Protein AF-0000000071093487 (afdb_homodimer)

Secondary structure (DSSP, 8-state):
------------------------TTSEEEPPTT-PPPPEEE-TT-EEEEEEEE--TTEEEEEEEEEEESEEEEEEE-TT--S--TTSSBEEE--SSSEEEEE-TTSTT--SEEEEEEEEEE--TTSTTTTPPEEEEEEEEEEE---SSEEPPTT-EEEEEE-TT-EEEEEEEE-SS-EEEEEEEEE---TTTSTTT----EEEEESS-SS--TTSSBEE--SSS--EEEE-TT-TT--SEEEEEEEE---B-GGG-S-TTTS-BHHHHTTEEEEEEEEEEE-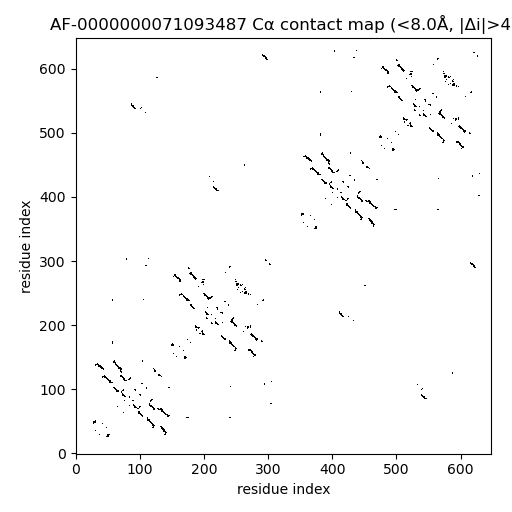-SS-PPPPPPEEE-TTS------------------------/------------------------TT-EEEPPTT-PPPPEEE-TT-EEEEEEEE--TTEEEEEEEEEEESEEEEEEE-TT--S--TTSSBEEE--SSSEEEEE-TTSTT--SEEEEEEEEEE--TTSTTTTPPEEEEEEEEEEE---SSEEPPTT-EEEEEE-TT-EEEEEEEE-SS-EEEEEEEE----TTTSTTT----EEEEESS-SS--TTSSBEE--SSS--EEEE-TT-TT--SEEEEEEEE---B-GGG-S-TTTS-BGGG-TTEEEEEEEEEEE--SS-PPPPPPEEE-TTS------------------------

Structure (mmCIF, N/CA/C/O backbone):
data_AF-0000000071093487-model_v1
#
loop_
_entity.id
_entity.type
_entity.pdbx_description
1 polymer 'Uncharacterized protein'
#
loop_
_atom_site.group_PDB
_atom_site.id
_atom_site.type_symbol
_atom_site.label_atom_id
_atom_site.label_alt_id
_atom_site.label_comp_id
_atom_site.label_asym_id
_atom_site.label_entity_id
_atom_site.label_seq_id
_atom_site.pdbx_PDB_ins_code
_atom_site.Cartn_x
_atom_site.Cartn_y
_atom_site.Cartn_z
_atom_site.occupancy
_atom_site.B_iso_or_equiv
_atom_site.auth_seq_id
_atom_site.auth_comp_id
_atom_site.auth_asym_id
_atom_site.auth_atom_id
_atom_site.pdbx_PDB_model_num
ATOM 1 N N . MET A 1 1 ? -5.754 13.055 -83.438 1 25.11 1 MET A N 1
ATOM 2 C CA . MET A 1 1 ? -6.684 12.758 -82.375 1 25.11 1 MET A CA 1
ATOM 3 C C . MET A 1 1 ? -6.176 11.602 -81.5 1 25.11 1 MET A C 1
ATOM 5 O O . MET A 1 1 ? -6.379 10.43 -81.875 1 25.11 1 MET A O 1
ATOM 9 N N . ALA A 1 2 ? -4.895 11.672 -81.062 1 29.78 2 ALA A N 1
ATOM 10 C CA . ALA A 1 2 ? -4.133 10.594 -80.438 1 29.78 2 ALA A CA 1
ATOM 11 C C . ALA A 1 2 ? -4.73 10.203 -79.062 1 29.78 2 ALA A C 1
ATOM 13 O O . ALA A 1 2 ? -4.836 11.031 -78.188 1 29.78 2 ALA A O 1
ATOM 14 N N . VAL A 1 3 ? -5.723 9.297 -79.062 1 27.92 3 VAL A N 1
ATOM 15 C CA . VAL A 1 3 ? -6.512 8.812 -77.938 1 27.92 3 VAL A CA 1
ATOM 16 C C . VAL A 1 3 ? -5.598 8.125 -76.875 1 27.92 3 VAL A C 1
ATOM 18 O O . VAL A 1 3 ? -4.93 7.145 -77.25 1 27.92 3 VAL A O 1
ATOM 21 N N . VAL A 1 4 ? -4.82 8.875 -76.125 1 30.94 4 VAL A N 1
ATOM 22 C CA . VAL A 1 4 ? -3.957 8.281 -75.062 1 30.94 4 VAL A CA 1
ATOM 23 C C . VAL A 1 4 ? -4.789 7.418 -74.125 1 30.94 4 VAL A C 1
ATOM 25 O O . VAL A 1 4 ? -5.809 7.867 -73.625 1 30.94 4 VAL A O 1
ATOM 28 N N . SER A 1 5 ? -4.793 6.074 -74.312 1 27.28 5 SER A N 1
ATOM 29 C CA . SER A 1 5 ? -5.445 5.023 -73.562 1 27.28 5 SER A CA 1
ATOM 30 C C . SER A 1 5 ? -4.957 5.016 -72.125 1 27.28 5 SER A C 1
ATOM 32 O O . SER A 1 5 ? -3.75 4.953 -71.875 1 27.28 5 SER A O 1
ATOM 34 N N . LEU A 1 6 ? -5.543 5.816 -71.25 1 30.97 6 LEU A N 1
ATOM 35 C CA . LEU A 1 6 ? -5.328 5.879 -69.812 1 30.97 6 LEU A CA 1
ATOM 36 C C . LEU A 1 6 ? -5.48 4.5 -69.188 1 30.97 6 LEU A C 1
ATOM 38 O O . LEU A 1 6 ? -6.566 3.914 -69.188 1 30.97 6 LEU A O 1
ATOM 42 N N . SER A 1 7 ? -4.453 3.648 -69.312 1 28.25 7 SER A N 1
ATOM 43 C CA . SER A 1 7 ? -4.387 2.312 -68.75 1 28.25 7 SER A CA 1
ATOM 44 C C . SER A 1 7 ? -4.723 2.34 -67.25 1 28.25 7 SER A C 1
ATOM 46 O O . SER A 1 7 ? -4.445 3.328 -66.562 1 28.25 7 SER A O 1
ATOM 48 N N . GLY A 1 8 ? -5.754 1.588 -66.875 1 29.33 8 GLY A N 1
ATOM 49 C CA . GLY A 1 8 ? -6.527 1.309 -65.688 1 29.33 8 GLY A CA 1
ATOM 50 C C . GLY A 1 8 ? -5.668 0.93 -64.5 1 29.33 8 GLY A C 1
ATOM 51 O O . GLY A 1 8 ? -5.055 -0.14 -64.438 1 29.33 8 GLY A O 1
ATOM 52 N N . MET A 1 9 ? -4.738 1.86 -63.969 1 28.36 9 MET A N 1
ATOM 53 C CA . MET A 1 9 ? -3.955 1.512 -62.781 1 28.36 9 MET A CA 1
ATOM 54 C C . MET A 1 9 ? -4.855 0.987 -61.656 1 28.36 9 MET A C 1
ATOM 56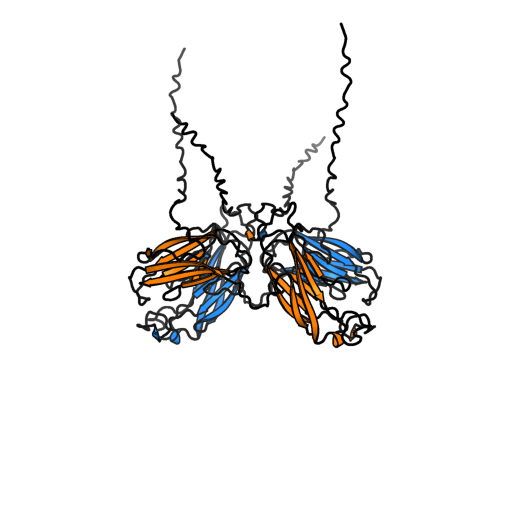 O O . MET A 1 9 ? -5.793 1.665 -61.25 1 28.36 9 MET A O 1
ATOM 60 N N . THR A 1 10 ? -5.078 -0.33 -61.625 1 30.92 10 THR A N 1
ATOM 61 C CA . THR A 1 10 ? -5.793 -1.037 -60.594 1 30.92 10 THR A CA 1
ATOM 62 C C . THR A 1 10 ? -5.176 -0.737 -59.219 1 30.92 10 THR A C 1
ATOM 64 O O . THR A 1 10 ? -3.984 -0.973 -59 1 30.92 10 THR A O 1
ATOM 67 N N . LEU A 1 11 ? -5.578 0.333 -58.594 1 29.78 11 LEU A N 1
ATOM 68 C CA . LEU A 1 11 ? -5.23 0.617 -57.219 1 29.78 11 LEU A CA 1
ATOM 69 C C . LEU A 1 11 ? -5.547 -0.578 -56.312 1 29.78 11 LEU A C 1
ATOM 71 O O . LEU A 1 11 ? -6.711 -0.96 -56.156 1 29.78 11 LEU A O 1
ATOM 75 N N . HIS A 1 12 ? -4.684 -1.584 -56.281 1 30.17 12 HIS A N 1
ATOM 76 C CA . HIS A 1 12 ? -4.852 -2.645 -55.312 1 30.17 12 HIS A CA 1
ATOM 77 C C . HIS A 1 12 ? -4.754 -2.098 -53.875 1 30.17 12 HIS A C 1
ATOM 79 O O . HIS A 1 12 ? -3.703 -1.601 -53.469 1 30.17 12 HIS A O 1
ATOM 85 N N . VAL A 1 13 ? -5.82 -1.456 -53.469 1 30.05 13 VAL A N 1
ATOM 86 C CA . VAL A 1 13 ? -5.871 -1.142 -52.031 1 30.05 13 VAL A CA 1
ATOM 87 C C . VAL A 1 13 ? -5.73 -2.424 -51.219 1 30.05 13 VAL A C 1
ATOM 89 O O . VAL A 1 13 ? -6.559 -3.332 -51.312 1 30.05 13 VAL A O 1
ATOM 92 N N . VAL A 1 14 ? -4.539 -2.84 -50.969 1 30.3 14 VAL A N 1
ATOM 93 C CA . VAL A 1 14 ? -4.367 -3.9 -50 1 30.3 14 VAL A CA 1
ATOM 94 C C . VAL A 1 14 ? -4.918 -3.445 -48.656 1 30.3 14 VAL A C 1
ATOM 96 O O . VAL A 1 14 ? -4.383 -2.52 -48.031 1 30.3 14 VAL A O 1
ATOM 99 N N . LEU A 1 15 ? -6.254 -3.455 -48.531 1 28.47 15 LEU A N 1
ATOM 100 C CA . LEU A 1 15 ? -6.773 -3.355 -47.188 1 28.47 15 LEU A CA 1
ATOM 101 C C . LEU A 1 15 ? -6.098 -4.371 -46.25 1 28.47 15 LEU A C 1
ATOM 103 O O . LEU A 1 15 ? -6.258 -5.578 -46.438 1 28.47 15 LEU A O 1
ATOM 107 N N . LEU A 1 16 ? -4.934 -4 -45.812 1 29.16 16 LEU A N 1
ATOM 108 C CA . LEU A 1 16 ? -4.445 -4.785 -44.688 1 29.16 16 LEU A CA 1
ATOM 109 C C . LEU A 1 16 ? -5.523 -4.934 -43.625 1 29.16 16 LEU A C 1
ATOM 111 O O . LEU A 1 16 ? -5.906 -3.953 -42.969 1 29.16 16 LEU A O 1
ATOM 115 N N . VAL A 1 17 ? -6.5 -5.828 -43.938 1 32.62 17 VAL A N 1
ATOM 116 C CA . VAL A 1 17 ? -7.359 -6.258 -42.844 1 32.62 17 VAL A CA 1
ATOM 117 C C . VAL A 1 17 ? -6.508 -6.602 -41.625 1 32.62 17 VAL A C 1
ATOM 119 O O . VAL A 1 17 ? -5.684 -7.516 -41.656 1 32.62 17 VAL A O 1
ATOM 122 N N . GLY A 1 18 ? -6.105 -5.535 -40.938 1 30.86 18 GLY A N 1
ATOM 123 C CA . GLY A 1 18 ? -5.586 -5.84 -39.594 1 30.86 18 GLY A CA 1
ATOM 124 C C . GLY A 1 18 ? -6.273 -7.02 -38.938 1 30.86 18 GLY A C 1
ATOM 125 O O . GLY A 1 18 ? -7.496 -7.164 -39.031 1 30.86 18 GLY A O 1
ATOM 126 N N . THR A 1 19 ? -5.547 -8.094 -38.906 1 31.66 19 THR A N 1
ATOM 127 C CA . THR A 1 19 ? -5.992 -9.227 -38.094 1 31.66 19 THR A CA 1
ATOM 128 C C . THR A 1 19 ? -6.742 -8.742 -36.844 1 31.66 19 THR A C 1
ATOM 130 O O . THR A 1 19 ? -6.199 -7.988 -36.031 1 31.66 19 THR A O 1
ATOM 133 N N . CYS A 1 20 ? -8.031 -8.414 -36.969 1 30.92 20 CYS A N 1
ATOM 134 C CA . CYS A 1 20 ? -8.906 -8.312 -35.812 1 30.92 20 CYS A CA 1
ATOM 135 C C . CYS A 1 20 ? -8.484 -9.297 -34.719 1 30.92 20 CYS A C 1
ATOM 137 O O . CYS A 1 20 ? -8.406 -10.5 -34.969 1 30.92 20 CYS A O 1
ATOM 139 N N . PHE A 1 21 ? -7.688 -8.891 -33.844 1 31.67 21 PHE A N 1
ATOM 140 C CA . PHE A 1 21 ? -7.672 -9.664 -32.594 1 31.67 21 PHE A CA 1
ATOM 141 C C . PHE A 1 21 ? -9.07 -10.156 -32.25 1 31.67 21 PHE A C 1
ATOM 143 O O . PHE A 1 21 ? -9.977 -9.359 -31.984 1 31.67 21 PHE A O 1
ATOM 150 N N . THR A 1 22 ? -9.617 -11.117 -33 1 32.31 22 THR A N 1
ATOM 151 C CA . THR A 1 22 ? -10.805 -11.773 -32.469 1 32.31 22 THR A CA 1
ATOM 152 C C . THR A 1 22 ? -10.703 -11.875 -30.938 1 32.31 22 THR A C 1
ATOM 154 O O . THR A 1 22 ? -9.766 -12.477 -30.422 1 32.31 22 THR A O 1
ATOM 157 N N . ALA A 1 23 ? -11.094 -10.938 -30.203 1 36.59 23 ALA A N 1
ATOM 158 C CA . ALA A 1 23 ? -11.445 -11.242 -28.812 1 36.59 23 ALA A CA 1
ATOM 159 C C . ALA A 1 23 ? -11.938 -12.688 -28.688 1 36.59 23 ALA A C 1
ATOM 161 O O . ALA A 1 23 ? -12.922 -13.07 -29.312 1 36.59 23 ALA A O 1
ATOM 162 N N . VAL A 1 24 ? -11.227 -13.664 -28.719 1 39.03 24 VAL A N 1
ATOM 163 C CA . VAL A 1 24 ? -11.773 -14.984 -28.406 1 39.03 24 VAL A CA 1
ATOM 164 C C . VAL A 1 24 ? -12.898 -14.852 -27.391 1 39.03 24 VAL A C 1
ATOM 166 O O . VAL A 1 24 ? -12.641 -14.695 -26.188 1 39.03 24 VAL A O 1
ATOM 169 N N . LEU A 1 25 ? -13.953 -14.25 -27.406 1 45.94 25 LEU A N 1
ATOM 170 C CA . LEU A 1 25 ? -15.336 -14.195 -26.938 1 45.94 25 LEU A CA 1
ATOM 171 C C . LEU A 1 25 ? -15.859 -15.586 -26.609 1 45.94 25 LEU A C 1
ATOM 173 O O . LEU A 1 25 ? -15.836 -16.484 -27.469 1 45.94 25 LEU A O 1
ATOM 177 N N . GLY A 1 26 ? -15.406 -16.375 -25.641 1 55.31 26 GLY A N 1
ATOM 178 C CA . GLY A 1 26 ? -15.859 -17.734 -25.359 1 55.31 26 GLY A CA 1
ATOM 179 C C . GLY A 1 26 ? -14.891 -18.516 -24.5 1 55.31 26 GLY A C 1
ATOM 180 O O . GLY A 1 26 ? -15.172 -19.672 -24.125 1 55.31 26 GLY A O 1
ATOM 181 N N . GLN A 1 27 ? -13.836 -17.734 -24.078 1 80.62 27 GLN A N 1
ATOM 182 C CA . GLN A 1 27 ? -12.75 -18.516 -23.484 1 80.62 27 GLN A CA 1
ATOM 183 C C . GLN A 1 27 ? -12.883 -18.578 -21.969 1 80.62 27 GLN A C 1
ATOM 185 O O . GLN A 1 27 ? -12.461 -19.562 -21.359 1 80.62 27 GLN A O 1
ATOM 190 N N . HIS A 1 28 ? -13.68 -17.625 -21.359 1 95 28 HIS A N 1
ATOM 191 C CA . HIS A 1 28 ? -13.789 -17.672 -19.906 1 95 28 HIS A CA 1
ATOM 192 C C . HIS A 1 28 ? -15.141 -18.219 -19.469 1 95 28 HIS A C 1
ATOM 194 O O . HIS A 1 28 ? -16.172 -17.875 -20.062 1 95 28 HIS A O 1
ATOM 200 N N . VAL A 1 29 ? -15.25 -19.047 -18.578 1 97.56 29 VAL A N 1
ATOM 201 C CA . VAL A 1 29 ? -16.469 -19.406 -17.875 1 97.56 29 VAL A CA 1
ATOM 202 C C . VAL A 1 29 ? -16.781 -18.344 -16.812 1 97.56 29 VAL A C 1
ATOM 204 O O . VAL A 1 29 ? -15.938 -18.047 -15.961 1 97.56 29 VAL A O 1
ATOM 207 N N . GLN A 1 30 ? -17.984 -17.781 -16.812 1 97.69 30 GLN A N 1
ATOM 208 C CA . GLN A 1 30 ? -18.375 -16.812 -15.797 1 97.69 30 GLN A CA 1
ATOM 209 C C . GLN A 1 30 ? -18.797 -17.5 -14.508 1 97.69 30 GLN A C 1
ATOM 211 O O . GLN A 1 30 ? -19.734 -18.312 -14.5 1 97.69 30 GLN A O 1
ATOM 216 N N . LEU A 1 31 ? -18.125 -17.188 -13.414 1 98.56 31 LEU A N 1
ATOM 217 C CA . LEU A 1 31 ? -18.516 -17.703 -12.109 1 98.56 31 LEU A CA 1
ATOM 218 C C . LEU A 1 31 ? -19.547 -16.797 -11.453 1 98.56 31 LEU A C 1
ATOM 220 O O . LEU A 1 31 ? -19.438 -15.578 -11.531 1 98.56 31 LEU A O 1
ATOM 224 N N . SER A 1 32 ? -20.562 -17.422 -10.836 1 98 32 SER A N 1
ATOM 225 C CA . SER A 1 32 ? -21.5 -16.719 -9.969 1 98 32 SER A CA 1
ATOM 226 C C . SER A 1 32 ? -21.062 -16.797 -8.508 1 98 32 SER A C 1
ATOM 228 O O . SER A 1 32 ? -20.766 -17.875 -8 1 98 32 SER A O 1
ATOM 230 N N . LEU A 1 33 ? -21.078 -15.695 -7.879 1 98.56 33 LEU A N 1
ATOM 231 C CA . LEU A 1 33 ? -20.656 -15.68 -6.48 1 98.56 33 LEU A CA 1
ATOM 232 C C . LEU A 1 33 ? -21.547 -16.578 -5.633 1 98.56 33 LEU A C 1
ATOM 234 O O . LEU A 1 33 ? -22.781 -16.5 -5.715 1 98.56 33 LEU A O 1
ATOM 238 N N . GLY A 1 34 ? -20.891 -17.406 -4.863 1 98.44 34 GLY A N 1
ATOM 239 C CA . GLY A 1 34 ? -21.609 -18.25 -3.918 1 98.44 34 GLY A CA 1
ATOM 240 C C . GLY A 1 34 ? -22.141 -19.531 -4.543 1 98.44 34 GLY A C 1
ATOM 241 O O . GLY A 1 34 ? -22.797 -20.328 -3.875 1 98.44 34 GLY A O 1
ATOM 242 N N . VAL A 1 35 ? -21.875 -19.766 -5.824 1 98.5 35 VAL A N 1
ATOM 243 C CA . VAL A 1 35 ? -22.391 -20.938 -6.512 1 98.5 35 VAL A CA 1
ATOM 244 C C . VAL A 1 35 ? -21.234 -21.828 -6.957 1 98.5 35 VAL A C 1
ATOM 246 O O . VAL A 1 35 ? -20.391 -21.391 -7.75 1 98.5 35 VAL A O 1
ATOM 249 N N . GLU A 1 36 ? -21.172 -23 -6.484 1 98.5 36 GLU A N 1
ATOM 250 C CA . GLU A 1 36 ? -20.172 -23.953 -6.918 1 98.5 36 GLU A CA 1
ATOM 251 C C . GLU A 1 36 ? -20.453 -24.469 -8.328 1 98.5 36 GLU A C 1
ATOM 253 O O . GLU A 1 36 ? -21.609 -24.734 -8.672 1 98.5 36 GLU A O 1
ATOM 258 N N . THR A 1 37 ? -19.484 -24.625 -9.117 1 98.5 37 THR A N 1
ATOM 259 C CA . THR A 1 37 ? -19.672 -25.047 -10.5 1 98.5 37 THR A CA 1
ATOM 260 C C . THR A 1 37 ? -19.844 -26.562 -10.586 1 98.5 37 THR A C 1
ATOM 262 O O . THR A 1 37 ? -19.672 -27.266 -9.586 1 98.5 37 THR A O 1
ATOM 265 N N . GLU A 1 38 ? -20.188 -26.969 -11.867 1 97.88 38 GLU A N 1
ATOM 266 C CA . GLU A 1 38 ? -20 -28.391 -12.18 1 97.88 38 GLU A CA 1
ATOM 267 C C . GLU A 1 38 ? -18.516 -28.75 -12.195 1 97.88 38 GLU A C 1
ATOM 269 O O . GLU A 1 38 ? -17.656 -27.891 -12.047 1 97.88 38 GLU A O 1
ATOM 274 N N . GLN A 1 39 ? -18.266 -30.031 -12.328 1 98.44 39 GLN A N 1
ATOM 275 C CA . GLN A 1 39 ? -16.875 -30.5 -12.344 1 98.44 39 GLN A CA 1
ATOM 276 C C . GLN A 1 39 ? -16.266 -30.312 -13.727 1 98.44 39 GLN A C 1
ATOM 278 O O . GLN A 1 39 ? -16.891 -30.609 -14.742 1 98.44 39 GLN A O 1
ATOM 283 N N . TYR A 1 40 ? -15.07 -29.859 -13.797 1 98.25 40 TYR A N 1
ATOM 284 C CA . TYR A 1 40 ? -14.289 -29.734 -15.023 1 98.25 40 TYR A CA 1
ATOM 285 C C . TYR A 1 40 ? -13.148 -30.734 -15.055 1 98.25 40 TYR A C 1
ATOM 287 O O . TYR A 1 40 ? -12.602 -31.094 -14.008 1 98.25 40 TYR A O 1
ATOM 295 N N . THR A 1 41 ? -12.836 -31.203 -16.172 1 98.31 41 THR A N 1
ATOM 296 C CA . THR A 1 41 ? -11.633 -31.984 -16.422 1 98.31 41 THR A CA 1
ATOM 297 C C . THR A 1 41 ? -10.695 -31.234 -17.359 1 98.31 41 THR A C 1
ATOM 299 O O . THR A 1 41 ? -11.07 -30.906 -18.484 1 98.31 41 THR A O 1
ATOM 302 N N . VAL A 1 42 ? -9.57 -30.953 -16.906 1 97.94 42 VAL A N 1
ATOM 303 C CA . VAL A 1 42 ? -8.609 -30.172 -17.672 1 97.94 42 VAL A CA 1
ATOM 304 C C . VAL A 1 42 ? -7.379 -31.016 -17.984 1 97.94 42 VAL A C 1
ATOM 306 O O . VAL A 1 42 ? -6.746 -31.562 -17.078 1 97.94 42 VAL A O 1
ATOM 309 N N . PRO A 1 43 ? -6.992 -31.141 -19.312 1 97.88 43 PRO A N 1
ATOM 310 C CA . PRO A 1 43 ? -5.828 -31.938 -19.672 1 97.88 43 PRO A CA 1
ATOM 311 C C . PRO A 1 43 ? -4.527 -31.406 -19.078 1 97.88 43 PRO A C 1
ATOM 313 O O . PRO A 1 43 ? -4.43 -30.203 -18.781 1 97.88 43 PRO A O 1
ATOM 316 N N . CYS A 1 44 ? -3.578 -32.281 -18.969 1 97 44 CYS A N 1
ATOM 317 C CA . CYS A 1 44 ? -2.275 -31.953 -18.406 1 97 44 CYS A CA 1
ATOM 318 C C . CYS A 1 44 ? -1.657 -30.75 -19.109 1 97 44 CYS A C 1
ATOM 320 O O . CYS A 1 44 ? -1.669 -30.672 -20.328 1 97 44 CYS A O 1
ATOM 322 N N . ASN A 1 45 ? -1.163 -29.844 -18.188 1 96.12 45 ASN A N 1
ATOM 323 C CA . ASN A 1 45 ? -0.363 -28.703 -18.594 1 96.12 45 ASN A CA 1
ATOM 324 C C . ASN A 1 45 ? -1.149 -27.766 -19.5 1 96.12 45 ASN A C 1
ATOM 326 O O . ASN A 1 45 ? -0.57 -27.078 -20.359 1 96.12 45 ASN A O 1
ATOM 330 N N . THR A 1 46 ? -2.471 -27.812 -19.453 1 97.31 46 THR A N 1
ATOM 331 C CA . THR A 1 46 ? -3.354 -26.859 -20.094 1 97.31 46 THR A CA 1
ATOM 332 C C . THR A 1 46 ? -4.141 -26.062 -19.062 1 97.31 46 THR A C 1
ATOM 334 O O . THR A 1 46 ? -4.168 -26.422 -17.875 1 97.31 46 THR A O 1
ATOM 337 N N . TYR A 1 47 ? -4.711 -24.969 -19.547 1 97.75 47 TYR A N 1
ATOM 338 C CA . TYR A 1 47 ? -5.449 -24.078 -18.656 1 97.75 47 TYR A CA 1
ATOM 339 C C . TYR A 1 47 ? -6.945 -24.125 -18.938 1 97.75 47 TYR A C 1
ATOM 341 O O . TYR A 1 47 ? -7.355 -24.297 -20.094 1 97.75 47 TYR A O 1
ATOM 349 N N . LYS A 1 48 ? -7.73 -24.031 -17.984 1 98.06 48 LYS A N 1
ATOM 350 C CA . LYS A 1 48 ? -9.125 -23.609 -18.078 1 98.06 48 LYS A CA 1
ATOM 351 C C . LYS A 1 48 ? -9.32 -22.203 -17.5 1 98.06 48 LYS A C 1
ATOM 353 O O . LYS A 1 48 ? -8.797 -21.891 -16.438 1 98.06 48 LYS A O 1
ATOM 358 N N . TYR A 1 49 ? -10.023 -21.375 -18.234 1 98.38 49 TYR A N 1
ATOM 359 C CA . TYR A 1 49 ? -10.133 -19.969 -17.828 1 98.38 49 TYR A CA 1
ATOM 360 C C . TYR A 1 49 ? -11.539 -19.641 -17.359 1 98.38 49 TYR A C 1
ATOM 362 O O . TYR A 1 49 ? -12.523 -20.125 -17.938 1 98.38 49 TYR A O 1
ATOM 370 N N . PHE A 1 50 ? -11.617 -18.906 -16.297 1 98.62 50 PHE A N 1
ATOM 371 C CA . PHE A 1 50 ? -12.844 -18.406 -15.688 1 98.62 50 PHE A CA 1
ATOM 372 C C . PHE A 1 50 ? -12.766 -16.906 -15.453 1 98.62 50 PHE A C 1
ATOM 374 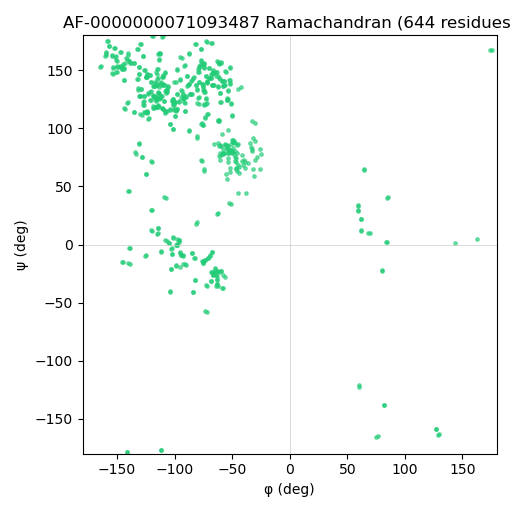O O . PHE A 1 50 ? -11.719 -16.297 -15.672 1 98.62 50 PHE A O 1
ATOM 381 N N . GLN A 1 51 ? -13.883 -16.312 -15.047 1 98.31 51 GLN A N 1
ATOM 382 C CA . GLN A 1 51 ? -13.906 -14.938 -14.57 1 98.31 51 GLN A CA 1
ATOM 383 C C . GLN A 1 51 ? -14.984 -14.75 -13.5 1 98.31 51 GLN A C 1
ATOM 385 O O . GLN A 1 51 ? -15.961 -15.5 -13.453 1 98.31 51 GLN A O 1
ATOM 390 N N . VAL A 1 52 ? -14.781 -13.836 -12.672 1 98.5 52 VAL A N 1
ATOM 391 C CA . VAL A 1 52 ? -15.742 -13.5 -11.617 1 98.5 52 VAL A CA 1
ATOM 392 C C . VAL A 1 52 ? -15.719 -11.992 -11.359 1 98.5 52 VAL A C 1
ATOM 394 O O . VAL A 1 52 ? -14.68 -11.344 -11.531 1 98.5 52 VAL A O 1
ATOM 397 N N . ASP A 1 53 ? -16.812 -11.438 -10.938 1 97.25 53 ASP A N 1
ATOM 398 C CA . ASP A 1 53 ? -16.891 -10.016 -10.625 1 97.25 53 ASP A CA 1
ATOM 399 C C . ASP A 1 53 ? -16.875 -9.781 -9.117 1 97.25 53 ASP A C 1
ATOM 401 O O . ASP A 1 53 ? -17.75 -10.297 -8.398 1 97.25 53 ASP A O 1
ATOM 405 N N . ALA A 1 54 ? -15.852 -9.125 -8.664 1 96.06 54 ALA A N 1
ATOM 406 C CA . ALA A 1 54 ? -15.875 -8.633 -7.289 1 96.06 54 ALA A CA 1
ATOM 407 C C . ALA A 1 54 ? -16.812 -7.434 -7.152 1 96.06 54 ALA A C 1
ATOM 409 O O . ALA A 1 54 ? -16.672 -6.445 -7.875 1 96.06 54 ALA A O 1
ATOM 410 N N . THR A 1 55 ? -17.688 -7.457 -6.16 1 93.44 55 THR A N 1
ATOM 411 C CA . THR A 1 55 ? -18.75 -6.449 -6.109 1 93.44 55 THR A CA 1
ATOM 412 C C . THR A 1 55 ? -18.734 -5.727 -4.766 1 93.44 55 THR A C 1
ATOM 414 O O . THR A 1 55 ? -19.469 -4.75 -4.574 1 93.44 55 THR A O 1
ATOM 417 N N . GLU A 1 56 ? -17.969 -6.195 -3.799 1 92.81 56 GLU A N 1
ATOM 418 C CA . GLU A 1 56 ? -17.969 -5.625 -2.455 1 92.81 56 GLU A CA 1
ATOM 419 C C . GLU A 1 56 ? -16.625 -4.977 -2.131 1 92.81 56 GLU A C 1
ATOM 421 O O . GLU A 1 56 ? -15.602 -5.656 -2.061 1 92.81 56 GLU A O 1
ATOM 426 N N . PRO A 1 57 ? -16.625 -3.703 -1.856 1 91.94 57 PRO A N 1
ATOM 427 C CA . PRO A 1 57 ? -15.352 -3.027 -1.571 1 91.94 57 PRO A CA 1
ATOM 428 C C . PRO A 1 57 ? -14.82 -3.342 -0.177 1 91.94 57 PRO A C 1
ATOM 430 O O . PRO A 1 57 ? -13.641 -3.107 0.103 1 91.94 57 PRO A O 1
ATOM 433 N N . CYS A 1 58 ? -15.703 -3.902 0.719 1 94.06 58 CYS A N 1
ATOM 434 C CA . CYS A 1 58 ? -15.312 -4.086 2.111 1 94.06 58 CYS A CA 1
ATOM 435 C C . CYS A 1 58 ? -15.242 -5.566 2.467 1 94.06 58 CYS A C 1
ATOM 437 O O . CYS A 1 58 ? -15.195 -5.926 3.645 1 94.06 58 CYS A O 1
ATOM 439 N N . LYS A 1 59 ? -15.328 -6.445 1.511 1 96.19 59 LYS A N 1
ATOM 440 C CA . LYS A 1 59 ? -15.219 -7.883 1.72 1 96.19 59 LYS A CA 1
ATOM 441 C C . LYS A 1 59 ? -14.117 -8.484 0.849 1 96.19 59 LYS A C 1
ATOM 443 O O . LYS A 1 59 ? -13.859 -8 -0.256 1 96.19 59 LYS A O 1
ATOM 448 N N . ASP A 1 60 ? -13.484 -9.484 1.343 1 98.12 60 ASP A N 1
ATOM 449 C CA . ASP A 1 60 ? -12.461 -10.195 0.591 1 98.12 60 ASP A CA 1
ATOM 450 C C . ASP A 1 60 ? -13.078 -11.086 -0.482 1 98.12 60 ASP A C 1
ATOM 452 O O . ASP A 1 60 ? -14.25 -11.461 -0.386 1 98.12 60 ASP A O 1
ATOM 456 N N . LEU A 1 61 ? -12.352 -11.344 -1.56 1 98.69 61 LEU A N 1
ATOM 457 C CA . LEU A 1 61 ? -12.742 -12.297 -2.596 1 98.69 61 LEU A CA 1
ATOM 458 C C . LEU A 1 61 ? -12.016 -13.625 -2.416 1 98.69 61 LEU A C 1
ATOM 460 O O . LEU A 1 61 ? -10.789 -13.688 -2.561 1 98.69 61 LEU A O 1
ATOM 464 N N . LYS A 1 62 ? -12.719 -14.648 -2.053 1 98.88 62 LYS A N 1
ATOM 465 C CA . LYS A 1 62 ? -12.156 -15.984 -1.876 1 98.88 62 LYS A CA 1
ATOM 466 C C . LYS A 1 62 ? -12.469 -16.875 -3.072 1 98.88 62 LYS A C 1
ATOM 468 O O . LYS A 1 62 ? -13.625 -16.984 -3.488 1 98.88 62 LYS A O 1
ATOM 473 N N . ILE A 1 63 ? -11.5 -17.469 -3.699 1 98.88 63 ILE A N 1
ATOM 474 C CA . ILE A 1 63 ? -11.633 -18.391 -4.824 1 98.88 63 ILE A CA 1
ATOM 475 C C . ILE A 1 63 ? -11.078 -19.766 -4.438 1 98.88 63 ILE A C 1
ATOM 477 O O . ILE A 1 63 ? -9.938 -19.875 -3.992 1 98.88 63 ILE A O 1
ATOM 481 N N . GLN A 1 64 ? -11.891 -20.75 -4.633 1 98.81 64 GLN A N 1
ATOM 482 C CA . GLN A 1 64 ? -11.523 -22.109 -4.262 1 98.81 64 GLN A CA 1
ATOM 483 C C . GLN A 1 64 ? -11.555 -23.031 -5.473 1 98.81 64 GLN A C 1
ATOM 485 O O . GLN A 1 64 ? -12.461 -22.938 -6.309 1 98.81 64 GLN A O 1
ATOM 490 N N . VAL A 1 65 ? -10.547 -23.797 -5.66 1 98.81 65 VAL A N 1
ATOM 491 C CA . VAL A 1 65 ? -10.5 -24.938 -6.566 1 98.81 65 VAL A CA 1
ATOM 492 C C . VAL A 1 65 ? -10.586 -26.234 -5.766 1 98.81 65 VAL A C 1
ATOM 494 O O . VAL A 1 65 ? -9.609 -26.656 -5.141 1 98.81 65 VAL A O 1
ATOM 497 N N . ASN A 1 66 ? -11.672 -26.828 -5.766 1 98.44 66 ASN A N 1
ATOM 498 C CA . ASN A 1 66 ? -11.867 -28.094 -5.066 1 98.44 66 ASN A CA 1
ATOM 499 C C . ASN A 1 66 ? -11.492 -29.297 -5.945 1 98.44 66 ASN A C 1
ATOM 501 O O . ASN A 1 66 ? -12.273 -29.703 -6.801 1 98.44 66 ASN A O 1
ATOM 505 N N . HIS A 1 67 ? -10.336 -29.797 -5.793 1 96.88 67 HIS A N 1
ATOM 506 C CA . HIS A 1 67 ? -9.844 -30.812 -6.73 1 96.88 67 HIS A CA 1
ATOM 507 C C . HIS A 1 67 ? -10.352 -32.188 -6.367 1 96.88 67 HIS A C 1
ATOM 509 O O . HIS A 1 67 ? -10.492 -32.531 -5.184 1 96.88 67 HIS A O 1
ATOM 515 N N . ALA A 1 68 ? -10.664 -33.062 -7.273 1 97.38 68 ALA A N 1
ATOM 516 C CA . ALA A 1 68 ? -10.984 -34.469 -7.141 1 97.38 68 ALA A CA 1
ATOM 517 C C . ALA A 1 68 ? -9.812 -35.344 -7.59 1 97.38 68 ALA A C 1
ATOM 519 O O . ALA A 1 68 ? -9.547 -36.406 -7 1 97.38 68 ALA A O 1
ATOM 520 N N . GLU A 1 69 ? -9.18 -34.969 -8.641 1 96.75 69 GLU A N 1
ATOM 521 C CA . GLU A 1 69 ? -8.031 -35.656 -9.203 1 96.75 69 GLU A CA 1
ATOM 522 C C . GLU A 1 69 ? -7.012 -34.688 -9.773 1 96.75 69 GLU A C 1
ATOM 524 O O . GLU A 1 69 ? -7.352 -33.531 -10.078 1 96.75 69 GLU A O 1
ATOM 529 N N . GLY A 1 70 ? -5.785 -35.125 -9.859 1 95.81 70 GLY A N 1
ATOM 530 C CA . GLY A 1 70 ? -4.746 -34.312 -10.477 1 95.81 70 GLY A CA 1
ATOM 531 C C . GLY A 1 70 ? -4.27 -33.156 -9.586 1 95.81 70 GLY A C 1
ATOM 532 O O . GLY A 1 70 ? -4.445 -33.219 -8.367 1 95.81 70 GLY A O 1
ATOM 533 N N . GLU A 1 71 ? -3.535 -32.188 -10.227 1 93.38 71 GLU A N 1
ATOM 534 C CA . GLU A 1 71 ? -2.896 -31.094 -9.484 1 93.38 71 GLU A CA 1
ATOM 535 C C . GLU A 1 71 ? -3.211 -29.734 -10.117 1 93.38 71 GLU A C 1
ATOM 537 O O . GLU A 1 71 ? -2.426 -29.219 -10.914 1 93.38 71 GLU A O 1
ATOM 542 N N . PRO A 1 72 ? -4.367 -29.141 -9.695 1 97.31 72 PRO A N 1
ATOM 543 C CA . PRO A 1 72 ? -4.68 -27.812 -10.211 1 97.31 72 PRO A CA 1
ATOM 544 C C . PRO A 1 72 ? -3.898 -26.703 -9.508 1 97.31 72 PRO A C 1
ATOM 546 O O . PRO A 1 72 ? -3.676 -26.781 -8.297 1 97.31 72 PRO A O 1
ATOM 549 N N . ASP A 1 73 ? -3.441 -25.734 -10.273 1 97.31 73 ASP A N 1
ATOM 550 C CA . ASP A 1 73 ? -2.828 -24.5 -9.789 1 97.31 73 ASP A CA 1
ATOM 551 C C . ASP A 1 73 ? -3.66 -23.281 -10.188 1 97.31 73 ASP A C 1
ATOM 553 O O . ASP A 1 73 ? -4.164 -23.203 -11.312 1 97.31 73 ASP A O 1
ATOM 557 N N . LEU A 1 74 ? -3.773 -22.359 -9.289 1 98.62 74 LEU A N 1
ATOM 558 C CA . LEU A 1 74 ? -4.703 -21.25 -9.438 1 98.62 74 LEU A CA 1
ATOM 559 C C . LEU A 1 74 ? -3.947 -19.938 -9.625 1 98.62 74 LEU A C 1
ATOM 561 O O . LEU A 1 74 ? -3.07 -19.609 -8.828 1 98.62 74 LEU A O 1
ATOM 565 N N . TYR A 1 75 ? -4.277 -19.188 -10.664 1 98.5 75 TYR A N 1
ATOM 566 C CA . TYR A 1 75 ? -3.738 -17.875 -10.961 1 98.5 75 TYR A CA 1
ATOM 567 C C . TYR A 1 75 ? -4.859 -16.875 -11.25 1 98.5 75 TYR A C 1
ATOM 569 O O . TYR A 1 75 ? -5.734 -17.141 -12.078 1 98.5 75 TYR A O 1
ATOM 577 N N . VAL A 1 76 ? -4.863 -15.727 -10.57 1 98.81 76 VAL A N 1
ATOM 578 C CA . VAL A 1 76 ? -5.93 -14.742 -10.695 1 98.81 76 VAL A CA 1
ATOM 579 C C . VAL A 1 76 ? -5.332 -13.375 -11.031 1 98.81 76 VAL A C 1
ATOM 581 O O . VAL A 1 76 ? -4.375 -12.93 -10.398 1 98.81 76 VAL A O 1
ATOM 584 N N . SER A 1 77 ? -5.836 -12.742 -12.078 1 97.81 77 SER A N 1
ATOM 585 C CA . SER A 1 77 ? -5.344 -11.445 -12.523 1 97.81 77 SER A CA 1
ATOM 586 C C . SER A 1 77 ? -6.496 -10.477 -12.773 1 97.81 77 SER A C 1
ATOM 588 O O . SER A 1 77 ? -7.664 -10.859 -12.703 1 97.81 77 SER A O 1
ATOM 590 N N . ARG A 1 78 ? -6.125 -9.258 -12.93 1 93.81 78 ARG A N 1
ATOM 591 C CA . ARG A 1 78 ? -7.023 -8.242 -13.461 1 93.81 78 ARG A CA 1
ATOM 592 C C . ARG A 1 78 ? -6.559 -7.77 -14.836 1 93.81 78 ARG A C 1
ATOM 594 O O . ARG A 1 78 ? -5.441 -8.078 -15.258 1 93.81 78 ARG A O 1
ATOM 601 N N . GLY A 1 79 ? -7.527 -7.055 -15.555 1 86.31 79 GLY A N 1
ATOM 602 C CA . GLY A 1 79 ? -7.09 -6.465 -16.812 1 86.31 79 GLY A CA 1
ATOM 603 C C . GLY A 1 79 ? -5.844 -5.609 -16.672 1 86.31 79 GLY A C 1
ATOM 604 O O . GLY A 1 79 ? -5.605 -5.027 -15.602 1 86.31 79 GLY A O 1
ATOM 605 N N . PRO A 1 80 ? -4.992 -5.734 -17.719 1 86.94 80 PRO A N 1
ATOM 606 C CA . PRO A 1 80 ? -5.266 -6.207 -19.078 1 86.94 80 PRO A CA 1
ATOM 607 C C . PRO A 1 80 ? -4.957 -7.691 -19.266 1 86.94 80 PRO A C 1
ATOM 609 O O . PRO A 1 80 ? -5.273 -8.266 -20.312 1 86.94 80 PRO A O 1
ATOM 612 N N . GLU A 1 81 ? -4.398 -8.305 -18.312 1 91 81 GLU A N 1
ATOM 613 C CA . GLU A 1 81 ? -4.117 -9.734 -18.406 1 91 81 GLU A CA 1
ATOM 614 C C . GLU A 1 81 ? -5.387 -10.562 -18.234 1 91 81 GLU A C 1
ATOM 616 O O . GLU A 1 81 ? -5.781 -10.867 -17.109 1 91 81 GLU A O 1
ATOM 621 N N . LYS A 1 82 ? -5.895 -11.039 -19.312 1 95.06 82 LYS A N 1
ATOM 622 C CA . LYS A 1 82 ? -7.18 -11.727 -19.219 1 95.06 82 LYS A CA 1
ATOM 623 C C . LYS A 1 82 ? -6.992 -13.242 -19.172 1 95.06 82 LYS A C 1
ATOM 625 O O . LYS A 1 82 ? -7.93 -13.984 -18.859 1 95.06 82 LYS A O 1
ATOM 630 N N . LEU A 1 83 ? -5.836 -13.68 -19.578 1 96.88 83 LEU A N 1
ATOM 631 C CA . LEU A 1 83 ? -5.508 -15.102 -19.547 1 96.88 83 LEU A CA 1
ATOM 632 C C . LEU A 1 83 ? -4.289 -15.359 -18.672 1 96.88 83 LEU A C 1
ATOM 634 O O . LEU A 1 83 ? -3.227 -15.734 -19.172 1 96.88 83 LEU A O 1
ATOM 638 N N . PRO A 1 84 ? -4.48 -15.227 -17.344 1 97.5 84 PRO A N 1
ATOM 639 C CA . PRO A 1 84 ? -3.324 -15.375 -16.469 1 97.5 84 PRO A CA 1
ATOM 640 C C . PRO A 1 84 ? -2.697 -16.766 -16.531 1 97.5 84 PRO A C 1
ATOM 642 O O . PRO A 1 84 ? -3.414 -17.766 -16.625 1 97.5 84 PRO A O 1
ATOM 645 N N . THR A 1 85 ? -1.408 -16.828 -16.578 1 96.75 85 THR A N 1
ATOM 646 C CA . THR A 1 85 ? -0.562 -18.016 -16.5 1 96.75 85 THR A CA 1
ATOM 647 C C . THR A 1 85 ? 0.376 -17.938 -15.305 1 96.75 85 THR A C 1
ATOM 649 O O . THR A 1 85 ? 0.349 -16.953 -14.555 1 96.75 85 THR A O 1
ATOM 652 N N . PHE A 1 86 ? 1.191 -18.969 -15.125 1 95.06 86 PHE A N 1
ATOM 653 C CA . PHE A 1 86 ? 2.129 -18.984 -14.008 1 95.06 86 PHE A CA 1
ATOM 654 C C . PHE A 1 86 ? 3.207 -17.922 -14.195 1 95.06 86 PHE A C 1
ATOM 656 O O . PHE A 1 86 ? 3.941 -17.609 -13.258 1 95.06 86 PHE A O 1
ATOM 663 N N . ARG A 1 87 ? 3.283 -17.219 -15.328 1 94 87 ARG A N 1
ATOM 664 C CA . ARG A 1 87 ? 4.281 -16.188 -15.586 1 94 87 ARG A CA 1
ATOM 665 C C . ARG A 1 87 ? 3.686 -14.797 -15.422 1 94 87 ARG A C 1
ATOM 667 O O . ARG A 1 87 ? 4.406 -13.797 -15.469 1 94 87 ARG A O 1
ATOM 674 N N . SER A 1 88 ? 2.375 -14.703 -15.242 1 96 88 SER A N 1
ATOM 675 C CA . SER A 1 88 ? 1.668 -13.43 -15.18 1 96 88 SER A CA 1
ATOM 676 C C . SER A 1 88 ? 1.828 -12.773 -13.82 1 96 88 SER A C 1
ATOM 678 O O . SER A 1 88 ? 2.107 -13.445 -12.828 1 96 88 SER A O 1
ATOM 680 N N . LEU A 1 89 ? 1.721 -11.422 -13.812 1 97.69 89 LEU A N 1
ATOM 681 C CA . LEU A 1 89 ? 1.408 -10.758 -12.555 1 97.69 89 LEU A CA 1
ATOM 682 C C . LEU A 1 89 ? 0.051 -11.203 -12.023 1 97.69 89 LEU A C 1
ATOM 684 O O . LEU A 1 89 ? -0.988 -10.844 -12.586 1 97.69 89 LEU A O 1
ATOM 688 N N . ALA A 1 90 ? 0.077 -12.031 -10.938 1 98.38 90 ALA A N 1
ATOM 689 C CA . ALA A 1 90 ? -1.167 -12.656 -10.5 1 98.38 90 ALA A CA 1
ATOM 690 C C . ALA A 1 90 ? -1.118 -12.992 -9.008 1 98.38 90 ALA A C 1
ATOM 692 O O . ALA A 1 90 ? -0.04 -13.219 -8.453 1 98.38 90 ALA A O 1
ATOM 693 N N . TRP A 1 91 ? -2.312 -12.906 -8.391 1 98.62 91 TRP A N 1
ATOM 694 C CA . TRP A 1 91 ? -2.482 -13.68 -7.168 1 98.62 91 TRP A CA 1
ATOM 695 C C . TRP A 1 91 ? -2.498 -15.18 -7.477 1 98.62 91 TRP A C 1
ATOM 697 O O . TRP A 1 91 ? -3.014 -15.602 -8.508 1 98.62 91 TRP A O 1
ATOM 707 N N . SER A 1 92 ? -1.972 -16 -6.547 1 98.44 92 SER A N 1
ATOM 708 C CA . SER A 1 92 ? -1.861 -17.406 -6.934 1 98.44 92 SER A CA 1
ATOM 709 C C . SER A 1 92 ? -1.988 -18.328 -5.727 1 98.44 92 SER A C 1
ATOM 711 O O . SER A 1 92 ? -1.851 -17.875 -4.586 1 98.44 92 SER A O 1
ATOM 713 N N . SER A 1 93 ? -2.318 -19.484 -5.957 1 97.44 93 SER A N 1
ATOM 714 C CA . SER A 1 93 ? -2.285 -20.641 -5.059 1 97.44 93 SER A CA 1
ATOM 715 C C . SER A 1 93 ? -1.889 -21.906 -5.801 1 97.44 93 SER A C 1
ATOM 717 O O . SER A 1 93 ? -2.564 -22.312 -6.75 1 97.44 93 SER A O 1
ATOM 719 N N . TYR A 1 94 ? -0.804 -22.5 -5.484 1 92.38 94 TYR A N 1
ATOM 720 C CA . TYR A 1 94 ? -0.333 -23.703 -6.152 1 92.38 94 TYR A CA 1
ATOM 721 C C . TYR A 1 94 ? 0.252 -24.688 -5.152 1 92.38 94 TYR A C 1
ATOM 723 O O . TYR A 1 94 ? 1.353 -25.203 -5.352 1 92.38 94 TYR A O 1
ATOM 731 N N . GLU A 1 95 ? -0.532 -24.828 -4.098 1 85.5 95 GLU A N 1
ATOM 732 C CA . GLU A 1 95 ? -0.251 -25.906 -3.156 1 85.5 95 GLU A CA 1
ATOM 733 C C . GLU A 1 95 ? -0.729 -27.25 -3.699 1 85.5 95 GLU A C 1
ATOM 735 O O . GLU A 1 95 ? -1.407 -27.312 -4.727 1 85.5 95 GLU A O 1
ATOM 740 N N . TRP A 1 96 ? -0.318 -28.281 -3.047 1 85.06 96 TRP A N 1
ATOM 741 C CA . TRP A 1 96 ? -0.78 -29.594 -3.471 1 85.06 96 TRP A CA 1
ATOM 742 C C . TRP A 1 96 ? -2.275 -29.766 -3.221 1 85.06 96 TRP A C 1
ATOM 744 O O . TRP A 1 96 ? -2.779 -29.375 -2.164 1 85.06 96 TRP A O 1
ATOM 754 N N . GLY A 1 97 ? -2.961 -30.328 -4.16 1 91.44 97 GLY A N 1
ATOM 755 C CA . GLY A 1 97 ? -4.379 -30.609 -3.996 1 91.44 97 GLY A CA 1
ATOM 756 C C . GLY A 1 97 ? -5.258 -29.406 -4.266 1 91.44 97 GLY A C 1
ATOM 757 O O . GLY A 1 97 ? -5.07 -28.703 -5.258 1 91.44 97 GLY A O 1
ATOM 758 N N . SER A 1 98 ? -6.27 -29.25 -3.4 1 96.56 98 SER A N 1
ATOM 759 C CA . SER A 1 98 ? -7.215 -28.141 -3.543 1 96.56 98 SER A CA 1
ATOM 760 C C . SER A 1 98 ? -6.531 -26.797 -3.303 1 96.56 98 SER A C 1
ATOM 762 O O . SER A 1 98 ? -5.539 -26.719 -2.576 1 96.56 98 SER A O 1
ATOM 764 N N . GLU A 1 99 ? -7.047 -25.828 -3.984 1 97.56 99 GLU A N 1
ATOM 765 C CA . GLU A 1 99 ? -6.523 -24.484 -3.836 1 97.56 99 GLU A CA 1
ATOM 766 C C . GLU A 1 99 ? -7.539 -23.562 -3.16 1 97.56 99 GLU A C 1
ATOM 768 O O . GLU A 1 99 ? -8.742 -23.672 -3.412 1 97.56 99 GLU A O 1
ATOM 773 N N . SER A 1 100 ? -7.07 -22.734 -2.291 1 98.19 100 SER A N 1
ATOM 774 C CA . SER A 1 100 ? -7.855 -21.688 -1.656 1 98.19 100 SER A CA 1
ATOM 775 C C . SER A 1 100 ? -7.094 -20.359 -1.632 1 98.19 100 SER A C 1
ATOM 777 O O . SER A 1 100 ? -6.039 -20.266 -0.998 1 98.19 100 SER A O 1
ATOM 779 N N . LEU A 1 101 ? -7.594 -19.422 -2.328 1 98.62 101 LEU A N 1
ATOM 780 C CA . LEU A 1 101 ? -6.977 -18.109 -2.441 1 98.62 101 LEU A CA 1
ATOM 781 C C . LEU A 1 101 ? -7.926 -17.016 -1.961 1 98.62 101 LEU A C 1
ATOM 783 O O . LEU A 1 101 ? -9.07 -16.938 -2.414 1 98.62 101 LEU A O 1
ATOM 787 N N . THR A 1 102 ? -7.465 -16.25 -1.018 1 98.75 102 THR A N 1
ATOM 788 C CA . THR A 1 102 ? -8.227 -15.086 -0.584 1 98.75 102 THR A CA 1
ATOM 789 C C . THR A 1 102 ? -7.523 -13.797 -1.001 1 98.75 102 THR A C 1
ATOM 791 O O . THR A 1 102 ? -6.379 -13.555 -0.609 1 98.75 102 THR A O 1
ATOM 794 N N . ILE A 1 103 ? -8.164 -13.047 -1.814 1 98.38 103 ILE A N 1
ATOM 795 C CA . ILE A 1 103 ? -7.711 -11.703 -2.17 1 98.38 103 ILE A CA 1
ATOM 796 C C . ILE A 1 103 ? -8.328 -10.688 -1.219 1 98.38 103 ILE A C 1
ATOM 798 O O . ILE A 1 103 ? -9.547 -10.477 -1.222 1 98.38 103 ILE A O 1
ATOM 802 N N . SER A 1 104 ? -7.492 -10.078 -0.47 1 97.94 104 SER A N 1
ATOM 803 C CA . SER A 1 104 ? -7.961 -9.133 0.542 1 97.94 104 SER A CA 1
ATOM 804 C C . SER A 1 104 ? -8.523 -7.867 -0.098 1 97.94 104 SER A C 1
ATOM 806 O O . SER A 1 104 ? -7.945 -7.34 -1.05 1 97.94 104 SER A O 1
ATOM 808 N N . SER A 1 105 ? -9.57 -7.332 0.497 1 95.88 105 SER A N 1
ATOM 809 C CA . SER A 1 105 ? -10.172 -6.098 0.003 1 95.88 105 SER A CA 1
ATOM 810 C C . SER A 1 105 ? -9.297 -4.891 0.329 1 95.88 105 SER A C 1
ATOM 812 O O . SER A 1 105 ? -9.516 -3.799 -0.198 1 95.88 105 SER A O 1
ATOM 814 N N . TRP A 1 106 ? -8.336 -5.094 1.201 1 95.31 106 TRP A N 1
ATOM 815 C CA . TRP A 1 106 ? -7.426 -4 1.521 1 95.31 106 TRP A CA 1
ATOM 816 C C . TRP A 1 106 ? -6.098 -4.164 0.79 1 95.31 106 TRP A C 1
ATOM 818 O O . TRP A 1 106 ? -5.145 -3.428 1.052 1 95.31 106 TRP A O 1
ATOM 828 N N . ASP A 1 107 ? -6.023 -5.219 -0.135 1 95.56 107 ASP A N 1
ATOM 829 C CA . ASP A 1 107 ? -4.883 -5.305 -1.046 1 95.56 107 ASP A CA 1
ATOM 830 C C . ASP A 1 107 ? -4.75 -4.035 -1.883 1 95.56 107 ASP A C 1
ATOM 832 O O . ASP A 1 107 ? -5.746 -3.498 -2.369 1 95.56 107 ASP A O 1
ATOM 836 N N . PRO A 1 108 ? -3.508 -3.576 -2.104 1 92.56 108 PRO A N 1
ATOM 837 C CA . PRO A 1 108 ? -3.336 -2.322 -2.84 1 92.56 108 PRO A CA 1
ATOM 838 C C . PRO A 1 108 ? -3.928 -2.375 -4.246 1 92.56 108 PRO A C 1
ATOM 840 O O . PRO A 1 108 ? -4.238 -1.334 -4.828 1 92.56 108 PRO A O 1
ATOM 843 N N . GLU A 1 109 ? -4.086 -3.559 -4.805 1 93.12 109 GLU A N 1
ATOM 844 C CA . GLU A 1 109 ? -4.57 -3.635 -6.18 1 93.12 109 GLU A CA 1
ATOM 845 C C . GLU A 1 109 ? -5.941 -4.301 -6.246 1 93.12 109 GLU A C 1
ATOM 847 O O . GLU A 1 109 ? -6.355 -4.781 -7.305 1 93.12 109 GLU A O 1
ATOM 852 N N . TYR A 1 110 ? -6.609 -4.426 -5.078 1 94.62 110 TYR A N 1
ATOM 853 C CA . TYR A 1 110 ? -8.008 -4.84 -5.062 1 94.62 110 TYR A CA 1
ATOM 854 C C . TYR A 1 110 ? -8.914 -3.717 -5.555 1 94.62 110 TYR A C 1
ATOM 856 O O . TYR A 1 110 ? -8.844 -2.59 -5.062 1 94.62 110 TYR A O 1
ATOM 864 N N . VAL A 1 111 ? -9.727 -3.969 -6.543 1 89.56 111 VAL A N 1
ATOM 865 C CA . VAL A 1 111 ? -10.727 -3.041 -7.055 1 89.56 111 VAL A CA 1
ATOM 866 C C . VAL A 1 111 ? -11.977 -3.812 -7.473 1 89.56 111 VAL A C 1
ATOM 868 O O . VAL A 1 111 ? -11.898 -4.992 -7.82 1 89.56 111 VAL A O 1
ATOM 871 N N . LEU A 1 112 ? -13.047 -3.172 -7.395 1 91.44 112 LEU A N 1
ATOM 872 C CA . LEU A 1 112 ? -14.273 -3.795 -7.879 1 91.44 112 LEU A CA 1
ATOM 873 C C . LEU A 1 112 ? -14.195 -4.047 -9.383 1 91.44 112 LEU A C 1
ATOM 875 O O . LEU A 1 112 ? -13.5 -3.328 -10.102 1 91.44 112 LEU A O 1
ATOM 879 N N . GLY A 1 113 ? -14.867 -5.129 -9.812 1 93.62 113 GLY A N 1
ATOM 880 C CA . GLY A 1 113 ? -14.875 -5.473 -11.227 1 93.62 113 GLY A CA 1
ATOM 881 C C . GLY A 1 113 ? -14.453 -6.906 -11.492 1 93.62 113 GLY A C 1
ATOM 882 O O . GLY A 1 113 ? -14.547 -7.762 -10.609 1 93.62 113 GLY A O 1
ATOM 883 N N . THR A 1 114 ? -14.016 -7.113 -12.734 1 96.19 114 THR A N 1
ATOM 884 C CA . THR A 1 114 ? -13.797 -8.477 -13.195 1 96.19 114 THR A CA 1
ATOM 885 C C . THR A 1 114 ? -12.398 -8.961 -12.828 1 96.19 114 THR A C 1
ATOM 887 O O . THR A 1 114 ? -11.414 -8.25 -13.055 1 96.19 114 THR A O 1
ATOM 890 N N . TYR A 1 115 ? -12.344 -10.078 -12.25 1 98.12 115 TYR A N 1
ATOM 891 C CA . TYR A 1 115 ? -11.117 -10.844 -12.047 1 98.12 115 TYR A CA 1
ATOM 892 C C . TYR A 1 115 ? -11.07 -12.055 -12.984 1 98.12 115 TYR A C 1
ATOM 894 O O . TYR A 1 115 ? -12.07 -12.758 -13.148 1 98.12 115 TYR A O 1
ATOM 902 N N . TYR A 1 116 ? -9.922 -12.211 -13.633 1 98.06 116 TYR A N 1
ATOM 903 C CA . TYR A 1 116 ? -9.703 -13.328 -14.547 1 98.06 116 TYR A CA 1
ATOM 904 C C . TYR A 1 116 ? -8.922 -14.445 -13.867 1 98.06 116 TYR A C 1
ATOM 906 O O . TYR A 1 116 ? -7.992 -14.188 -13.094 1 98.06 116 TYR A O 1
ATOM 914 N N . ILE A 1 117 ? -9.344 -15.648 -14.164 1 98.75 117 ILE A N 1
ATOM 915 C CA . ILE A 1 117 ? -8.844 -16.812 -13.438 1 98.75 117 ILE A CA 1
ATOM 916 C C . ILE A 1 117 ? -8.312 -17.844 -14.422 1 98.75 117 ILE A C 1
ATOM 918 O O . ILE A 1 117 ? -9.008 -18.25 -15.352 1 98.75 117 ILE A O 1
ATOM 922 N N . GLY A 1 118 ? -7.09 -18.219 -14.281 1 98.5 118 GLY A N 1
ATOM 923 C CA . GLY A 1 118 ? -6.531 -19.375 -14.953 1 98.5 118 GLY A CA 1
ATOM 924 C C . GLY A 1 118 ? -6.246 -20.531 -14 1 98.5 118 GLY A C 1
ATOM 925 O O . GLY A 1 118 ? -5.555 -20.359 -13 1 98.5 118 GLY A O 1
ATOM 926 N N . VAL A 1 119 ? -6.836 -21.719 -14.281 1 98.56 119 VAL A N 1
ATOM 927 C CA . VAL A 1 119 ? -6.508 -22.922 -13.547 1 98.56 119 VAL A CA 1
ATOM 928 C C . VAL A 1 119 ? -5.668 -23.859 -14.422 1 98.56 119 VAL A C 1
ATOM 930 O O . VAL A 1 119 ? -6.152 -24.375 -15.43 1 98.56 119 VAL A O 1
ATOM 933 N N . LEU A 1 120 ? -4.441 -24.078 -14.039 1 97.81 120 LEU A N 1
ATOM 934 C CA . LEU A 1 120 ? -3.523 -24.969 -14.742 1 97.81 120 LEU A CA 1
ATOM 935 C C . LEU A 1 120 ? -3.623 -26.391 -14.195 1 97.81 120 LEU A C 1
ATOM 937 O O . LEU A 1 120 ? -3.527 -26.594 -12.984 1 97.81 120 LEU A O 1
ATOM 941 N N . ALA A 1 121 ? -3.832 -27.359 -15.086 1 97.69 121 ALA A N 1
ATOM 942 C CA . ALA A 1 121 ? -3.643 -28.75 -14.703 1 97.69 121 ALA A CA 1
ATOM 943 C C . ALA A 1 121 ? -2.168 -29.141 -14.734 1 97.69 121 ALA A C 1
ATOM 945 O O . ALA A 1 121 ? -1.672 -29.625 -15.758 1 97.69 121 ALA A O 1
ATOM 946 N N . TYR A 1 122 ? -1.585 -29 -13.594 1 94.25 122 TYR A N 1
ATOM 947 C CA . TYR A 1 122 ? -0.149 -29.25 -13.547 1 94.25 122 TYR A CA 1
ATOM 948 C C . TYR A 1 122 ? 0.142 -30.734 -13.594 1 94.25 122 TYR A C 1
ATOM 950 O O . TYR A 1 122 ? -0.507 -31.531 -12.906 1 94.25 122 TYR A O 1
ATOM 958 N N . CYS A 1 123 ? 1.112 -31.078 -14.469 1 92.69 123 CYS A N 1
ATOM 959 C CA . CYS A 1 123 ? 1.607 -32.438 -14.57 1 92.69 123 CYS A CA 1
ATOM 960 C C . CYS A 1 123 ? 3.131 -32.469 -14.57 1 92.69 123 CYS A C 1
ATOM 962 O O . CYS A 1 123 ? 3.773 -31.578 -15.117 1 92.69 123 CYS A O 1
ATOM 964 N N . GLY A 1 124 ? 3.631 -33.469 -13.93 1 83.5 124 GLY A N 1
ATOM 965 C CA . GLY A 1 124 ? 5.074 -33.656 -13.891 1 83.5 124 GLY A CA 1
ATOM 966 C C . GLY A 1 124 ? 5.523 -34.781 -12.992 1 83.5 124 GLY A C 1
ATOM 967 O O . GLY A 1 124 ? 4.73 -35.312 -12.203 1 83.5 124 GLY A O 1
ATOM 968 N N . SER A 1 125 ? 6.793 -35.156 -13.117 1 78.5 125 SER A N 1
ATOM 969 C CA . SER A 1 125 ? 7.344 -36.281 -12.336 1 78.5 125 SER A CA 1
ATOM 970 C C . SER A 1 125 ? 7.59 -35.844 -10.891 1 78.5 125 SER A C 1
ATOM 972 O O . SER A 1 125 ? 7.773 -36.688 -10.016 1 78.5 125 SER A O 1
ATOM 974 N N . ASP A 1 126 ? 7.555 -34.562 -10.742 1 74.44 126 ASP A N 1
ATOM 975 C CA . ASP A 1 126 ? 7.871 -34.031 -9.422 1 74.44 126 ASP A CA 1
ATOM 976 C C . ASP A 1 126 ? 6.641 -34.031 -8.516 1 74.44 126 ASP A C 1
ATOM 978 O O . ASP A 1 126 ? 6.742 -33.75 -7.32 1 74.44 126 ASP A O 1
ATOM 982 N N . VAL A 1 127 ? 5.473 -34.375 -9.133 1 79.12 127 VAL A N 1
ATOM 983 C CA . VAL A 1 127 ? 4.27 -34.406 -8.312 1 79.12 127 VAL A CA 1
ATOM 984 C C . VAL A 1 127 ? 3.736 -35.844 -8.25 1 79.12 127 VAL A C 1
ATOM 986 O O . VAL A 1 127 ? 3.881 -36.594 -9.211 1 79.12 127 VAL A O 1
ATOM 989 N N . SER A 1 128 ? 3.117 -36.125 -7.199 1 79.56 128 SER A N 1
ATOM 990 C CA . SER A 1 128 ? 2.666 -37.5 -6.957 1 79.56 128 SER A CA 1
ATOM 991 C C . SER A 1 128 ? 1.576 -37.906 -7.945 1 79.56 128 SER A C 1
ATOM 993 O O . SER A 1 128 ? 1.409 -39.094 -8.242 1 79.56 128 SER A O 1
ATOM 995 N N . THR A 1 129 ? 0.871 -36.906 -8.492 1 87.5 129 THR A N 1
ATOM 996 C CA . THR A 1 129 ? -0.249 -37.219 -9.375 1 87.5 129 THR A CA 1
ATOM 997 C C . THR A 1 129 ? 0.241 -37.5 -10.789 1 87.5 129 THR A C 1
ATOM 999 O O . THR A 1 129 ? -0.512 -38 -11.625 1 87.5 129 THR A O 1
ATOM 1002 N N . GLY A 1 130 ? 1.476 -37.188 -11.008 1 86.5 130 GLY A N 1
ATOM 1003 C CA . GLY A 1 130 ? 2.061 -37.5 -12.305 1 86.5 130 GLY A CA 1
ATOM 1004 C C . GLY A 1 130 ? 1.351 -36.812 -13.461 1 86.5 130 GLY A C 1
ATOM 1005 O O . GLY A 1 130 ? 1.24 -35.594 -13.492 1 86.5 130 GLY A O 1
ATOM 1006 N N . ASN A 1 131 ? 0.847 -37.719 -14.398 1 93.31 131 ASN A N 1
ATOM 1007 C CA . ASN A 1 131 ? 0.22 -37.188 -15.609 1 93.31 131 ASN A CA 1
ATOM 1008 C C . ASN A 1 131 ? -1.291 -37.406 -15.594 1 93.31 131 ASN A C 1
ATOM 1010 O O . ASN A 1 131 ? -1.891 -37.719 -16.625 1 93.31 131 ASN A O 1
ATOM 1014 N N . ILE A 1 132 ? -1.881 -37.219 -14.484 1 95.5 132 ILE A N 1
ATOM 1015 C CA . ILE A 1 132 ? -3.328 -37.312 -14.328 1 95.5 132 ILE A CA 1
ATOM 1016 C C . ILE A 1 132 ? -3.969 -35.938 -14.547 1 95.5 132 ILE A C 1
ATOM 1018 O O . ILE A 1 132 ? -3.592 -34.969 -13.906 1 95.5 132 ILE A O 1
ATOM 1022 N N . PRO A 1 133 ? -4.906 -35.844 -15.531 1 97.38 133 PRO A N 1
ATOM 1023 C CA . PRO A 1 133 ? -5.625 -34.594 -15.695 1 97.38 133 PRO A CA 1
ATOM 1024 C C . PRO A 1 133 ? -6.25 -34.094 -14.391 1 97.38 133 PRO A C 1
ATOM 1026 O O . PRO A 1 133 ? -6.562 -34.875 -13.508 1 97.38 133 PRO A O 1
ATOM 1029 N N . ALA A 1 134 ? -6.398 -32.844 -14.32 1 98 134 ALA A N 1
ATOM 1030 C CA . ALA A 1 134 ? -7.016 -32.281 -13.117 1 98 134 ALA A CA 1
ATOM 1031 C C . ALA A 1 134 ? -8.539 -32.281 -13.227 1 98 134 ALA A C 1
ATOM 1033 O O . ALA A 1 134 ? -9.102 -31.922 -14.258 1 98 134 ALA A O 1
ATOM 1034 N N . LYS A 1 135 ? -9.203 -32.781 -12.266 1 98.62 135 LYS A N 1
ATOM 1035 C CA . LYS A 1 135 ? -10.648 -32.719 -12.086 1 98.62 135 LYS A CA 1
ATOM 1036 C C . LYS A 1 135 ? -11.016 -31.875 -10.859 1 98.62 135 LYS A C 1
ATOM 1038 O O . LYS A 1 135 ? -10.523 -32.125 -9.766 1 98.62 135 LYS A O 1
ATOM 1043 N N . PHE A 1 136 ? -11.836 -30.906 -11.078 1 98.62 136 PHE A N 1
ATOM 1044 C CA . PHE A 1 136 ? -12.117 -30.016 -9.961 1 98.62 136 PHE A CA 1
ATOM 1045 C C . PHE A 1 136 ? -13.422 -29.266 -10.18 1 98.62 136 PHE A C 1
ATOM 1047 O O . PHE A 1 136 ? -13.977 -29.266 -11.281 1 98.62 136 PHE A O 1
ATOM 1054 N N . THR A 1 137 ? -13.945 -28.656 -9.117 1 98.81 137 THR A N 1
ATOM 1055 C CA . THR A 1 137 ? -15 -27.641 -9.148 1 98.81 137 THR A CA 1
ATOM 1056 C C . THR A 1 137 ? -14.469 -26.297 -8.68 1 98.81 137 THR A C 1
ATOM 1058 O O . THR A 1 137 ? -13.391 -26.219 -8.086 1 98.81 137 THR A O 1
ATOM 1061 N N . MET A 1 138 ? -15.172 -25.25 -9.062 1 98.81 138 MET A N 1
ATOM 1062 C CA . MET A 1 138 ? -14.805 -23.891 -8.664 1 98.81 138 MET A CA 1
ATOM 1063 C C . MET A 1 138 ? -15.867 -23.281 -7.758 1 98.81 138 MET A C 1
ATOM 1065 O O . MET A 1 138 ? -17.062 -23.484 -7.969 1 98.81 138 MET A O 1
ATOM 1069 N N . LEU A 1 139 ? -15.398 -22.5 -6.77 1 98.88 139 LEU A N 1
ATOM 1070 C CA . LEU A 1 139 ? -16.281 -21.688 -5.941 1 98.88 139 LEU A CA 1
ATOM 1071 C C . LEU A 1 139 ? -15.641 -20.328 -5.645 1 98.88 139 LEU A C 1
ATOM 1073 O O . LEU A 1 139 ? -14.508 -20.266 -5.152 1 98.88 139 LEU A O 1
ATOM 1077 N N . ALA A 1 140 ? -16.297 -19.266 -6.008 1 98.88 140 ALA A N 1
ATOM 1078 C CA . ALA A 1 140 ? -15.898 -17.906 -5.645 1 98.88 140 ALA A CA 1
ATOM 1079 C C . ALA A 1 140 ? -16.953 -17.25 -4.75 1 98.88 140 ALA A C 1
ATOM 1081 O O . ALA A 1 140 ? -18.156 -17.391 -4.977 1 98.88 140 ALA A O 1
ATOM 1082 N N . GLU A 1 141 ? -16.484 -16.547 -3.711 1 98.75 141 GLU A N 1
ATOM 1083 C CA . GLU A 1 141 ? -17.406 -15.891 -2.795 1 98.75 141 GLU A CA 1
ATOM 1084 C C . GLU A 1 141 ? -16.75 -14.68 -2.133 1 98.75 141 GLU A C 1
ATOM 1086 O O . GLU A 1 141 ? -15.531 -14.625 -1.993 1 98.75 141 GLU A O 1
ATOM 1091 N N . HIS A 1 142 ? -17.578 -13.719 -1.758 1 98.31 142 HIS A N 1
ATOM 1092 C CA . HIS A 1 142 ? -17.125 -12.688 -0.831 1 98.31 142 HIS A CA 1
ATOM 1093 C C . HIS A 1 142 ? -17.172 -13.188 0.609 1 98.31 142 HIS A C 1
ATOM 1095 O O . HIS A 1 142 ? -18.109 -13.875 1.01 1 98.31 142 HIS A O 1
ATOM 1101 N N . VAL A 1 143 ? -16.094 -12.938 1.322 1 98.44 143 VAL A N 1
ATOM 1102 C CA . VAL A 1 143 ? -16.047 -13.312 2.732 1 98.44 143 VAL A CA 1
ATOM 1103 C C . VAL A 1 143 ? -15.633 -12.102 3.568 1 98.44 143 VAL A C 1
ATOM 1105 O O . VAL A 1 143 ? -15.148 -11.102 3.033 1 98.44 143 VAL A O 1
ATOM 1108 N N . THR A 1 144 ? -15.898 -12.164 4.879 1 96.75 144 THR A N 1
ATOM 1109 C CA . THR A 1 144 ? -15.516 -11.07 5.766 1 96.75 144 THR A CA 1
ATOM 1110 C C . THR A 1 144 ? -14.016 -10.812 5.703 1 96.75 144 THR A C 1
ATOM 1112 O O . THR A 1 144 ? -13.219 -11.758 5.699 1 96.75 144 THR A O 1
ATOM 1115 N N . SER A 1 145 ? -13.664 -9.523 5.652 1 95.81 145 SER A N 1
ATOM 1116 C CA . SER A 1 145 ? -12.258 -9.141 5.547 1 95.81 145 SER A CA 1
ATOM 1117 C C . SER A 1 145 ? -11.516 -9.406 6.855 1 95.81 145 SER A C 1
ATOM 1119 O O . SER A 1 145 ? -12.055 -9.156 7.938 1 95.81 145 SER A O 1
ATOM 1121 N N . THR A 1 146 ? -10.281 -9.906 6.664 1 94.12 146 THR A N 1
ATOM 1122 C CA . THR A 1 146 ? -9.406 -10.078 7.816 1 94.12 146 THR A CA 1
ATOM 1123 C C . THR A 1 146 ? -8.211 -9.133 7.734 1 94.12 146 THR A C 1
ATOM 1125 O O . THR A 1 146 ? -7.66 -8.914 6.652 1 94.12 146 THR A O 1
ATOM 1128 N N . HIS A 1 147 ? -7.879 -8.492 8.852 1 96.12 147 HIS A N 1
ATOM 1129 C CA . HIS A 1 147 ? -6.758 -7.57 8.969 1 96.12 147 HIS A CA 1
ATOM 1130 C C . HIS A 1 147 ? -6.188 -7.57 10.383 1 96.12 147 HIS A C 1
ATOM 1132 O O . HIS A 1 147 ? -6.918 -7.797 11.352 1 96.12 147 HIS A O 1
ATOM 1138 N N . PRO A 1 148 ? -4.863 -7.328 10.492 1 95.5 148 PRO A N 1
ATOM 1139 C CA . PRO A 1 148 ? -4.27 -7.355 11.836 1 95.5 148 PRO A CA 1
ATOM 1140 C C . PRO A 1 148 ? -4.812 -6.254 12.742 1 95.5 148 PRO A C 1
ATOM 1142 O O . PRO A 1 148 ? -4.766 -6.379 13.969 1 95.5 148 PRO A O 1
ATOM 1145 N N . HIS A 1 149 ? -5.281 -5.125 12.195 1 97.81 149 HIS A N 1
ATOM 1146 C CA . HIS A 1 149 ? -5.809 -4.031 13.008 1 97.81 149 HIS A CA 1
ATOM 1147 C C . HIS A 1 149 ? -7.328 -4.121 13.125 1 97.81 149 HIS A C 1
ATOM 1149 O O . HIS A 1 149 ? -8.016 -4.453 12.156 1 97.81 149 HIS A O 1
ATOM 1155 N N . ASP A 1 150 ? -7.809 -3.771 14.32 1 97.81 150 ASP A N 1
ATOM 1156 C CA . ASP A 1 150 ? -9.234 -3.855 14.602 1 97.81 150 ASP A CA 1
ATOM 1157 C C . ASP A 1 150 ? -10.031 -2.902 13.711 1 97.81 150 ASP A C 1
ATOM 1159 O O . ASP A 1 150 ? -9.57 -1.798 13.414 1 97.81 150 ASP A O 1
ATOM 1163 N N . GLU A 1 151 ? -11.203 -3.348 13.352 1 97.75 151 GLU A N 1
ATOM 1164 C CA . GLU A 1 151 ? -12.102 -2.529 12.547 1 97.75 151 GLU A CA 1
ATOM 1165 C C . GLU A 1 151 ? -13.117 -1.803 13.422 1 97.75 151 GLU A C 1
ATOM 1167 O O . GLU A 1 151 ? -13.812 -2.428 14.227 1 97.75 151 GLU A O 1
ATOM 1172 N N . VAL A 1 152 ? -13.156 -0.483 13.328 1 98.31 152 VAL A N 1
ATOM 1173 C CA . VAL A 1 152 ? -14.266 0.253 13.914 1 98.31 152 VAL A CA 1
ATOM 1174 C C . VAL A 1 152 ? -15.516 0.076 13.062 1 98.31 152 VAL A C 1
ATOM 1176 O O . VAL A 1 152 ? -15.539 0.47 11.891 1 98.31 152 VAL A O 1
ATOM 1179 N N . GLN A 1 153 ? -16.547 -0.45 13.641 1 95.75 153 GLN A N 1
ATOM 1180 C CA . GLN A 1 153 ? -17.766 -0.719 12.891 1 95.75 153 GLN A CA 1
ATOM 1181 C C . GLN A 1 153 ? -18.531 0.57 12.609 1 95.75 153 GLN A C 1
ATOM 1183 O O . GLN A 1 153 ? -18.406 1.552 13.344 1 95.75 153 GLN A O 1
ATOM 1188 N N . GLU A 1 154 ? -19.328 0.511 11.555 1 93.88 154 GLU A N 1
ATOM 1189 C CA . GLU A 1 154 ? -20.203 1.638 11.234 1 93.88 154 GLU A CA 1
ATOM 1190 C C . GLU A 1 154 ? -21.062 2.021 12.43 1 93.88 154 GLU A C 1
ATOM 1192 O O . GLU A 1 154 ? -21.781 1.184 12.984 1 93.88 154 GLU A O 1
ATOM 1197 N N . ASN A 1 155 ? -20.938 3.314 12.758 1 96.56 155 ASN A N 1
ATOM 1198 C CA . ASN A 1 155 ? -21.672 3.885 13.883 1 96.56 155 ASN A CA 1
ATOM 1199 C C . ASN A 1 155 ? -21.328 3.178 15.195 1 96.56 155 ASN A C 1
ATOM 1201 O O . ASN A 1 155 ? -22.188 3.006 16.047 1 96.56 155 ASN A O 1
ATOM 1205 N N . GLY A 1 156 ? -20.156 2.686 15.242 1 97.94 156 GLY A N 1
ATOM 1206 C CA . GLY A 1 156 ? -19.625 2.033 16.438 1 97.94 156 GLY A CA 1
ATOM 1207 C C . GLY A 1 156 ? -18.5 2.811 17.094 1 97.94 156 GLY A C 1
ATOM 1208 O O . GLY A 1 156 ? -18.219 3.945 16.703 1 97.94 156 GLY A O 1
ATOM 1209 N N . GLN A 1 157 ? -17.938 2.176 18.172 1 98.5 157 GLN A N 1
ATOM 1210 C CA . GLN A 1 157 ? -16.844 2.773 18.922 1 98.5 157 GLN A CA 1
ATOM 1211 C C . GLN A 1 157 ? -15.883 1.704 19.438 1 98.5 157 GLN A C 1
ATOM 1213 O O . GLN A 1 157 ? -16.266 0.547 19.609 1 98.5 157 GLN A O 1
ATOM 1218 N N . ILE A 1 158 ? -14.68 2.051 19.625 1 98.69 158 ILE A N 1
ATOM 1219 C CA . ILE A 1 158 ? -13.656 1.232 20.266 1 98.69 158 ILE A CA 1
ATOM 1220 C C . ILE A 1 158 ? -12.953 2.047 21.359 1 98.69 158 ILE A C 1
ATOM 1222 O O . ILE A 1 158 ? -12.5 3.168 21.094 1 98.69 158 ILE A O 1
ATOM 1226 N N . ALA A 1 159 ? -12.891 1.504 22.531 1 98.44 159 ALA A N 1
ATOM 1227 C CA . ALA A 1 159 ? -12.125 2.111 23.609 1 98.44 159 ALA A CA 1
ATOM 1228 C C . ALA A 1 159 ? -10.68 1.621 23.609 1 98.44 159 ALA A C 1
ATOM 1230 O O . ALA A 1 159 ? -10.406 0.486 23.203 1 98.44 159 ALA A O 1
ATOM 1231 N N . GLY A 1 160 ? -9.805 2.537 23.984 1 97.94 160 GLY A N 1
ATOM 1232 C CA . GLY A 1 160 ? -8.406 2.15 24.078 1 97.94 160 GLY A CA 1
ATOM 1233 C C . GLY A 1 160 ? -7.598 3.062 24.969 1 97.94 160 GLY A C 1
ATOM 1234 O O . GLY A 1 160 ? -8.133 4 25.562 1 97.94 160 GLY A O 1
ATOM 1235 N N . ASN A 1 161 ? -6.32 2.672 25.156 1 98 161 ASN A N 1
ATOM 1236 C CA . ASN A 1 161 ? -5.312 3.477 25.844 1 98 161 ASN A CA 1
ATOM 1237 C C . ASN A 1 161 ? -4.086 3.701 24.969 1 98 161 ASN A C 1
ATOM 1239 O O . ASN A 1 161 ? -3.664 2.803 24.234 1 98 161 ASN A O 1
ATOM 1243 N N . ILE A 1 162 ? -3.543 4.879 25.109 1 97.94 162 ILE A N 1
ATOM 1244 C CA . ILE A 1 162 ? -2.371 5.184 24.297 1 97.94 162 ILE A CA 1
ATOM 1245 C C . ILE A 1 162 ? -1.275 5.781 25.188 1 97.94 162 ILE A C 1
ATOM 1247 O O . ILE A 1 162 ? -1.555 6.594 26.062 1 97.94 162 ILE A O 1
ATOM 1251 N N . ALA A 1 163 ? -0.062 5.293 25 1 97.62 163 ALA A N 1
ATOM 1252 C CA . ALA A 1 163 ? 1.104 5.852 25.688 1 97.62 163 ALA A CA 1
ATOM 1253 C C . ALA A 1 163 ? 1.538 7.164 25.031 1 97.62 163 ALA A C 1
ATOM 1255 O O . ALA A 1 163 ? 1.271 7.402 23.859 1 97.62 163 ALA A O 1
ATOM 1256 N N . ALA A 1 164 ? 2.234 7.992 25.906 1 96.94 164 ALA A N 1
ATOM 1257 C CA . ALA A 1 164 ? 2.854 9.188 25.328 1 96.94 164 ALA A CA 1
ATOM 1258 C C . ALA A 1 164 ? 3.77 8.828 24.172 1 96.94 164 ALA A C 1
ATOM 1260 O O . ALA A 1 164 ? 4.598 7.918 24.281 1 96.94 164 ALA A O 1
ATOM 1261 N N . GLU A 1 165 ? 3.523 9.445 23.062 1 95.81 165 GLU A N 1
ATOM 1262 C CA . GLU A 1 165 ? 4.312 9.305 21.844 1 95.81 165 GLU A CA 1
ATOM 1263 C C . GLU A 1 165 ? 4.164 7.914 21.234 1 95.81 165 GLU A C 1
ATOM 1265 O O . GLU A 1 165 ? 4.938 7.527 20.359 1 95.81 165 GLU A O 1
ATOM 1270 N N . GLY A 1 166 ? 3.248 7.199 21.766 1 97.69 166 GLY A N 1
ATOM 1271 C CA . GLY A 1 166 ? 2.936 5.902 21.203 1 97.69 166 GLY A CA 1
ATOM 1272 C C . GLY A 1 166 ? 1.904 5.973 20.094 1 97.69 166 GLY A C 1
ATOM 1273 O O . GLY A 1 166 ? 1.237 6.996 19.922 1 97.69 166 GLY A O 1
ATOM 1274 N N . TYR A 1 167 ? 1.792 4.895 19.297 1 98.44 167 TYR A N 1
ATOM 1275 C CA . TYR A 1 167 ? 0.785 4.762 18.25 1 98.44 167 TYR A CA 1
ATOM 1276 C C . TYR A 1 167 ? -0.09 3.537 18.484 1 98.44 167 TYR A C 1
ATOM 1278 O O . TYR A 1 167 ? 0.397 2.498 18.938 1 98.44 167 TYR A O 1
ATOM 1286 N N . LYS A 1 168 ? -1.322 3.641 18.125 1 98.56 168 LYS A N 1
ATOM 1287 C CA . LYS A 1 168 ? -2.26 2.533 17.969 1 98.56 168 LYS A CA 1
ATOM 1288 C C . LYS A 1 168 ? -2.996 2.623 16.625 1 98.56 168 LYS A C 1
ATOM 1290 O O . LYS A 1 168 ? -3.297 3.719 16.156 1 98.56 168 LYS A O 1
ATOM 1295 N N . TYR A 1 169 ? -3.273 1.459 16.125 1 98.81 169 TYR A N 1
ATOM 1296 C CA . TYR A 1 169 ? -3.807 1.468 14.766 1 98.81 169 TYR A CA 1
ATOM 1297 C C . TYR A 1 169 ? -5.141 0.731 14.695 1 98.81 169 TYR A C 1
ATOM 1299 O O . TYR A 1 169 ? -5.34 -0.264 15.398 1 98.81 169 TYR A O 1
ATOM 1307 N N . TYR A 1 170 ? -6.012 1.202 13.898 1 98.81 170 TYR A N 1
ATOM 1308 C CA . TYR A 1 170 ? -7.348 0.701 13.602 1 98.81 170 TYR A CA 1
ATOM 1309 C C . TYR A 1 170 ? -7.676 0.856 12.125 1 98.81 170 TYR A C 1
ATOM 1311 O O . TYR A 1 170 ? -6.828 1.279 11.336 1 98.81 170 TYR A O 1
ATOM 1319 N N . ARG A 1 171 ? -8.875 0.455 11.773 1 98.38 171 ARG A N 1
ATOM 1320 C CA . ARG A 1 171 ? -9.312 0.64 10.398 1 98.38 171 ARG A CA 1
ATOM 1321 C C . ARG A 1 171 ? -10.836 0.721 10.312 1 98.38 171 ARG A C 1
ATOM 1323 O O . ARG A 1 171 ? -11.531 0.392 11.273 1 98.38 171 ARG A O 1
ATOM 1330 N N . PHE A 1 172 ? -11.305 1.21 9.258 1 97.81 172 PHE A N 1
ATOM 1331 C CA . PHE A 1 172 ? -12.711 1.107 8.875 1 97.81 172 PHE A CA 1
ATOM 1332 C C . PHE A 1 172 ? -12.852 1.019 7.363 1 97.81 172 PHE A C 1
ATOM 1334 O O . PHE A 1 172 ? -11.875 1.184 6.629 1 97.81 172 PHE A O 1
ATOM 1341 N N . CYS A 1 173 ? -14.016 0.632 6.938 1 95.88 173 CYS A N 1
ATOM 1342 C CA . CYS A 1 173 ? -14.266 0.526 5.504 1 95.88 173 CYS A CA 1
ATOM 1343 C C . CYS A 1 173 ? -15.547 1.259 5.117 1 95.88 173 CYS A C 1
ATOM 1345 O O . CYS A 1 173 ? -16.547 1.183 5.828 1 95.88 173 CYS A O 1
ATOM 1347 N N . VAL A 1 174 ? -15.477 2.031 4.074 1 91.88 174 VAL A N 1
ATOM 1348 C CA . VAL A 1 174 ? -16.594 2.795 3.535 1 91.88 174 VAL A CA 1
ATOM 1349 C C . VAL A 1 174 ? -17.188 2.064 2.334 1 91.88 174 VAL A C 1
ATOM 1351 O O . VAL A 1 174 ? -16.5 1.809 1.349 1 91.88 174 VAL A O 1
ATOM 1354 N N . PRO A 1 175 ? -18.453 1.755 2.387 1 83.06 175 PRO A N 1
ATOM 1355 C CA . PRO A 1 175 ? -19.078 1.067 1.251 1 83.06 175 PRO A CA 1
ATOM 1356 C C . PRO A 1 175 ? -19.266 1.981 0.042 1 83.06 175 PRO A C 1
ATOM 1358 O O . PRO A 1 175 ? -19 3.184 0.124 1 83.06 175 PRO A O 1
ATOM 1361 N N . SER A 1 176 ? -19.703 1.466 -1.061 1 79.5 176 SER A N 1
ATOM 1362 C CA . SER A 1 176 ? -19.812 2.188 -2.324 1 79.5 176 SER A CA 1
ATOM 1363 C C . SER A 1 176 ? -21.078 3.033 -2.367 1 79.5 176 SER A C 1
ATOM 1365 O O . SER A 1 176 ? -21.453 3.557 -3.422 1 79.5 176 SER A O 1
ATOM 1367 N N . THR A 1 177 ? -21.625 3.311 -1.268 1 81.31 177 THR A N 1
ATOM 1368 C CA . THR A 1 177 ? -22.766 4.215 -1.22 1 81.31 177 THR A CA 1
ATOM 1369 C C . THR A 1 177 ? -22.312 5.641 -0.911 1 81.31 177 THR A C 1
ATOM 1371 O O . THR A 1 177 ? -21.188 5.859 -0.489 1 81.31 177 THR A O 1
ATOM 1374 N N . CYS A 1 178 ? -23.266 6.59 -1.248 1 88.81 178 CYS A N 1
ATOM 1375 C CA . CYS A 1 178 ? -23 7.965 -0.846 1 88.81 178 CYS A CA 1
ATOM 1376 C C . CYS A 1 178 ? -23.156 8.133 0.661 1 88.81 178 CYS A C 1
ATOM 1378 O O . CYS A 1 178 ? -24.234 7.906 1.203 1 88.81 178 CYS A O 1
ATOM 1380 N N . ALA A 1 179 ? -22.031 8.383 1.289 1 91.5 179 ALA A N 1
ATOM 1381 C CA . ALA A 1 179 ? -22.094 8.539 2.74 1 91.5 179 ALA A CA 1
ATOM 1382 C C . ALA A 1 179 ? -21.109 9.602 3.215 1 91.5 179 ALA A C 1
ATOM 1384 O O . ALA A 1 179 ? -20.031 9.766 2.627 1 91.5 179 ALA A O 1
ATOM 1385 N N . ASN A 1 180 ? -21.516 10.367 4.168 1 94.94 180 ASN A N 1
ATOM 1386 C CA . ASN A 1 180 ? -20.609 11.203 4.945 1 94.94 180 ASN A CA 1
ATOM 1387 C C . ASN A 1 180 ? -20.062 10.461 6.164 1 94.94 180 ASN A C 1
ATOM 1389 O O . ASN A 1 180 ? -20.797 9.734 6.836 1 94.94 180 ASN A O 1
ATOM 1393 N N . ILE A 1 181 ? -18.766 10.617 6.391 1 96.56 181 ILE A N 1
ATOM 1394 C CA . ILE A 1 181 ? -18.094 9.891 7.453 1 96.56 181 ILE A CA 1
ATOM 1395 C C . ILE A 1 181 ? -17.547 10.875 8.484 1 96.56 181 ILE A C 1
ATOM 1397 O O . ILE A 1 181 ? -17 11.922 8.125 1 96.56 181 ILE A O 1
ATOM 1401 N N . ASP A 1 182 ? -17.719 10.578 9.719 1 98.06 182 ASP A N 1
ATOM 1402 C CA . ASP A 1 182 ? -17.078 11.305 10.82 1 98.06 182 ASP A CA 1
ATOM 1403 C C . ASP A 1 182 ? -16.312 10.352 11.734 1 98.06 182 ASP A C 1
ATOM 1405 O O . ASP A 1 182 ? -16.906 9.453 12.336 1 98.06 182 ASP A O 1
ATOM 1409 N N . VAL A 1 183 ? -15.016 10.469 11.781 1 98.75 183 VAL A N 1
ATOM 1410 C CA . VAL A 1 183 ? -14.172 9.695 12.695 1 98.75 183 VAL A CA 1
ATOM 1411 C C . VAL A 1 183 ? -13.828 10.547 13.914 1 98.75 183 VAL A C 1
ATOM 1413 O O . VAL A 1 183 ? -13.078 11.523 13.812 1 98.75 183 VAL A O 1
ATOM 1416 N N . GLY A 1 184 ? -14.289 10.133 15.031 1 98.69 184 GLY A N 1
ATOM 1417 C CA . GLY A 1 184 ? -14.117 10.914 16.25 1 98.69 184 GLY A CA 1
ATOM 1418 C C . GLY A 1 184 ? -13.117 10.305 17.219 1 98.69 184 GLY A C 1
ATOM 1419 O O . GLY A 1 184 ? -12.992 9.086 17.297 1 98.69 184 GLY A O 1
ATOM 1420 N N . LEU A 1 185 ? -12.461 11.117 17.922 1 98.69 185 LEU A N 1
ATOM 1421 C CA . LEU A 1 185 ? -11.555 10.734 19 1 98.69 185 LEU A CA 1
ATOM 1422 C C . LEU A 1 185 ? -11.852 11.516 20.266 1 98.69 185 LEU A C 1
ATOM 1424 O O . LEU A 1 185 ? -11.578 12.711 20.344 1 98.69 185 LEU A O 1
ATOM 1428 N N . ALA A 1 186 ? -12.328 10.828 21.25 1 97.81 186 ALA A N 1
ATOM 1429 C CA . ALA A 1 186 ? -12.664 11.469 22.516 1 97.81 186 ALA A CA 1
ATOM 1430 C C . ALA A 1 186 ? -11.68 11.055 23.609 1 97.81 186 ALA A C 1
ATOM 1432 O O . ALA A 1 186 ? -11.273 9.898 23.688 1 97.81 186 ALA A O 1
ATOM 1433 N N . SER A 1 187 ? -11.289 11.953 24.359 1 96.81 187 SER A N 1
ATOM 1434 C CA . SER A 1 187 ? -10.484 11.797 25.578 1 96.81 187 SER A CA 1
ATOM 1435 C C . SER A 1 187 ? -10.664 12.977 26.516 1 96.81 187 SER A C 1
ATOM 1437 O O . SER A 1 187 ? -11.375 13.93 26.203 1 96.81 187 SER A O 1
ATOM 1439 N N . CYS A 1 188 ? -10.133 12.859 27.734 1 96.56 188 CYS A N 1
ATOM 1440 C CA . CYS A 1 188 ? -10.18 14.023 28.625 1 96.56 188 CYS A CA 1
ATOM 1441 C C . CYS A 1 188 ? -9.172 15.078 28.188 1 96.56 188 CYS A C 1
ATOM 1443 O O . CYS A 1 188 ? -7.961 14.891 28.344 1 96.56 188 CYS A O 1
ATOM 1445 N N . ILE A 1 189 ? -9.719 16.188 27.656 1 94.19 189 ILE A N 1
ATOM 1446 C CA . ILE A 1 189 ? -8.812 17.188 27.109 1 94.19 189 ILE A CA 1
ATOM 1447 C C . ILE A 1 189 ? -8.852 18.453 27.969 1 94.19 189 ILE A C 1
ATOM 1449 O O . ILE A 1 189 ? -8.102 19.391 27.734 1 94.19 189 ILE A O 1
ATOM 1453 N N . ASP A 1 190 ? -9.727 18.5 28.953 1 92.88 190 ASP A N 1
ATOM 1454 C CA . ASP A 1 190 ? -9.922 19.656 29.812 1 92.88 190 ASP A 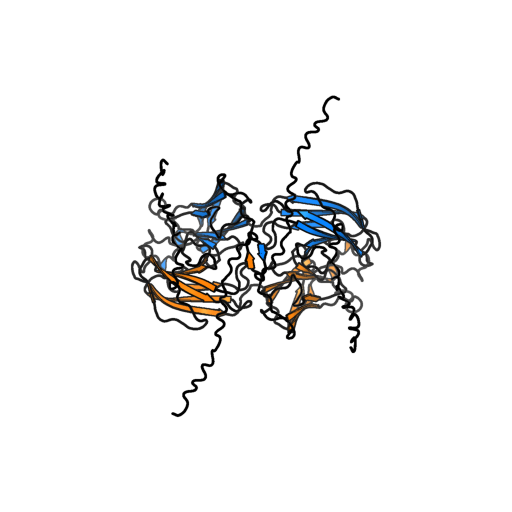CA 1
ATOM 1455 C C . ASP A 1 190 ? -9.164 19.5 31.125 1 92.88 190 ASP A C 1
ATOM 1457 O O . ASP A 1 190 ? -9.547 18.688 31.969 1 92.88 190 ASP A O 1
ATOM 1461 N N . PRO A 1 191 ? -8.211 20.359 31.359 1 92.06 191 PRO A N 1
ATOM 1462 C CA . PRO A 1 191 ? -7.457 20.25 32.625 1 92.06 191 PRO A CA 1
ATOM 1463 C C . PRO A 1 191 ? -8.328 20.469 33.844 1 92.06 191 PRO A C 1
ATOM 1465 O O . PRO A 1 191 ? -8 19.969 34.938 1 92.06 191 PRO A O 1
ATOM 1468 N N . ALA A 1 192 ? -9.312 21.219 33.75 1 94.62 192 ALA A N 1
ATOM 1469 C CA . ALA A 1 192 ? -10.211 21.438 34.906 1 94.62 192 ALA A CA 1
ATOM 1470 C C . ALA A 1 192 ? -10.898 20.125 35.281 1 94.62 192 ALA A C 1
ATOM 1472 O O . ALA A 1 192 ? -11.141 19.875 36.469 1 94.62 192 ALA A O 1
ATOM 1473 N N . THR A 1 193 ? -11.219 19.312 34.344 1 95.75 193 THR A N 1
ATOM 1474 C CA . THR A 1 193 ? -11.922 18.047 34.562 1 95.75 193 THR A CA 1
ATOM 1475 C C . THR A 1 193 ? -10.938 16.953 34.938 1 95.75 193 THR A C 1
ATOM 1477 O O . THR A 1 193 ? -11.219 16.156 35.844 1 95.75 193 THR A O 1
ATOM 1480 N N . CYS A 1 194 ? -9.789 16.922 34.281 1 95.38 194 CYS A N 1
ATOM 1481 C CA . CYS A 1 194 ? -8.758 15.922 34.562 1 95.38 194 CYS A CA 1
ATOM 1482 C C . CYS A 1 194 ? -7.383 16.562 34.656 1 95.38 194 CYS A C 1
ATOM 1484 O O . CYS A 1 194 ? -6.555 16.438 33.75 1 95.38 194 CYS A O 1
ATOM 1486 N N . PRO A 1 195 ? -7.043 17.156 35.719 1 94.12 195 PRO A N 1
ATOM 1487 C CA . PRO A 1 195 ? -5.914 18.078 35.875 1 94.12 195 PRO A CA 1
ATOM 1488 C C . PRO A 1 195 ? -4.562 17.391 35.719 1 94.12 195 PRO A C 1
ATOM 1490 O O . PRO A 1 195 ? -3.574 18.031 35.344 1 94.12 195 PRO A O 1
ATOM 1493 N N . THR A 1 196 ? -4.488 16.062 35.969 1 93.44 196 THR A N 1
ATOM 1494 C CA . THR A 1 196 ? -3.186 15.406 35.906 1 93.44 196 THR A CA 1
ATOM 1495 C C . THR A 1 196 ? -3.189 14.297 34.844 1 93.44 196 THR A C 1
ATOM 1497 O O . THR A 1 196 ? -2.279 13.469 34.812 1 93.44 196 THR A O 1
ATOM 1500 N N . THR A 1 197 ? -4.305 14.328 34.031 1 94.44 197 THR A N 1
ATOM 1501 C CA . THR A 1 197 ? -4.383 13.227 33.062 1 94.44 197 THR A CA 1
ATOM 1502 C C . THR A 1 197 ? -4.875 13.734 31.719 1 94.44 197 THR A C 1
ATOM 1504 O O . THR A 1 197 ? -4.91 12.977 30.75 1 94.44 197 THR A O 1
ATOM 1507 N N . TYR A 1 198 ? -5.188 15.023 31.719 1 94.75 198 TYR A N 1
ATOM 1508 C CA . TYR A 1 198 ? -5.633 15.531 30.422 1 94.75 198 TYR A CA 1
ATOM 1509 C C . TYR A 1 198 ? -4.535 15.391 29.375 1 94.75 198 TYR A C 1
ATOM 1511 O O . TYR A 1 198 ? -3.346 15.453 29.703 1 94.75 198 TYR A O 1
ATOM 1519 N N . SER A 1 199 ? -4.902 15.094 28.188 1 94 199 SER A N 1
ATOM 1520 C CA . SER A 1 199 ? -3.971 14.961 27.078 1 94 199 SER A CA 1
ATOM 1521 C C . SER A 1 199 ? -4.652 15.281 25.75 1 94 199 SER A C 1
ATOM 1523 O O . SER A 1 199 ? -5.867 15.484 25.703 1 94 199 SER A O 1
ATOM 1525 N N . TYR A 1 200 ? -3.834 15.414 24.672 1 93 200 TYR A N 1
ATOM 1526 C CA . TYR A 1 200 ? -4.336 15.797 23.359 1 93 200 TYR A CA 1
ATOM 1527 C C . TYR A 1 200 ? -3.936 14.773 22.297 1 93 200 TYR A C 1
ATOM 1529 O O . TYR A 1 200 ? -3.285 15.117 21.312 1 93 200 TYR A O 1
ATOM 1537 N N . PRO A 1 201 ? -4.406 13.531 22.5 1 96.38 201 PRO A N 1
ATOM 1538 C CA . PRO A 1 201 ? -4.035 12.578 21.453 1 96.38 201 PRO A CA 1
ATOM 1539 C C . PRO A 1 201 ? -4.449 13.039 20.062 1 96.38 201 PRO A C 1
ATOM 1541 O O . PRO A 1 201 ? -5.43 13.773 19.922 1 96.38 201 PRO A O 1
ATOM 1544 N N . GLU A 1 202 ? -3.66 12.641 19.125 1 96.88 202 GLU A N 1
ATOM 1545 C CA . GLU A 1 202 ? -3.883 12.977 17.734 1 96.88 202 GLU A CA 1
ATOM 1546 C C . GLU A 1 202 ? -4.59 11.844 16.984 1 96.88 202 GLU A C 1
ATOM 1548 O O . GLU A 1 202 ? -4.488 10.68 17.391 1 96.88 202 GLU A O 1
ATOM 1553 N N . LEU A 1 203 ? -5.34 12.234 16 1 98.56 203 LEU A N 1
ATOM 1554 C CA . LEU A 1 203 ? -6.051 11.305 15.133 1 98.56 203 LEU A CA 1
ATOM 1555 C C . LEU A 1 203 ? -5.547 11.414 13.695 1 98.56 203 LEU A C 1
ATOM 1557 O O . LEU A 1 203 ? -5.449 12.508 13.141 1 98.56 203 LEU A O 1
ATOM 1561 N N . LEU A 1 204 ? -5.168 10.281 13.102 1 98.62 204 LEU A N 1
ATOM 1562 C CA . LEU A 1 204 ? -4.719 10.172 11.719 1 98.62 204 LEU A CA 1
ATOM 1563 C C . LEU A 1 204 ? -5.637 9.25 10.922 1 98.62 204 LEU A C 1
ATOM 1565 O O . LEU A 1 204 ? -5.918 8.125 11.352 1 98.62 204 LEU A O 1
ATOM 1569 N N . VAL A 1 205 ? -6.137 9.688 9.781 1 98.81 205 VAL A N 1
ATOM 1570 C CA . VAL A 1 205 ? -6.953 8.859 8.898 1 98.81 205 VAL A CA 1
ATOM 1571 C C . VAL A 1 205 ? -6.328 8.82 7.5 1 98.81 205 VAL A C 1
ATOM 1573 O O . VAL A 1 205 ? -6.242 9.844 6.824 1 98.81 205 VAL A O 1
ATOM 1576 N N . SER A 1 206 ? -5.871 7.66 7.109 1 98.25 206 SER A N 1
ATOM 1577 C CA . SER A 1 206 ? -5.238 7.484 5.809 1 98.25 206 SER A CA 1
ATOM 1578 C C . SER A 1 206 ? -6.047 6.539 4.922 1 98.25 206 SER A C 1
ATOM 1580 O O . SER A 1 206 ? -6.648 5.582 5.414 1 98.25 206 SER A O 1
ATOM 1582 N N . ARG A 1 207 ? -5.996 6.785 3.637 1 95.44 207 ARG A N 1
ATOM 1583 C CA . ARG A 1 207 ? -6.695 5.906 2.703 1 95.44 207 ARG A CA 1
ATOM 1584 C C . ARG A 1 207 ? -5.742 4.891 2.084 1 95.44 207 ARG A C 1
ATOM 1586 O O . ARG A 1 207 ? -6.156 4.043 1.29 1 95.44 207 ARG A O 1
ATOM 1593 N N . SER A 1 208 ? -4.41 4.965 2.479 1 94.69 208 SER A N 1
ATOM 1594 C CA . SER A 1 208 ? -3.482 4.125 1.731 1 94.69 208 SER A CA 1
ATOM 1595 C C . SER A 1 208 ? -2.375 3.588 2.633 1 94.69 208 SER A C 1
ATOM 1597 O O . SER A 1 208 ? -1.631 2.688 2.24 1 94.69 208 SER A O 1
ATOM 1599 N N . ILE A 1 209 ? -2.207 4.133 3.789 1 96.75 209 ILE A N 1
ATOM 1600 C CA . ILE A 1 209 ? -1.129 3.736 4.688 1 96.75 209 ILE A CA 1
ATOM 1601 C C . ILE A 1 209 ? -1.705 2.994 5.891 1 96.75 209 ILE A C 1
ATOM 1603 O O . ILE A 1 209 ? -2.389 3.59 6.727 1 96.75 209 ILE A O 1
ATOM 1607 N N . GLN A 1 210 ? -1.371 1.777 6.047 1 97.19 210 GLN A N 1
ATOM 1608 C CA . GLN A 1 210 ? -2.008 0.905 7.027 1 97.19 210 GLN A CA 1
ATOM 1609 C C . GLN A 1 210 ? -1.657 1.329 8.453 1 97.19 210 GLN A C 1
ATOM 1611 O O . GLN A 1 210 ? -2.455 1.146 9.375 1 97.19 210 GLN A O 1
ATOM 1616 N N . GLN A 1 211 ? -0.47 1.868 8.602 1 98.06 211 GLN A N 1
ATOM 1617 C CA . GLN A 1 211 ? -0.006 2.375 9.891 1 98.06 211 GLN A CA 1
ATOM 1618 C C . GLN A 1 211 ? 0.5 3.809 9.766 1 98.06 211 GLN A C 1
ATOM 1620 O O . GLN A 1 211 ? 1.709 4.051 9.797 1 98.06 211 GLN A O 1
ATOM 1625 N N . PRO A 1 212 ? -0.436 4.738 9.648 1 98.5 212 PRO A N 1
ATOM 1626 C CA . PRO A 1 212 ? -0.017 6.129 9.461 1 98.5 212 PRO A CA 1
ATOM 1627 C C . PRO A 1 212 ? 0.652 6.723 10.695 1 98.5 212 PRO A C 1
ATOM 1629 O O . PRO A 1 212 ? 0.26 6.41 11.82 1 98.5 212 PRO A O 1
ATOM 1632 N N . THR A 1 213 ? 1.625 7.527 10.477 1 98.06 213 THR A N 1
ATOM 1633 C CA . THR A 1 213 ? 2.266 8.344 11.508 1 98.06 213 THR A CA 1
ATOM 1634 C C . THR A 1 213 ? 1.934 9.82 11.312 1 98.06 213 THR A C 1
ATOM 1636 O O . THR A 1 213 ? 1.265 10.188 10.344 1 98.06 213 THR A O 1
ATOM 1639 N N . ILE A 1 214 ? 2.422 10.656 12.164 1 96.69 214 ILE A N 1
ATOM 1640 C CA . ILE A 1 214 ? 2.111 12.086 12.117 1 96.69 214 ILE A CA 1
ATOM 1641 C C . ILE A 1 214 ? 2.676 12.695 10.836 1 96.69 214 ILE A C 1
ATOM 1643 O O . ILE A 1 214 ? 2.176 13.711 10.359 1 96.69 214 ILE A O 1
ATOM 1647 N N . ASN A 1 215 ? 3.674 12.031 10.203 1 97.94 215 ASN A N 1
ATOM 1648 C CA . ASN A 1 215 ? 4.301 12.539 8.984 1 97.94 215 ASN A CA 1
ATOM 1649 C C . ASN A 1 215 ? 3.654 11.961 7.734 1 97.94 215 ASN A C 1
ATOM 1651 O O . ASN A 1 215 ? 3.9 12.438 6.625 1 97.94 215 ASN A O 1
ATOM 1655 N N . SER A 1 216 ? 2.783 10.977 7.906 1 98.06 216 SER A N 1
ATOM 1656 C CA . SER A 1 216 ? 2.223 10.227 6.785 1 98.06 216 SER A CA 1
ATOM 1657 C C . SER A 1 216 ? 1.142 11.031 6.07 1 98.06 216 SER A C 1
ATOM 1659 O O . SER A 1 216 ? 0.577 11.969 6.637 1 98.06 216 SER A O 1
ATOM 1661 N N . HIS A 1 217 ? 0.892 10.664 4.84 1 98.19 217 HIS A N 1
ATOM 1662 C CA . HIS A 1 217 ? -0.249 11.18 4.086 1 98.19 217 HIS A CA 1
ATOM 1663 C C . HIS A 1 217 ? -1.565 10.797 4.754 1 98.19 217 HIS A C 1
ATOM 1665 O O . HIS A 1 217 ? -1.981 9.633 4.695 1 98.19 217 HIS A O 1
ATOM 1671 N N . ALA A 1 218 ? -2.227 11.766 5.402 1 98.5 218 ALA A N 1
ATOM 1672 C CA . ALA A 1 218 ? -3.422 11.508 6.199 1 98.5 218 ALA A CA 1
ATOM 1673 C C . ALA A 1 218 ? -4.18 12.797 6.5 1 98.5 218 ALA A C 1
ATOM 1675 O O . ALA A 1 218 ? -3.605 13.883 6.441 1 98.5 218 ALA A O 1
ATOM 1676 N N . TRP A 1 219 ? -5.492 12.648 6.707 1 98.38 219 TRP A N 1
ATOM 1677 C CA . TRP A 1 219 ? -6.223 13.68 7.445 1 98.38 219 TRP A CA 1
ATOM 1678 C C . TRP A 1 219 ? -5.879 13.625 8.93 1 98.38 219 TRP A C 1
ATOM 1680 O O . TRP A 1 219 ? -5.703 12.547 9.5 1 98.38 219 TRP A O 1
ATOM 1690 N N . LYS A 1 220 ? -5.852 14.766 9.508 1 97.56 220 LYS A N 1
ATOM 1691 C CA . LYS A 1 220 ? -5.473 14.828 10.914 1 97.56 220 LYS A CA 1
ATOM 1692 C C . LYS A 1 220 ? -6.328 15.844 11.664 1 97.56 220 LYS A C 1
ATOM 1694 O O . LYS A 1 220 ? -7.035 16.641 11.047 1 97.56 220 LYS A O 1
ATOM 1699 N N . LEU A 1 221 ? -6.266 15.727 12.992 1 95.25 221 LEU A N 1
ATOM 1700 C CA . LEU A 1 221 ? -6.879 16.797 13.758 1 95.25 221 LEU A CA 1
ATOM 1701 C C . LEU A 1 221 ? -6.027 18.062 13.703 1 95.25 221 LEU A C 1
ATOM 1703 O O . LEU A 1 221 ? -6.5 19.109 13.258 1 95.25 221 LEU A O 1
ATOM 1707 N N . ALA A 1 222 ? -4.891 17.891 14.109 1 88.31 222 ALA A N 1
ATOM 1708 C CA . ALA A 1 222 ? -3.85 18.922 14.078 1 88.31 222 ALA A CA 1
ATOM 1709 C C . ALA A 1 222 ? -4.25 20.125 14.922 1 88.31 222 ALA A C 1
ATOM 1711 O O . ALA A 1 222 ? -3.707 21.219 14.734 1 88.31 222 ALA A O 1
ATOM 1712 N N . THR A 1 223 ? -5.281 20.031 15.742 1 85.12 223 THR A N 1
ATOM 1713 C CA . THR A 1 223 ? -5.746 21.047 16.672 1 85.12 223 THR A CA 1
ATOM 1714 C C . THR A 1 223 ? -6.438 20.406 17.875 1 85.12 223 THR A C 1
ATOM 1716 O O . THR A 1 223 ? -6.848 19.25 17.812 1 85.12 223 THR A O 1
ATOM 1719 N N . ILE A 1 224 ? -6.543 21.203 18.922 1 84.25 224 ILE A N 1
ATOM 1720 C CA . ILE A 1 224 ? -7.199 20.688 20.125 1 84.25 224 ILE A CA 1
ATOM 1721 C C . ILE A 1 224 ? -8.688 21.047 20.078 1 84.25 224 ILE A C 1
ATOM 1723 O O . ILE A 1 224 ? -9.477 20.516 20.859 1 84.25 224 ILE A O 1
ATOM 1727 N N . ASP A 1 225 ? -9.086 21.875 19.141 1 85.06 225 ASP A N 1
ATOM 1728 C CA . ASP A 1 225 ? -10.43 22.438 19.125 1 85.06 225 ASP A CA 1
ATOM 1729 C C . ASP A 1 225 ? -11.438 21.469 18.516 1 85.06 225 ASP A C 1
ATOM 1731 O O . ASP A 1 225 ? -12.633 21.531 18.828 1 85.06 225 ASP A O 1
ATOM 1735 N N . VAL A 1 226 ? -10.953 20.703 17.641 1 89.62 226 VAL A N 1
ATOM 1736 C CA . VAL A 1 226 ? -11.805 19.75 16.938 1 89.62 226 VAL A CA 1
ATOM 1737 C C . VAL A 1 226 ? -11.312 18.328 17.219 1 89.62 226 VAL A C 1
ATOM 1739 O O . VAL A 1 226 ? -10.109 18.062 17.219 1 89.62 226 VAL A O 1
ATOM 1742 N N . ARG A 1 227 ? -12.297 17.484 17.484 1 96.69 227 ARG A N 1
ATOM 1743 C CA . ARG A 1 227 ? -11.883 16.141 17.875 1 96.69 227 ARG A CA 1
ATOM 1744 C C . ARG A 1 227 ? -12.43 15.102 16.906 1 96.69 227 ARG A C 1
ATOM 1746 O O . ARG A 1 227 ? -12.695 13.961 17.297 1 96.69 227 ARG A O 1
ATOM 1753 N N . SER A 1 228 ? -12.625 15.477 15.609 1 98.06 228 SER A N 1
ATOM 1754 C CA . SER A 1 228 ? -13.039 14.508 14.602 1 98.06 228 SER A CA 1
ATOM 1755 C C . SER A 1 228 ? -12.5 14.891 13.219 1 98.06 228 SER A C 1
ATOM 1757 O O . SER A 1 228 ? -12.156 16.047 12.977 1 98.06 228 SER A O 1
ATOM 1759 N N . VAL A 1 229 ? -12.32 13.953 12.391 1 98.12 229 VAL A N 1
ATOM 1760 C CA . VAL A 1 229 ? -12.086 14.109 10.961 1 98.12 229 VAL A CA 1
ATOM 1761 C C . VAL A 1 229 ? -13.375 13.812 10.195 1 98.12 229 VAL A C 1
ATOM 1763 O O . VAL A 1 229 ? -13.93 12.719 10.305 1 98.12 229 VAL A O 1
ATOM 1766 N N . THR A 1 230 ? -13.805 14.781 9.484 1 97.38 230 THR A N 1
ATOM 1767 C CA . THR A 1 230 ? -15.039 14.641 8.719 1 97.38 230 THR A CA 1
ATOM 1768 C C . THR A 1 230 ? -14.727 14.516 7.227 1 97.38 230 THR A C 1
ATOM 1770 O O . THR A 1 230 ? -13.977 15.312 6.668 1 97.38 230 THR A O 1
ATOM 1773 N N . LEU A 1 231 ? -15.328 13.508 6.598 1 95.88 231 LEU A N 1
ATOM 1774 C CA . LEU A 1 231 ? -15.211 13.258 5.164 1 95.88 231 LEU A CA 1
ATOM 1775 C C . LEU A 1 231 ? -16.578 13.219 4.504 1 95.88 231 LEU A C 1
ATOM 1777 O O . LEU A 1 231 ? -17.359 12.297 4.734 1 95.88 231 LEU A O 1
ATOM 1781 N N . ASN A 1 232 ? -16.766 14.188 3.674 1 94.12 232 ASN A N 1
ATOM 1782 C CA . ASN A 1 232 ? -18.047 14.25 2.994 1 94.12 232 ASN A CA 1
ATOM 1783 C C . ASN A 1 232 ? -18.031 13.492 1.673 1 94.12 232 ASN A C 1
ATOM 1785 O O . ASN A 1 232 ? -17 13.438 1 1 94.12 232 ASN A O 1
ATOM 1789 N N . HIS A 1 233 ? -19.219 13.023 1.235 1 91.19 233 HIS A N 1
ATOM 1790 C CA . HIS A 1 233 ? -19.328 12.141 0.078 1 91.19 233 HIS A CA 1
ATOM 1791 C C . HIS A 1 233 ? -18.828 12.836 -1.189 1 91.19 233 HIS A C 1
ATOM 1793 O O . HIS A 1 233 ? -18.375 12.172 -2.127 1 91.19 233 HIS A O 1
ATOM 1799 N N . ASP A 1 234 ? -18.828 14.18 -1.211 1 89.88 234 ASP A N 1
ATOM 1800 C CA . ASP A 1 234 ? -18.469 14.898 -2.422 1 89.88 234 ASP A CA 1
ATOM 1801 C C . ASP A 1 234 ? -17.062 15.5 -2.297 1 89.88 234 ASP A C 1
ATOM 1803 O O . ASP A 1 234 ? -16.594 16.203 -3.199 1 89.88 234 ASP A O 1
ATOM 1807 N N . ASP A 1 235 ? -16.406 15.273 -1.183 1 91.94 235 ASP A N 1
ATOM 1808 C CA . ASP A 1 235 ? -15 15.68 -1.091 1 91.94 235 ASP A CA 1
ATOM 1809 C C . ASP A 1 235 ? -14.164 15.039 -2.195 1 91.94 235 ASP A C 1
ATOM 1811 O O . ASP A 1 235 ? -14.273 13.828 -2.438 1 91.94 235 ASP A O 1
ATOM 1815 N N . PRO A 1 236 ? -13.281 15.766 -2.83 1 89.44 236 PRO A N 1
ATOM 1816 C CA . PRO A 1 236 ? -12.539 15.234 -3.98 1 89.44 236 PRO A CA 1
ATOM 1817 C C . PRO A 1 236 ? -11.586 14.109 -3.602 1 89.44 236 PRO A C 1
ATOM 1819 O O . PRO A 1 236 ? -11.289 13.242 -4.426 1 89.44 236 PRO A O 1
ATOM 1822 N N . ASP A 1 237 ? -11.133 14.086 -2.363 1 91.75 237 ASP A N 1
ATOM 1823 C CA . ASP A 1 237 ? -10.125 13.109 -1.961 1 91.75 237 ASP A CA 1
ATOM 1824 C C . ASP A 1 237 ? -10.766 11.906 -1.271 1 91.75 237 ASP A C 1
ATOM 1826 O O . ASP A 1 237 ? -10.07 10.977 -0.872 1 91.75 237 ASP A O 1
ATOM 1830 N N . PHE A 1 238 ? -12.102 11.945 -1.146 1 92.69 238 PHE A N 1
ATOM 1831 C CA . PHE A 1 238 ? -12.789 10.898 -0.402 1 92.69 238 PHE A CA 1
ATOM 1832 C C . PHE A 1 238 ? -13.445 9.898 -1.35 1 92.69 238 PHE A C 1
ATOM 1834 O O . PHE A 1 238 ? -14.242 10.289 -2.209 1 92.69 238 PHE A O 1
ATOM 1841 N N . TYR A 1 239 ? -13.086 8.555 -1.193 1 90.19 239 TYR A N 1
ATOM 1842 C CA . TYR A 1 239 ? -13.57 7.469 -2.035 1 90.19 239 TYR A CA 1
ATOM 1843 C C . TYR A 1 239 ? -13.984 6.27 -1.194 1 90.19 239 TYR A C 1
ATOM 1845 O O . TYR A 1 239 ? -13.516 6.105 -0.065 1 90.19 239 TYR A O 1
ATOM 1853 N N . PRO A 1 240 ? -14.867 5.461 -1.756 1 89.5 240 PRO A N 1
ATOM 1854 C CA . PRO A 1 240 ? -15.148 4.203 -1.056 1 89.5 240 PRO A CA 1
ATOM 1855 C C . PRO A 1 240 ? -13.922 3.311 -0.922 1 89.5 240 PRO A C 1
ATOM 1857 O O . PRO A 1 240 ? -12.984 3.424 -1.715 1 89.5 240 PRO A O 1
ATOM 1860 N N . GLY A 1 241 ? -13.992 2.412 0.153 1 91.5 241 GLY A N 1
ATOM 1861 C CA . GLY A 1 241 ? -12.891 1.492 0.372 1 91.5 241 GLY A CA 1
ATOM 1862 C C . GLY A 1 241 ? -12.383 1.5 1.802 1 91.5 241 GLY A C 1
ATOM 1863 O O . GLY A 1 241 ? -13.078 1.942 2.713 1 91.5 241 GLY A O 1
ATOM 1864 N N . HIS A 1 242 ? -11.211 0.957 1.929 1 95.12 242 HIS A N 1
ATOM 1865 C CA . HIS A 1 242 ? -10.625 0.809 3.258 1 95.12 242 HIS A CA 1
ATOM 1866 C C . HIS A 1 242 ? -9.883 2.074 3.68 1 95.12 242 HIS A C 1
ATOM 1868 O O . HIS A 1 242 ? -9.203 2.699 2.865 1 95.12 242 HIS A O 1
ATOM 1874 N N . TYR A 1 243 ? -10.016 2.393 4.914 1 97.5 243 TYR A N 1
ATOM 1875 C CA . TYR A 1 243 ? -9.281 3.467 5.574 1 97.5 243 TYR A CA 1
ATOM 1876 C C . TYR A 1 243 ? -8.57 2.955 6.82 1 97.5 243 TYR A C 1
ATOM 1878 O O . TYR A 1 243 ? -9.023 2.004 7.457 1 97.5 243 TYR A O 1
ATOM 1886 N N . PHE A 1 244 ? -7.492 3.611 7.07 1 98.69 244 PHE A N 1
ATOM 1887 C CA . PHE A 1 244 ? -6.637 3.232 8.188 1 98.69 244 PHE A CA 1
ATOM 1888 C C . PHE A 1 244 ? -6.488 4.387 9.172 1 98.69 244 PHE A C 1
ATOM 1890 O O . PHE A 1 244 ? -6.371 5.543 8.766 1 98.69 244 PHE A O 1
ATOM 1897 N N . VAL A 1 245 ? -6.512 4.016 10.438 1 98.88 245 VAL A N 1
ATOM 1898 C CA . VAL A 1 245 ? -6.586 5.023 11.492 1 98.88 245 VAL A CA 1
ATOM 1899 C C . VAL A 1 245 ? -5.406 4.855 12.445 1 98.88 245 VAL A C 1
ATOM 1901 O O . VAL A 1 245 ? -5.105 3.74 12.883 1 98.88 245 VAL A O 1
ATOM 1904 N N . GLY A 1 246 ? -4.742 5.895 12.711 1 98.81 246 GLY A N 1
ATOM 1905 C CA . GLY A 1 246 ? -3.76 5.957 13.781 1 98.81 246 GLY A CA 1
ATOM 1906 C C . GLY A 1 246 ? -4.168 6.887 14.906 1 98.81 246 GLY A C 1
ATOM 1907 O O . GLY A 1 246 ? -4.613 8.008 14.664 1 98.81 246 GLY A O 1
ATOM 1908 N N . VAL A 1 247 ? -4.094 6.418 16.109 1 98.75 247 VAL A N 1
ATOM 1909 C CA . VAL A 1 247 ? -4.148 7.266 17.297 1 98.75 247 VAL A CA 1
ATOM 1910 C C . VAL A 1 247 ? -2.74 7.473 17.859 1 98.75 247 VAL A C 1
ATOM 1912 O O . VAL A 1 247 ? -2.012 6.508 18.094 1 98.75 247 VAL A O 1
ATOM 1915 N N . TYR A 1 248 ? -2.383 8.695 17.938 1 98.12 248 TYR A N 1
ATOM 1916 C CA . TYR A 1 248 ? -1.049 9.055 18.406 1 98.12 248 TYR A CA 1
ATOM 1917 C C . TYR A 1 248 ? -1.115 9.805 19.734 1 98.12 248 TYR A C 1
ATOM 1919 O O . TYR A 1 248 ? -1.897 10.742 19.891 1 98.12 248 TYR A O 1
ATOM 1927 N N . GLY A 1 249 ? -0.292 9.359 20.688 1 96.94 249 GLY A N 1
ATOM 1928 C CA . GLY A 1 249 ? -0.237 10.031 21.984 1 96.94 249 GLY A CA 1
ATOM 1929 C C . GLY A 1 249 ? 0.554 11.328 21.938 1 96.94 249 GLY A C 1
ATOM 1930 O O . GLY A 1 249 ? 1.628 11.422 22.547 1 96.94 249 GLY A O 1
ATOM 1931 N N . TRP A 1 250 ? -0.025 12.258 21.344 1 94.12 250 TRP A N 1
ATOM 1932 C CA . TRP A 1 250 ? 0.645 13.547 21.234 1 94.12 250 TRP A CA 1
ATOM 1933 C C . TRP A 1 250 ? 0.8 14.195 22.609 1 94.12 250 TRP A C 1
ATOM 1935 O O . TRP A 1 250 ? -0.127 14.172 23.422 1 94.12 250 TRP A O 1
ATOM 1945 N N . CYS A 1 251 ? 2.006 14.781 22.859 1 91.81 251 CYS A N 1
ATOM 1946 C CA . CYS A 1 251 ? 2.248 15.523 24.094 1 91.81 251 CYS A CA 1
ATOM 1947 C C . CYS A 1 251 ? 3.436 16.469 23.938 1 91.81 251 CYS A C 1
ATOM 1949 O O . CYS A 1 251 ? 4.199 16.359 22.984 1 91.81 251 CYS A O 1
ATOM 1951 N N . THR A 1 252 ? 3.492 17.375 24.828 1 88 252 THR A N 1
ATOM 1952 C CA . THR A 1 252 ? 4.637 18.281 24.938 1 88 252 THR A CA 1
ATOM 1953 C C . THR A 1 252 ? 5.641 17.75 25.953 1 88 252 THR A C 1
ATOM 1955 O O . THR A 1 252 ? 5.285 17.469 27.094 1 88 252 THR A O 1
ATOM 1958 N N . PRO A 1 253 ? 6.848 17.641 25.516 1 88.56 253 PRO A N 1
ATOM 1959 C CA . PRO A 1 253 ? 7.84 17.266 26.531 1 88.56 253 PRO A CA 1
ATOM 1960 C C . PRO A 1 253 ? 7.789 18.172 27.766 1 88.56 253 PRO A C 1
ATOM 1962 O O . PRO A 1 253 ? 7.668 19.391 27.641 1 88.56 253 PRO A O 1
ATOM 1965 N N . ASP A 1 254 ? 7.902 17.578 28.875 1 90.56 254 ASP A N 1
ATOM 1966 C CA . ASP A 1 254 ? 7.68 18.297 30.125 1 90.56 254 ASP A CA 1
ATOM 1967 C C . ASP A 1 254 ? 8.625 19.484 30.25 1 90.56 254 ASP A C 1
ATOM 1969 O O . ASP A 1 254 ? 8.242 20.531 30.781 1 90.56 254 ASP A O 1
ATOM 1973 N N . ASP A 1 255 ? 9.836 19.344 29.812 1 87.75 255 ASP A N 1
ATOM 1974 C CA . ASP A 1 255 ? 10.836 20.406 29.953 1 87.75 255 ASP A CA 1
ATOM 1975 C C . ASP A 1 255 ? 10.516 21.578 29.031 1 87.75 255 ASP A C 1
ATOM 1977 O O . ASP A 1 255 ? 11.07 22.672 29.203 1 87.75 255 ASP A O 1
ATOM 1981 N N . LEU A 1 256 ? 9.586 21.359 28.125 1 81.25 256 LEU A N 1
ATOM 1982 C CA . LEU A 1 256 ? 9.188 22.422 27.203 1 81.25 256 LEU A CA 1
ATOM 1983 C C . LEU A 1 256 ? 7.809 22.969 27.562 1 81.25 256 LEU A C 1
ATOM 1985 O O . LEU A 1 256 ? 7.285 23.844 26.875 1 81.25 256 LEU A O 1
ATOM 1989 N N . CYS A 1 257 ? 7.27 22.453 28.625 1 84.81 257 CYS A N 1
ATOM 1990 C CA . CYS A 1 257 ? 5.938 22.844 29.062 1 84.81 257 CYS A CA 1
ATOM 1991 C C . CYS A 1 257 ? 6.02 23.844 30.219 1 84.81 257 CYS A C 1
ATOM 1993 O O . CYS A 1 257 ? 6.164 23.453 31.375 1 84.81 257 CYS A O 1
ATOM 1995 N N . SER A 1 258 ? 5.875 25.078 29.922 1 81.94 258 SER A N 1
ATOM 1996 C CA . SER A 1 258 ? 5.992 26.109 30.953 1 81.94 258 SER A CA 1
ATOM 1997 C C . SER A 1 258 ? 4.789 26.109 31.891 1 81.94 258 SER A C 1
ATOM 1999 O O . SER A 1 258 ? 4.914 26.438 33.062 1 81.94 258 SER A O 1
ATOM 2001 N N . ASP A 1 259 ? 3.691 25.828 31.359 1 87.12 259 ASP A N 1
ATOM 2002 C CA . ASP A 1 259 ? 2.461 25.703 32.125 1 87.12 259 ASP A CA 1
ATOM 2003 C C . ASP A 1 259 ? 1.822 24.344 31.938 1 87.12 259 ASP A C 1
ATOM 2005 O O . ASP A 1 259 ? 1.187 24.094 30.906 1 87.12 259 ASP A O 1
ATOM 2009 N N . MET A 1 260 ? 1.896 23.531 32.969 1 89 260 MET A N 1
ATOM 2010 C CA . MET A 1 260 ? 1.473 22.141 32.875 1 89 260 MET A CA 1
ATOM 2011 C C . MET A 1 260 ? -0.042 22.031 32.719 1 89 260 MET A C 1
ATOM 2013 O O . MET A 1 260 ? -0.57 20.969 32.406 1 89 260 MET A O 1
ATOM 2017 N N . SER A 1 261 ? -0.721 23.109 32.875 1 87.31 261 SER A N 1
ATOM 2018 C CA . SER A 1 261 ? -2.178 23.062 32.844 1 87.31 261 SER A CA 1
ATOM 2019 C C . SER A 1 261 ? -2.701 23.422 31.453 1 87.31 261 SER A C 1
ATOM 2021 O O . SER A 1 261 ? -3.908 23.375 31.203 1 87.31 261 SER A O 1
ATOM 2023 N N . THR A 1 262 ? -1.838 23.641 30.453 1 83.56 262 THR A N 1
ATOM 2024 C CA . THR A 1 262 ? -2.355 24.094 29.172 1 83.56 262 THR A CA 1
ATOM 2025 C C . THR A 1 262 ? -1.603 23.406 28.031 1 83.56 262 THR A C 1
ATOM 2027 O O . THR A 1 262 ? -2.086 23.375 26.891 1 83.56 262 THR A O 1
ATOM 2030 N N . CYS A 1 263 ? -0.525 22.844 28.312 1 84.44 263 CYS A N 1
ATOM 2031 C CA . CYS A 1 263 ? 0.359 22.5 27.203 1 84.44 263 CYS A CA 1
ATOM 2032 C C . CYS A 1 263 ? 0.289 21.016 26.875 1 84.44 263 CYS A C 1
ATOM 2034 O O . CYS A 1 263 ? 0.932 20.547 25.938 1 84.44 263 CYS A O 1
ATOM 2036 N N . GLY A 1 264 ? -0.468 20.125 27.609 1 88.62 264 GLY A N 1
ATOM 2037 C CA . GLY A 1 264 ? -0.562 18.703 27.359 1 88.62 264 GLY A CA 1
ATOM 2038 C C . GLY A 1 264 ? 0.753 17.969 27.562 1 88.62 264 GLY A C 1
ATOM 2039 O O . GLY A 1 264 ? 1.281 17.359 26.625 1 88.62 264 GLY A O 1
ATOM 2040 N N . PRO A 1 265 ? 1.249 17.969 28.875 1 93.06 265 PRO A N 1
ATOM 2041 C CA . PRO A 1 265 ? 2.576 17.406 29.141 1 93.06 265 PRO A CA 1
ATOM 2042 C C . PRO A 1 265 ? 2.617 15.891 29 1 93.06 265 PRO A C 1
ATOM 2044 O O . PRO A 1 265 ? 1.638 15.211 29.312 1 93.06 265 PRO A O 1
ATOM 2047 N N . CYS A 1 266 ? 3.738 15.352 28.656 1 95.06 266 CYS A N 1
ATOM 2048 C CA . CYS A 1 266 ? 3.908 13.922 28.422 1 95.06 266 CYS A CA 1
ATOM 2049 C C . CYS A 1 266 ? 3.648 13.125 29.688 1 95.06 266 CYS A C 1
ATOM 2051 O O . CYS A 1 266 ? 3.115 12.016 29.641 1 95.06 266 CYS A O 1
ATOM 2053 N N . SER A 1 267 ? 3.988 13.703 30.766 1 95.56 267 SER A N 1
ATOM 2054 C CA . SER A 1 267 ? 3.775 13 32.031 1 95.56 267 SER A CA 1
ATOM 2055 C C . SER A 1 267 ? 2.291 12.766 32.281 1 95.56 267 SER A C 1
ATOM 2057 O O . SER A 1 267 ? 1.923 11.859 33.031 1 95.56 267 SER A O 1
ATOM 2059 N N . TYR A 1 268 ? 1.463 13.625 31.625 1 95.06 268 TYR A N 1
ATOM 2060 C CA . TYR A 1 268 ? 0.023 13.469 31.812 1 95.06 268 TYR A CA 1
ATOM 2061 C C . TYR A 1 268 ? -0.556 12.523 30.75 1 95.06 268 TYR A C 1
ATOM 2063 O O . TYR A 1 268 ? -1.677 12.031 30.906 1 95.06 268 TYR A O 1
ATOM 2071 N N . ALA A 1 269 ? 0.21 12.312 29.703 1 93.31 269 ALA A N 1
ATOM 2072 C CA . ALA A 1 269 ? -0.314 11.617 28.516 1 93.31 269 ALA A CA 1
ATOM 2073 C C . ALA A 1 269 ? 0.048 10.133 28.562 1 93.31 269 ALA A C 1
ATOM 2075 O O . ALA A 1 269 ? -0.245 9.398 27.609 1 93.31 269 ALA A O 1
ATOM 2076 N N . ASP A 1 270 ? 0.706 9.766 29.672 1 90.19 270 ASP A N 1
ATOM 2077 C CA . ASP A 1 270 ? 1.11 8.359 29.719 1 90.19 270 ASP A CA 1
ATOM 2078 C C . ASP A 1 270 ? -0.077 7.457 30.031 1 90.19 270 ASP A C 1
ATOM 2080 O O . ASP A 1 270 ? -0.619 7.504 31.141 1 90.19 270 ASP A O 1
ATOM 2084 N N . ASN A 1 271 ? -0.66 6.703 29.047 1 93.44 271 ASN A N 1
ATOM 2085 C CA . ASN A 1 271 ? -1.782 5.773 29.125 1 93.44 271 ASN A CA 1
ATOM 2086 C C . ASN A 1 271 ? -3.119 6.5 29.016 1 93.44 271 ASN A C 1
ATOM 2088 O O . ASN A 1 271 ? -4.039 6.234 29.797 1 93.44 271 ASN A O 1
ATOM 2092 N N . THR A 1 272 ? -3.219 7.441 28.188 1 96.12 272 THR A N 1
ATOM 2093 C CA . THR A 1 272 ? -4.434 8.211 27.938 1 96.12 272 THR A CA 1
ATOM 2094 C C . THR A 1 272 ? -5.562 7.297 27.453 1 96.12 272 THR A C 1
ATOM 2096 O O . THR A 1 272 ? -5.41 6.574 26.469 1 96.12 272 THR A O 1
ATOM 2099 N N . GLU A 1 273 ? -6.652 7.355 28.219 1 97.44 273 GLU A N 1
ATOM 2100 C CA . GLU A 1 273 ? -7.855 6.668 27.75 1 97.44 273 GLU A CA 1
ATOM 2101 C C . GLU A 1 273 ? -8.531 7.449 26.625 1 97.44 273 GLU A C 1
ATOM 2103 O O . GLU A 1 273 ? -8.625 8.68 26.688 1 97.44 273 GLU A O 1
ATOM 2108 N N . PHE A 1 274 ? -8.953 6.68 25.594 1 98.25 274 PHE A N 1
ATOM 2109 C CA . PHE A 1 274 ? -9.664 7.359 24.516 1 98.25 274 PHE A CA 1
ATOM 2110 C C . PHE A 1 274 ? -10.797 6.492 23.984 1 98.25 274 PHE A C 1
ATOM 2112 O O . PHE A 1 274 ? -10.859 5.297 24.281 1 98.25 274 PHE A O 1
ATOM 2119 N N . ILE A 1 275 ? -11.75 7.098 23.312 1 98.69 275 ILE A N 1
ATOM 2120 C CA . ILE A 1 275 ? -12.805 6.438 22.547 1 98.69 275 ILE A CA 1
ATOM 2121 C C . ILE A 1 275 ? -12.703 6.844 21.078 1 98.69 275 ILE A C 1
ATOM 2123 O O . ILE A 1 275 ? -12.758 8.031 20.766 1 98.69 275 ILE A O 1
ATOM 2127 N N . LEU A 1 276 ? -12.461 5.859 20.25 1 98.81 276 LEU A N 1
ATOM 2128 C CA . LEU A 1 276 ? -12.508 6.039 18.797 1 98.81 276 LEU A CA 1
ATOM 2129 C C . LEU A 1 276 ? -13.891 5.688 18.266 1 98.81 276 LEU A C 1
ATOM 2131 O O . LEU A 1 276 ? -14.438 4.625 18.578 1 98.81 276 LEU A O 1
ATOM 2135 N N . SER A 1 277 ? -14.453 6.59 17.484 1 98.81 277 SER A N 1
ATOM 2136 C CA . SER A 1 277 ? -15.805 6.348 17 1 98.81 277 SER A CA 1
ATOM 2137 C C . SER A 1 277 ? -15.898 6.578 15.492 1 98.81 277 SER A C 1
ATOM 2139 O O . SER A 1 277 ? -15.094 7.309 14.922 1 98.81 277 SER A O 1
ATOM 2141 N N . LEU A 1 278 ? -16.812 5.91 14.898 1 98.5 278 LEU A N 1
ATOM 2142 C CA . LEU A 1 278 ? -17.141 6.086 13.484 1 98.5 278 LEU A CA 1
ATOM 2143 C C . LEU A 1 278 ? -18.641 6.34 13.305 1 98.5 278 LEU A C 1
ATOM 2145 O O . LEU A 1 278 ? -19.469 5.512 13.688 1 98.5 278 LEU A O 1
ATOM 2149 N N . THR A 1 279 ? -18.953 7.469 12.75 1 97.75 279 THR A N 1
ATOM 2150 C CA . THR A 1 279 ? -20.344 7.793 12.398 1 97.75 279 THR A CA 1
ATOM 2151 C C . THR A 1 279 ? -20.516 7.859 10.883 1 97.75 279 THR A C 1
ATOM 2153 O O . THR A 1 279 ? -19.766 8.57 10.203 1 97.75 279 THR A O 1
ATOM 2156 N N . VAL A 1 280 ? -21.469 7.117 10.375 1 95.19 280 VAL A N 1
ATOM 2157 C CA . VAL A 1 280 ? -21.766 7.082 8.945 1 95.19 280 VAL A CA 1
ATOM 2158 C C . VAL A 1 280 ? -23.172 7.621 8.703 1 95.19 280 VAL A C 1
ATOM 2160 O O . VAL A 1 280 ? -24.141 7.148 9.305 1 95.19 280 VAL A O 1
ATOM 2163 N N . THR A 1 281 ? -23.234 8.625 7.875 1 94.38 281 THR A N 1
ATOM 2164 C CA . THR A 1 281 ? -24.531 9.195 7.488 1 94.38 281 THR A CA 1
ATOM 2165 C C . THR A 1 281 ? -24.766 9.031 5.992 1 94.38 281 THR A C 1
ATOM 2167 O O . THR A 1 281 ? -24.078 9.656 5.176 1 94.38 281 THR A O 1
ATOM 2170 N N . ASN A 1 282 ? -25.781 8.328 5.609 1 91.12 282 ASN A N 1
ATOM 2171 C CA . ASN A 1 282 ? -26.094 8.094 4.203 1 91.12 282 ASN A CA 1
ATOM 2172 C C . ASN A 1 282 ? -26.703 9.328 3.549 1 91.12 282 ASN A C 1
ATOM 2174 O O . ASN A 1 282 ? -27.516 10.023 4.164 1 91.12 282 ASN A O 1
ATOM 2178 N N . VAL A 1 283 ? -26.234 9.547 2.361 1 90.81 283 VAL A N 1
ATOM 2179 C CA . VAL A 1 283 ? -26.766 10.641 1.557 1 90.81 283 VAL A CA 1
ATOM 2180 C C . VAL A 1 283 ? -27.609 10.07 0.416 1 90.81 283 VAL A C 1
ATOM 2182 O O . VAL A 1 283 ? -27.109 9.336 -0.433 1 90.81 283 VAL A O 1
ATOM 2185 N N . THR A 1 284 ? -28.875 10.266 0.366 1 82.31 284 THR A N 1
ATOM 2186 C CA . THR A 1 284 ? -29.75 9.617 -0.602 1 82.31 284 THR A CA 1
ATOM 2187 C C . THR A 1 284 ? -30.125 10.578 -1.721 1 82.31 284 THR A C 1
ATOM 2189 O O . THR A 1 284 ? -30.469 10.148 -2.828 1 82.31 284 THR A O 1
ATOM 2192 N N . GLU A 1 285 ? -30.016 11.852 -1.493 1 82.62 285 GLU A N 1
ATOM 2193 C CA . GLU A 1 285 ? -30.484 12.766 -2.525 1 82.62 285 GLU A CA 1
ATOM 2194 C C . GLU A 1 285 ? -29.328 13.273 -3.389 1 82.62 285 GLU A C 1
ATOM 2196 O O . GLU A 1 285 ? -28.312 13.742 -2.865 1 82.62 285 GLU A O 1
ATOM 2201 N N . ASN A 1 286 ? -29.453 13.188 -4.703 1 83 286 ASN A N 1
ATOM 2202 C CA . ASN A 1 286 ? -28.594 13.781 -5.719 1 83 286 ASN A CA 1
ATOM 2203 C C . ASN A 1 286 ? -27.156 13.289 -5.57 1 83 286 ASN A C 1
ATOM 2205 O O . ASN A 1 286 ? -26.203 14.078 -5.688 1 83 286 ASN A O 1
ATOM 2209 N N . CYS A 1 287 ? -27.062 11.977 -5.117 1 86.19 287 CYS A N 1
ATOM 2210 C CA . CYS A 1 287 ? -25.703 11.508 -4.953 1 86.19 287 CYS A CA 1
ATOM 2211 C C . CYS A 1 287 ? -25.406 10.352 -5.898 1 86.19 287 CYS A C 1
ATOM 2213 O O . CYS A 1 287 ? -26.188 9.406 -6.004 1 86.19 287 CYS A O 1
ATOM 2215 N N . THR A 1 288 ? -24.344 10.484 -6.68 1 83.69 288 THR A N 1
ATOM 2216 C CA . THR A 1 288 ? -23.781 9.383 -7.453 1 83.69 288 THR A CA 1
ATOM 2217 C C . THR A 1 288 ? -22.547 8.812 -6.754 1 83.69 288 THR A C 1
ATOM 2219 O O . THR A 1 288 ? -21.547 9.508 -6.59 1 83.69 288 THR A O 1
ATOM 2222 N N . PRO A 1 289 ? -22.672 7.578 -6.371 1 83.81 289 PRO A N 1
ATOM 2223 C CA . PRO A 1 289 ? -21.516 6.996 -5.684 1 83.81 289 PRO A CA 1
ATOM 2224 C C . PRO A 1 289 ? -20.25 7.008 -6.539 1 83.81 289 PRO A C 1
ATOM 2226 O O . PRO A 1 289 ? -20.312 6.789 -7.75 1 83.81 289 PRO A O 1
ATOM 2229 N N . LYS A 1 290 ? -19.188 7.293 -5.867 1 85.06 290 LYS A N 1
ATOM 2230 C CA . LYS A 1 290 ? -17.875 7.215 -6.531 1 85.06 290 LYS A CA 1
ATOM 2231 C C . LYS A 1 290 ? -17.406 5.77 -6.633 1 85.06 290 LYS A C 1
ATOM 2233 O O . LYS A 1 290 ? -17.75 4.934 -5.793 1 85.06 290 LYS A O 1
ATOM 2238 N N . ALA A 1 291 ? -16.578 5.496 -7.695 1 80.94 291 ALA A N 1
ATOM 2239 C CA . ALA A 1 291 ? -15.852 4.227 -7.73 1 80.94 291 ALA A CA 1
ATOM 2240 C C . ALA A 1 291 ? -14.617 4.277 -6.836 1 80.94 291 ALA A C 1
ATOM 2242 O O . ALA A 1 291 ? -14.016 5.34 -6.656 1 80.94 291 ALA A O 1
ATOM 2243 N N . PRO A 1 292 ? -14.289 3.162 -6.301 1 81.38 292 PRO A N 1
ATOM 2244 C CA . PRO A 1 292 ? -13.062 3.152 -5.504 1 81.38 292 PRO A CA 1
ATOM 2245 C C . PRO A 1 292 ? -11.828 3.543 -6.316 1 81.38 292 PRO A C 1
ATOM 2247 O O . PRO A 1 292 ? -11.836 3.436 -7.547 1 81.38 292 PRO A O 1
ATOM 2250 N N . LEU A 1 293 ? -10.844 4.008 -5.594 1 81.19 293 LEU A N 1
ATOM 2251 C CA . LEU A 1 293 ? -9.555 4.305 -6.219 1 81.19 293 LEU A CA 1
ATOM 2252 C C . LEU A 1 293 ? -8.891 3.027 -6.723 1 81.19 293 LEU A C 1
ATOM 2254 O O . LEU A 1 293 ? -9.055 1.961 -6.125 1 81.19 293 LEU A O 1
ATOM 2258 N N . GLU A 1 294 ? -8.148 3.188 -7.809 1 82 294 GLU A N 1
ATOM 2259 C CA . GLU A 1 294 ? -7.363 2.074 -8.344 1 82 294 GLU A CA 1
ATOM 2260 C C . GLU A 1 294 ? -5.992 2.545 -8.82 1 82 294 GLU A C 1
ATOM 2262 O O . GLU A 1 294 ? -5.77 3.744 -9 1 82 294 GLU A O 1
ATOM 2267 N N . LEU A 1 295 ? -4.996 1.609 -8.914 1 79.56 295 LEU A N 1
ATOM 2268 C CA . LEU A 1 295 ? -3.713 1.922 -9.531 1 79.56 295 LEU A CA 1
ATOM 2269 C C . LEU A 1 295 ? -3.855 2.047 -11.047 1 79.56 295 LEU A C 1
ATOM 2271 O O . LEU A 1 295 ? -4.395 1.148 -11.695 1 79.56 295 LEU A O 1
ATOM 2275 N N . CYS A 1 296 ? -3.494 3.268 -11.586 1 77.88 296 CYS A N 1
ATOM 2276 C CA . CYS A 1 296 ? -3.654 3.477 -13.023 1 77.88 296 CYS A CA 1
ATOM 2277 C C . CYS A 1 296 ? -2.449 4.203 -13.602 1 77.88 296 CYS A C 1
ATOM 2279 O O . CYS A 1 296 ? -1.64 4.766 -12.867 1 77.88 296 CYS A O 1
ATOM 2281 N N . SER A 1 297 ? -2.252 3.99 -15.016 1 70.44 297 SER A N 1
ATOM 2282 C CA . SER A 1 297 ? -1.228 4.734 -15.742 1 70.44 297 SER A CA 1
ATOM 2283 C C . SER A 1 297 ? -1.799 6.008 -16.359 1 70.44 297 SER A C 1
ATOM 2285 O O . SER A 1 297 ? -2.965 6.043 -16.75 1 70.44 297 SER A O 1
ATOM 2287 N N . THR A 1 298 ? -1.207 7.211 -16.078 1 59.47 298 THR A N 1
ATOM 2288 C CA . THR A 1 298 ? -1.681 8.492 -16.578 1 59.47 298 THR A CA 1
ATOM 2289 C C . THR A 1 298 ? -1.761 8.477 -18.109 1 59.47 298 THR A C 1
ATOM 2291 O O . THR A 1 298 ? -2.348 9.375 -18.719 1 59.47 298 THR A O 1
ATOM 2294 N N . ASP A 1 299 ? -0.923 7.66 -18.781 1 53.81 299 ASP A N 1
ATOM 2295 C CA . ASP A 1 299 ? -0.975 7.75 -20.25 1 53.81 299 ASP A CA 1
ATOM 2296 C C . ASP A 1 299 ? -2.352 7.355 -20.766 1 53.81 299 ASP A C 1
ATOM 2298 O O . ASP A 1 299 ? -2.58 7.348 -21.984 1 53.81 299 ASP A O 1
ATOM 2302 N N . GLY A 1 300 ? -3.33 7.516 -20.016 1 45.97 300 GLY A N 1
ATOM 2303 C CA . GLY A 1 300 ? -4.707 7.402 -20.469 1 45.97 300 GLY A CA 1
ATOM 2304 C C . GLY A 1 300 ? -5.184 5.965 -20.578 1 45.97 300 GLY A C 1
ATOM 2305 O O . GLY A 1 300 ? -6.32 5.711 -20.984 1 45.97 300 GLY A O 1
ATOM 2306 N N . THR A 1 301 ? -4.32 5.074 -20.719 1 41.44 301 THR A N 1
ATOM 2307 C CA . THR A 1 301 ? -4.867 3.746 -20.969 1 41.44 301 THR A CA 1
ATOM 2308 C C . THR A 1 301 ? -5.457 3.152 -19.703 1 41.44 301 THR A C 1
ATOM 2310 O O . THR A 1 301 ? -4.723 2.785 -18.781 1 41.44 301 THR A O 1
ATOM 2313 N N . THR A 1 302 ? -6.484 3.779 -19.25 1 43.53 302 THR A N 1
ATOM 2314 C CA . THR A 1 302 ? -7.262 3.041 -18.266 1 43.53 302 THR A CA 1
ATOM 2315 C C . THR A 1 302 ? -7.59 1.639 -18.766 1 43.53 302 THR A C 1
ATOM 2317 O O . THR A 1 302 ? -8 1.47 -19.922 1 43.53 302 THR A O 1
ATOM 2320 N N . SER A 1 303 ? -7.086 0.69 -18.25 1 38.44 303 SER A N 1
ATOM 2321 C CA . SER A 1 303 ? -7.738 -0.572 -18.578 1 38.44 303 SER A CA 1
ATOM 2322 C C . SER A 1 303 ? -9.258 -0.46 -18.438 1 38.44 303 SER A C 1
ATOM 2324 O O . SER A 1 303 ? -9.781 -0.435 -17.328 1 38.44 303 SER A O 1
ATOM 2326 N N . MET A 1 304 ? -9.805 0.294 -19.219 1 33.56 304 MET A N 1
ATOM 2327 C CA . MET A 1 304 ? -11.266 0.397 -19.234 1 33.56 304 MET A CA 1
ATOM 2328 C C . MET A 1 304 ? -11.906 -0.985 -19.203 1 33.56 304 MET A C 1
ATOM 2330 O O . MET A 1 304 ? -11.727 -1.772 -20.141 1 33.56 304 MET A O 1
ATOM 2334 N N . ALA A 1 305 ? -12.062 -1.5 -17.969 1 35.31 305 ALA A N 1
ATOM 2335 C CA . ALA A 1 305 ? -13.055 -2.564 -17.875 1 35.31 305 ALA A CA 1
ATOM 2336 C C . ALA A 1 305 ? -14.359 -2.162 -18.562 1 35.31 305 ALA A C 1
ATOM 2338 O O . ALA A 1 305 ? -14.938 -1.122 -18.25 1 35.31 305 ALA A O 1
ATOM 2339 N N . SER A 1 306 ? -14.531 -2.416 -19.812 1 30.12 306 SER A N 1
ATOM 2340 C CA . SER A 1 306 ? -15.781 -2.289 -20.562 1 30.12 306 SER A CA 1
ATOM 2341 C C . SER A 1 306 ? -16.969 -2.748 -19.719 1 30.12 306 SER A C 1
ATOM 2343 O O . SER A 1 306 ? -17.188 -3.947 -19.531 1 30.12 306 SER A O 1
ATOM 2345 N N . SER A 1 307 ? -17.234 -2.029 -18.688 1 31.45 307 SER A N 1
ATOM 2346 C CA . SER A 1 307 ? -18.578 -2.318 -18.172 1 31.45 307 SER A CA 1
ATOM 2347 C C . SER A 1 307 ? -19.641 -2.082 -19.234 1 31.45 307 SER A C 1
ATOM 2349 O O . SER A 1 307 ? -19.938 -0.938 -19.578 1 31.45 307 SER A O 1
ATOM 2351 N N . PHE A 1 308 ? -19.828 -2.941 -20.125 1 28.61 308 PHE A N 1
ATOM 2352 C CA . PHE A 1 308 ? -21.078 -2.943 -20.891 1 28.61 308 PHE A CA 1
ATOM 2353 C C . PHE A 1 308 ? -22.281 -2.969 -19.969 1 28.61 308 PHE A C 1
ATOM 2355 O O . PHE A 1 308 ? -22.562 -3.984 -19.328 1 28.61 308 PHE A O 1
ATOM 2362 N N . LYS A 1 309 ? -22.734 -1.838 -19.484 1 33.56 309 LYS A N 1
ATOM 2363 C CA . LYS A 1 309 ? -24.109 -1.775 -19.031 1 33.56 309 LYS A CA 1
ATOM 2364 C C . LYS A 1 309 ? -25.062 -2.232 -20.141 1 33.56 309 LYS A C 1
ATOM 2366 O O . LYS A 1 309 ? -25.219 -1.559 -21.156 1 33.56 309 LYS A O 1
ATOM 2371 N N . VAL A 1 310 ? -25.25 -3.568 -20.297 1 27.23 310 VAL A N 1
ATOM 2372 C CA . VAL A 1 310 ? -26.391 -4.043 -21.062 1 27.23 310 VAL A CA 1
ATOM 2373 C C . VAL A 1 310 ? -27.688 -3.473 -20.469 1 27.23 310 VAL A C 1
ATOM 2375 O O . VAL A 1 310 ? -28.062 -3.828 -19.359 1 27.23 310 VAL A O 1
ATOM 2378 N N . LEU A 1 311 ? -27.953 -2.258 -20.781 1 29.2 311 LEU A N 1
ATOM 2379 C CA . LEU A 1 311 ? -29.328 -1.796 -20.625 1 29.2 311 LEU A CA 1
ATOM 2380 C C . LEU A 1 311 ? -30.297 -2.764 -21.281 1 29.2 311 LEU A C 1
ATOM 2382 O O . LEU A 1 311 ? -30.344 -2.875 -22.516 1 29.2 311 LEU A O 1
ATOM 2386 N N . LEU A 1 312 ? -30.609 -3.859 -20.625 1 28.19 312 LEU A N 1
ATOM 2387 C CA . LEU A 1 312 ? -31.797 -4.625 -20.984 1 28.19 312 LEU A CA 1
ATOM 2388 C C . LEU A 1 312 ? -33.031 -3.736 -21 1 28.19 312 LEU A C 1
ATOM 2390 O O . LEU A 1 312 ? -33.5 -3.291 -19.938 1 28.19 312 LEU A O 1
ATOM 2394 N N . LEU A 1 313 ? -33.156 -2.91 -22 1 30.41 313 LEU A N 1
ATOM 2395 C CA . LEU A 1 313 ? -3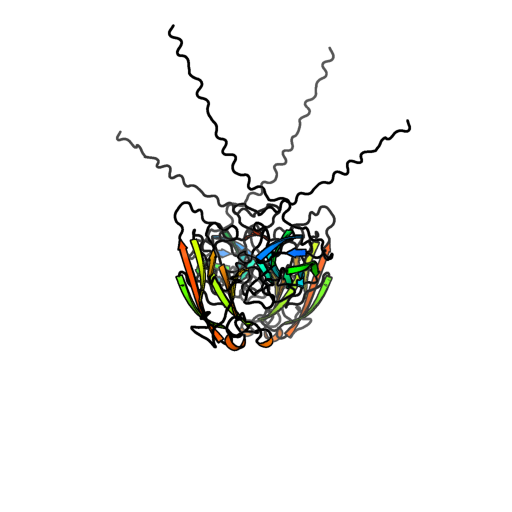4.469 -2.369 -22.344 1 30.41 313 LEU A CA 1
ATOM 2396 C C . LEU A 1 313 ? -35.5 -3.48 -22.438 1 30.41 313 LEU A C 1
ATOM 2398 O O . LEU A 1 313 ? -35.375 -4.379 -23.281 1 30.41 313 LEU A O 1
ATOM 2402 N N . SER A 1 314 ? -36.156 -3.854 -21.344 1 31.14 314 SER A N 1
ATOM 2403 C CA . SER A 1 314 ? -37.406 -4.59 -21.344 1 31.14 314 SER A CA 1
ATOM 2404 C C . SER A 1 314 ? -38.375 -4.02 -22.359 1 31.14 314 SER A C 1
ATOM 2406 O O . SER A 1 314 ? -38.906 -2.908 -22.188 1 31.14 314 SER A O 1
ATOM 2408 N N . MET A 1 315 ? -38.094 -4.164 -23.641 1 32.66 315 MET A N 1
ATOM 2409 C CA . MET A 1 315 ? -39.188 -3.984 -24.609 1 32.66 315 MET A CA 1
ATOM 2410 C C . MET A 1 315 ? -40.375 -4.836 -24.219 1 32.66 315 MET A C 1
ATOM 2412 O O . MET A 1 315 ? -40.281 -6.059 -24.125 1 32.66 315 MET A O 1
ATOM 2416 N N . SER A 1 316 ? -41.281 -4.391 -23.359 1 30.47 316 SER A N 1
ATOM 2417 C CA . SER A 1 316 ? -42.625 -4.875 -23.188 1 30.47 316 SER A CA 1
ATOM 2418 C C . SER A 1 316 ? -43.344 -5.074 -24.531 1 30.47 316 SER A C 1
ATOM 2420 O O . SER A 1 316 ? -43.688 -4.105 -25.219 1 30.47 316 SER A O 1
ATOM 2422 N N . LEU A 1 317 ? -42.844 -6.004 -25.406 1 32.16 317 LEU A N 1
ATOM 2423 C CA . LEU A 1 317 ? -43.719 -6.465 -26.5 1 32.16 317 LEU A CA 1
ATOM 2424 C C . LEU A 1 317 ? -45.094 -6.824 -26 1 32.16 317 LEU A C 1
ATOM 2426 O O . LEU A 1 317 ? -45.25 -7.801 -25.266 1 32.16 317 LEU A O 1
ATOM 2430 N N . GLY A 1 318 ? -45.969 -5.863 -25.609 1 31.47 318 GLY A N 1
ATOM 2431 C CA . GLY A 1 318 ? -47.406 -6.004 -25.516 1 31.47 318 GLY A CA 1
ATOM 2432 C C . GLY A 1 318 ? -48 -6.785 -26.688 1 31.47 318 GLY A C 1
ATOM 2433 O O . GLY A 1 318 ? -47.875 -6.367 -27.844 1 31.47 318 GLY A O 1
ATOM 2434 N N . TRP A 1 319 ? -47.844 -8.172 -26.656 1 27.97 319 TRP A N 1
ATOM 2435 C CA . TRP A 1 319 ? -48.562 -9.117 -27.5 1 27.97 319 TRP A CA 1
ATOM 2436 C C . TRP A 1 319 ? -50.031 -8.719 -27.641 1 27.97 319 TRP A C 1
ATOM 2438 O O . TRP A 1 319 ? -50.75 -8.656 -26.641 1 27.97 319 TRP A O 1
ATOM 2448 N N . ILE A 1 320 ? -50.312 -7.633 -28.391 1 28.44 320 ILE A N 1
ATOM 2449 C CA . ILE A 1 320 ? -51.656 -7.371 -28.906 1 28.44 320 ILE A CA 1
ATOM 2450 C C . ILE A 1 320 ? -52.188 -8.602 -29.656 1 28.44 320 ILE A C 1
ATOM 2452 O O . ILE A 1 320 ? -51.781 -8.852 -30.797 1 28.44 320 ILE A O 1
ATOM 2456 N N . ILE A 1 321 ? -51.875 -9.898 -29.219 1 27.86 321 ILE A N 1
ATOM 2457 C CA . ILE A 1 321 ? -52.594 -11 -29.844 1 27.86 321 ILE A CA 1
ATOM 2458 C C . ILE A 1 321 ? -54.094 -10.758 -29.688 1 27.86 321 ILE A C 1
ATOM 2460 O O . ILE A 1 321 ? -54.625 -10.82 -28.578 1 27.86 321 ILE A O 1
ATOM 2464 N N . ASN A 1 322 ? -54.562 -9.617 -30.266 1 27.45 322 ASN A N 1
ATOM 2465 C CA . ASN A 1 322 ? -56 -9.445 -30.453 1 27.45 322 ASN A CA 1
ATOM 2466 C C . ASN A 1 322 ? -56.688 -10.727 -30.953 1 27.45 322 ASN A C 1
ATOM 2468 O O . ASN A 1 322 ? -56.062 -11.5 -31.688 1 27.45 322 ASN A O 1
ATOM 2472 N N . ALA A 1 323 ? -57.906 -11.055 -30.312 1 34.22 323 ALA A N 1
ATOM 2473 C CA . ALA A 1 323 ? -59.031 -11.945 -30.406 1 34.22 323 ALA A CA 1
ATOM 2474 C C . ALA A 1 323 ? -59.562 -12.039 -31.844 1 34.22 323 ALA A C 1
ATOM 2476 O O . ALA A 1 323 ? -60.469 -11.305 -32.25 1 34.22 323 ALA A O 1
ATOM 2477 N N . LEU A 1 324 ? -58.625 -12.164 -32.875 1 24.64 324 LEU A N 1
ATOM 2478 C CA . LEU A 1 324 ? -59.438 -12.719 -33.938 1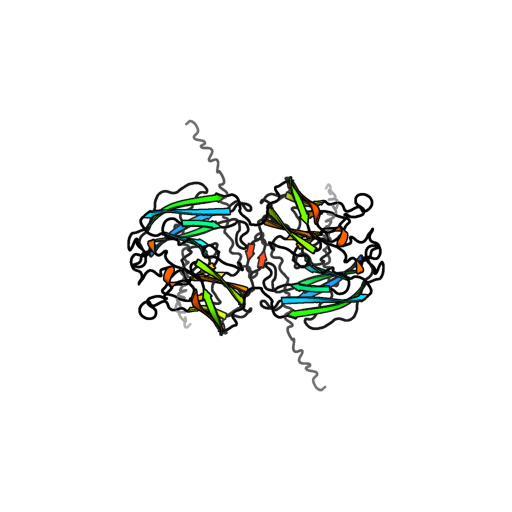 24.64 324 LEU A CA 1
ATOM 2479 C C . LEU A 1 324 ? -59.75 -14.195 -33.719 1 24.64 324 LEU A C 1
ATOM 2481 O O . LEU A 1 324 ? -58.875 -14.945 -33.281 1 24.64 324 LEU A O 1
ATOM 2485 N N . MET B 1 1 ? -55.531 46.125 -42.188 1 23.92 1 MET B N 1
ATOM 2486 C CA . MET B 1 1 ? -54.094 45.906 -42.25 1 23.92 1 MET B CA 1
ATOM 2487 C C . MET B 1 1 ? -53.438 46.156 -40.906 1 23.92 1 MET B C 1
ATOM 2489 O O . MET B 1 1 ? -53.062 47.312 -40.594 1 23.92 1 MET B O 1
ATOM 2493 N N . ALA B 1 2 ? -54.125 45.656 -39.844 1 30.06 2 ALA B N 1
ATOM 2494 C CA . ALA B 1 2 ? -53.781 45.969 -38.469 1 30.06 2 ALA B CA 1
ATOM 2495 C C . ALA B 1 2 ? -52.375 45.469 -38.125 1 30.06 2 ALA B C 1
ATOM 2497 O O . ALA B 1 2 ? -52.094 44.281 -38.219 1 30.06 2 ALA B O 1
ATOM 2498 N N . VAL B 1 3 ? -51.312 46.281 -38.375 1 27 3 VAL B N 1
ATOM 2499 C CA . VAL B 1 3 ? -49.875 46.031 -38.188 1 27 3 VAL B CA 1
ATOM 2500 C C . VAL B 1 3 ? -49.594 45.781 -36.719 1 27 3 VAL B C 1
ATOM 2502 O O . VAL B 1 3 ? -49.875 46.625 -35.875 1 27 3 VAL B O 1
ATOM 2505 N N . VAL B 1 4 ? -49.75 44.531 -36.188 1 30.06 4 VAL B N 1
ATOM 2506 C CA . VAL B 1 4 ? -49.438 44.125 -34.844 1 30.06 4 VAL B CA 1
ATOM 2507 C C . VAL B 1 4 ? -47.969 44.375 -34.562 1 30.06 4 VAL B C 1
ATOM 2509 O O . VAL B 1 4 ? -47.094 43.969 -35.281 1 30.06 4 VAL B O 1
ATOM 2512 N N . SER B 1 5 ? -47.656 45.531 -33.969 1 26.47 5 SER B N 1
ATOM 2513 C CA . SER B 1 5 ? -46.312 45.969 -33.562 1 26.47 5 SER B CA 1
ATOM 2514 C C . SER B 1 5 ? -45.688 45 -32.562 1 26.47 5 SER B C 1
ATOM 2516 O O . SER B 1 5 ? -46.281 44.75 -31.5 1 26.47 5 SER B O 1
ATOM 2518 N N . LEU B 1 6 ? -45.062 43.938 -33 1 29.81 6 LEU B N 1
ATOM 2519 C CA . LEU B 1 6 ? -44.312 42.938 -32.25 1 29.81 6 LEU B CA 1
ATOM 2520 C C . LEU B 1 6 ? -43.25 43.625 -31.359 1 29.81 6 LEU B C 1
ATOM 2522 O O . LEU B 1 6 ? -42.344 44.25 -31.875 1 29.81 6 LEU B O 1
ATOM 2526 N N . SER B 1 7 ? -43.656 44.125 -30.219 1 27.61 7 SER B N 1
ATOM 2527 C CA . SER B 1 7 ? -42.812 44.75 -29.219 1 27.61 7 SER B CA 1
ATOM 2528 C C . SER B 1 7 ? -41.625 43.844 -28.875 1 27.61 7 SER B C 1
ATOM 2530 O O . SER B 1 7 ? -41.75 42.625 -28.906 1 27.61 7 SER B O 1
ATOM 2532 N N . GLY B 1 8 ? -40.406 44.312 -29.062 1 28.34 8 GLY B N 1
ATOM 2533 C CA . GLY B 1 8 ? -39.031 43.875 -28.969 1 28.34 8 GLY B CA 1
ATOM 2534 C C . GLY B 1 8 ? -38.656 43.25 -27.641 1 28.34 8 GLY B C 1
ATOM 2535 O O . GLY B 1 8 ? -38.656 43.938 -26.609 1 28.34 8 GLY B O 1
ATOM 2536 N N . MET B 1 9 ? -39.25 42.031 -27.25 1 28.12 9 MET B N 1
ATOM 2537 C CA . MET B 1 9 ? -38.875 41.344 -26.031 1 28.12 9 MET B CA 1
ATOM 2538 C C . MET B 1 9 ? -37.344 41.219 -25.938 1 28.12 9 MET B C 1
ATOM 2540 O O . MET B 1 9 ? -36.719 40.656 -26.828 1 28.12 9 MET B O 1
ATOM 2544 N N . THR B 1 10 ? -36.688 42.219 -25.359 1 30.16 10 THR B N 1
ATOM 2545 C CA . THR B 1 10 ? -35.25 42.188 -25.062 1 30.16 10 THR B CA 1
ATOM 2546 C C . THR B 1 10 ? -34.906 40.969 -24.188 1 30.16 10 THR B C 1
ATOM 2548 O O . THR B 1 10 ? -35.469 40.812 -23.109 1 30.16 10 THR B O 1
ATOM 2551 N N . LEU B 1 11 ? -34.656 39.812 -24.812 1 30.05 11 LEU B N 1
ATOM 2552 C CA . LEU B 1 11 ? -34.125 38.656 -24.141 1 30.05 11 LEU B CA 1
ATOM 2553 C C . LEU B 1 11 ? -32.875 39 -23.344 1 30.05 11 LEU B C 1
ATOM 2555 O O . LEU B 1 11 ? -31.859 39.406 -23.906 1 30.05 11 LEU B O 1
ATOM 2559 N N . HIS B 1 12 ? -33.062 39.562 -22.125 1 30.38 12 HIS B N 1
ATOM 2560 C CA . HIS B 1 12 ? -31.891 39.688 -21.25 1 30.38 12 HIS B CA 1
ATOM 2561 C C . HIS B 1 12 ? -31.266 38.344 -20.922 1 30.38 12 HIS B C 1
ATOM 2563 O O . HIS B 1 12 ? -31.906 37.5 -20.297 1 30.38 12 HIS B O 1
ATOM 2569 N N . VAL B 1 13 ? -30.516 37.844 -21.859 1 30.42 13 VAL B N 1
ATOM 2570 C CA . VAL B 1 13 ? -29.703 36.688 -21.516 1 30.42 13 VAL B CA 1
ATOM 2571 C C . VAL B 1 13 ? -28.781 37.031 -20.344 1 30.42 13 VAL B C 1
ATOM 2573 O O . VAL B 1 13 ? -27.938 37.938 -20.453 1 30.42 13 VAL B O 1
ATOM 2576 N N . VAL B 1 14 ? -29.266 36.969 -19.156 1 29.88 14 VAL B N 1
ATOM 2577 C CA . VAL B 1 14 ? -28.328 37.031 -18.031 1 29.88 14 VAL B CA 1
ATOM 2578 C C . VAL B 1 14 ? -27.312 35.875 -18.156 1 29.88 14 VAL B C 1
ATOM 2580 O O . VAL B 1 14 ? -27.672 34.719 -18.047 1 29.88 14 VAL B O 1
ATOM 2583 N N . LEU B 1 15 ? -26.344 36.094 -19.031 1 27.5 15 LEU B N 1
ATOM 2584 C CA . LEU B 1 15 ? -25.188 35.219 -18.938 1 27.5 15 LEU B CA 1
ATOM 2585 C C . LEU B 1 15 ? -24.656 35.156 -17.5 1 27.5 15 LEU B C 1
ATOM 2587 O O . LEU B 1 15 ? -24.172 36.156 -16.984 1 27.5 15 LEU B O 1
ATOM 2591 N N . LEU B 1 16 ? -25.328 34.375 -16.688 1 28.97 16 LEU B N 1
ATOM 2592 C CA . LEU B 1 16 ? -24.625 34.062 -15.453 1 28.97 16 LEU B CA 1
ATOM 2593 C C . LEU B 1 16 ? -23.188 33.656 -15.727 1 28.97 16 LEU B C 1
ATOM 2595 O O . LEU B 1 16 ? -22.938 32.594 -16.297 1 28.97 16 LEU B O 1
ATOM 2599 N N . VAL B 1 17 ? -22.375 34.719 -16.062 1 32.06 17 VAL B N 1
ATOM 2600 C CA . VAL B 1 17 ? -20.953 34.438 -16.016 1 32.06 17 VAL B CA 1
ATOM 2601 C C . VAL B 1 17 ? -20.609 33.719 -14.703 1 32.06 17 VAL B C 1
ATOM 2603 O O . VAL B 1 17 ? -20.828 34.25 -13.617 1 32.06 17 VAL B O 1
ATOM 2606 N N . GLY B 1 18 ? -20.875 32.406 -14.695 1 31.36 18 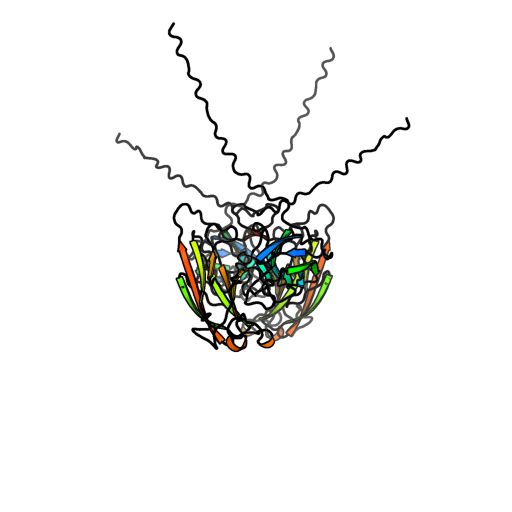GLY B N 1
ATOM 2607 C CA . GLY B 1 18 ? -20.25 31.641 -13.625 1 31.36 18 GLY B CA 1
ATOM 2608 C C . GLY B 1 18 ? -18.922 32.219 -13.172 1 31.36 18 GLY B C 1
ATOM 2609 O O . GLY B 1 18 ? -18.109 32.625 -13.992 1 31.36 18 GLY B O 1
ATOM 2610 N N . THR B 1 19 ? -18.984 32.844 -12.039 1 31 19 THR B N 1
ATOM 2611 C CA . THR B 1 19 ? -17.75 33.25 -11.391 1 31 19 THR B CA 1
ATOM 2612 C C . THR B 1 19 ? -16.641 32.25 -11.688 1 31 19 THR B C 1
ATOM 2614 O O . THR B 1 19 ? -16.766 31.047 -11.391 1 31 19 THR B O 1
ATOM 2617 N N . CYS B 1 20 ? -16 32.312 -12.844 1 29.59 20 CYS B N 1
ATOM 2618 C CA . CYS B 1 20 ? -14.711 31.672 -13.055 1 29.59 20 CYS B CA 1
ATOM 2619 C C . CYS B 1 20 ? -13.906 31.625 -11.766 1 29.59 20 CYS B C 1
ATOM 2621 O O . CYS B 1 20 ? -13.664 32.656 -11.141 1 29.59 20 CYS B O 1
ATOM 2623 N N . PHE B 1 21 ? -14.055 30.625 -11 1 31.75 21 PHE B N 1
ATOM 2624 C CA . PHE B 1 21 ? -12.961 30.391 -10.062 1 31.75 21 PHE B CA 1
ATOM 2625 C C . PHE B 1 21 ? -11.633 30.859 -10.656 1 31.75 21 PHE B C 1
ATOM 2627 O O . PHE B 1 21 ? -11.156 30.297 -11.648 1 31.75 21 PHE B O 1
ATOM 2634 N N . THR B 1 22 ? -11.398 32.156 -10.758 1 33.19 22 THR B N 1
ATOM 2635 C CA . THR B 1 22 ? -10.031 32.594 -10.992 1 33.19 22 THR B CA 1
ATOM 2636 C C . THR B 1 22 ? -9.039 31.672 -10.289 1 33.19 22 THR B C 1
ATOM 2638 O O . THR B 1 22 ? -9.109 31.484 -9.078 1 33.19 22 THR B O 1
ATOM 2641 N N . ALA B 1 23 ? -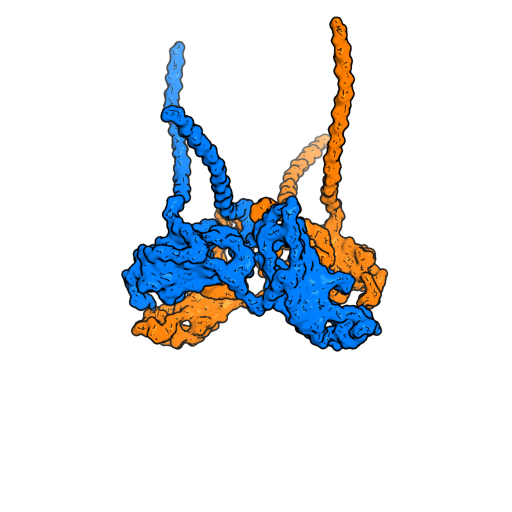8.641 30.562 -10.836 1 37.66 23 ALA B N 1
ATOM 2642 C CA . ALA B 1 23 ? -7.363 30 -10.422 1 37.66 23 ALA B CA 1
ATOM 2643 C C . ALA B 1 23 ? -6.43 31.078 -9.883 1 37.66 23 ALA B C 1
ATOM 2645 O O . ALA B 1 23 ? -6.094 32.031 -10.602 1 37.66 23 ALA B O 1
ATOM 2646 N N . VAL B 1 24 ? -6.461 31.625 -8.758 1 39.97 24 VAL B N 1
ATOM 2647 C CA . VAL B 1 24 ? -5.434 32.5 -8.203 1 39.97 24 VAL B CA 1
ATOM 2648 C C . VAL B 1 24 ? -4.059 32.062 -8.727 1 39.97 24 VAL B C 1
ATOM 2650 O O . VAL B 1 24 ? -3.5 31.078 -8.273 1 39.97 24 VAL B O 1
ATOM 2653 N N . LEU B 1 25 ? -3.6 32.062 -9.844 1 44.19 25 LEU B N 1
ATOM 2654 C CA . LEU B 1 25 ? -2.383 32.25 -10.625 1 44.19 25 LEU B CA 1
ATOM 2655 C C . LEU B 1 25 ? -1.402 33.156 -9.906 1 44.19 25 LEU B C 1
ATOM 2657 O O . LEU B 1 25 ? -1.75 34.281 -9.555 1 44.19 25 LEU B O 1
ATOM 2661 N N . GLY B 1 26 ? -0.557 32.781 -8.961 1 55.31 26 GLY B N 1
ATOM 2662 C CA . GLY B 1 26 ? 0.372 33.688 -8.281 1 55.31 26 GLY B CA 1
ATOM 2663 C C . GLY B 1 26 ? 0.535 33.344 -6.809 1 55.31 26 GLY B C 1
ATOM 2664 O O . GLY B 1 26 ? 1.335 34 -6.117 1 55.31 26 GLY B O 1
ATOM 2665 N N . GLN B 1 27 ? -0.226 32.219 -6.445 1 81 27 GLN B N 1
ATOM 2666 C CA . GLN B 1 27 ? -0.325 32.062 -5 1 81 27 GLN B CA 1
ATOM 2667 C C . GLN B 1 27 ? 0.791 31.141 -4.484 1 81 27 GLN B C 1
ATOM 2669 O O . GLN B 1 27 ? 1.225 31.281 -3.34 1 81 27 GLN B O 1
ATOM 2674 N N . HIS B 1 28 ? 1.434 30.344 -5.449 1 94.88 28 HIS B N 1
ATOM 2675 C CA . HIS B 1 28 ? 2.482 29.453 -4.953 1 94.88 28 HIS B CA 1
ATOM 2676 C C . HIS B 1 28 ? 3.865 29.984 -5.324 1 94.88 28 HIS B C 1
ATOM 2678 O O . HIS B 1 28 ? 4.066 30.469 -6.434 1 94.88 28 HIS B O 1
ATOM 2684 N N . VAL B 1 29 ? 4.789 29.984 -4.516 1 97.44 29 VAL B N 1
ATOM 2685 C CA . VAL B 1 29 ? 6.207 30.156 -4.832 1 97.44 29 VAL B CA 1
ATOM 2686 C C . VAL B 1 29 ? 6.777 28.828 -5.344 1 97.44 29 VAL B C 1
ATOM 2688 O O . VAL B 1 29 ? 6.66 27.797 -4.684 1 97.44 29 VAL B O 1
ATOM 2691 N N . GLN B 1 30 ? 7.406 28.812 -6.508 1 97.62 30 GLN B N 1
ATOM 2692 C CA . GLN B 1 30 ? 8.039 27.625 -7.043 1 97.62 30 GLN B CA 1
ATOM 2693 C C . GLN B 1 30 ? 9.398 27.375 -6.395 1 97.62 30 GLN B C 1
ATOM 2695 O O . GLN B 1 30 ? 10.297 28.219 -6.484 1 97.62 30 GLN B O 1
ATOM 2700 N N . LEU B 1 31 ? 9.539 26.219 -5.766 1 98.5 31 LEU B N 1
ATOM 2701 C CA . LEU B 1 31 ? 10.836 25.844 -5.207 1 98.5 31 LEU B CA 1
ATOM 2702 C C . LEU B 1 31 ? 11.68 25.125 -6.246 1 98.5 31 LEU B C 1
ATOM 2704 O O . LEU B 1 31 ? 11.172 24.312 -7.016 1 98.5 31 LEU B O 1
ATOM 2708 N N . SER B 1 32 ? 12.984 25.469 -6.277 1 97.94 32 SER B N 1
ATOM 2709 C CA . SER B 1 32 ? 13.961 24.703 -7.043 1 97.94 32 SER B CA 1
ATOM 2710 C C . SER B 1 32 ? 14.656 23.656 -6.172 1 97.94 32 SER B C 1
ATOM 2712 O O . SER B 1 32 ? 15.117 23.969 -5.07 1 97.94 32 SER B O 1
ATOM 2714 N N . LEU B 1 33 ? 14.734 22.484 -6.688 1 98.56 33 LEU B N 1
ATOM 2715 C CA . LEU B 1 33 ? 15.359 21.422 -5.91 1 98.56 33 LEU B CA 1
ATOM 2716 C C . LEU B 1 33 ? 16.812 21.766 -5.59 1 98.56 33 LEU B C 1
ATOM 2718 O O . LEU B 1 33 ? 17.578 22.156 -6.477 1 98.56 33 LEU B O 1
ATOM 2722 N N . GLY B 1 34 ? 17.125 21.625 -4.332 1 98.38 34 GLY B N 1
ATOM 2723 C CA . GLY B 1 34 ? 18.5 21.812 -3.887 1 98.38 34 GLY B CA 1
ATOM 2724 C C . GLY B 1 34 ? 18.859 23.266 -3.627 1 98.38 34 GLY B C 1
ATOM 2725 O O . GLY B 1 34 ? 20 23.562 -3.293 1 98.38 34 GLY B O 1
ATOM 2726 N N . VAL B 1 35 ? 17.922 24.188 -3.781 1 98.44 35 VAL B N 1
ATOM 2727 C CA . VAL B 1 35 ? 18.188 25.609 -3.592 1 98.44 35 VAL B CA 1
ATOM 2728 C C . VAL B 1 35 ? 17.375 26.125 -2.41 1 98.44 35 VAL B C 1
ATOM 2730 O O . VAL B 1 35 ? 16.141 26.094 -2.426 1 98.44 35 VAL B O 1
ATOM 2733 N N . GLU B 1 36 ? 18.031 26.594 -1.427 1 98.5 36 GLU B N 1
ATOM 2734 C CA . GLU B 1 36 ? 17.359 27.219 -0.288 1 98.5 36 GLU B CA 1
ATOM 2735 C C . GLU B 1 36 ? 16.781 28.578 -0.66 1 98.5 36 GLU B C 1
ATOM 2737 O O . GLU B 1 36 ? 17.438 29.359 -1.368 1 98.5 36 GLU B O 1
ATOM 2742 N N . THR B 1 37 ? 15.656 28.906 -0.199 1 98.44 37 THR B N 1
ATOM 2743 C CA . THR B 1 37 ? 15.008 30.156 -0.539 1 98.44 37 THR B CA 1
ATOM 2744 C C . THR B 1 37 ? 15.555 31.297 0.317 1 98.44 37 THR B C 1
ATOM 2746 O O . THR B 1 37 ? 16.312 31.078 1.257 1 98.44 37 THR B O 1
ATOM 2749 N N . GLU B 1 38 ? 15.07 32.531 -0.11 1 97.88 38 GLU B N 1
ATOM 2750 C CA . GLU B 1 38 ? 15.188 33.625 0.833 1 97.88 38 GLU B CA 1
ATOM 2751 C C . GLU B 1 38 ? 14.281 33.438 2.045 1 97.88 38 GLU B C 1
ATOM 2753 O O . GLU B 1 38 ? 13.516 32.469 2.094 1 97.88 38 GLU B O 1
ATOM 2758 N N . GLN B 1 39 ? 14.438 34.312 3.006 1 98.44 39 GLN B N 1
ATOM 2759 C CA . GLN B 1 39 ? 13.625 34.188 4.219 1 98.44 39 GLN B CA 1
ATOM 2760 C C . GLN B 1 39 ? 12.234 34.781 4.004 1 98.44 39 GLN B C 1
ATOM 2762 O O . GLN B 1 39 ? 12.094 35.844 3.4 1 98.44 39 GLN B O 1
ATOM 2767 N N . TYR B 1 40 ? 11.234 34.125 4.473 1 98.25 40 TYR B N 1
ATOM 2768 C CA . TYR B 1 40 ? 9.852 34.594 4.457 1 98.25 40 TYR B CA 1
ATOM 2769 C C . TYR B 1 40 ? 9.375 34.938 5.863 1 98.25 40 TYR B C 1
ATOM 2771 O O . TYR B 1 40 ? 9.812 34.344 6.84 1 98.25 40 TYR B O 1
ATOM 2779 N N . THR B 1 41 ? 8.578 35.906 5.957 1 98.31 41 THR B N 1
ATOM 2780 C CA . THR B 1 41 ? 7.828 36.219 7.172 1 98.31 41 THR B CA 1
ATOM 2781 C C . THR B 1 41 ? 6.332 36.031 6.949 1 98.31 41 THR B C 1
ATOM 2783 O O . THR B 1 41 ? 5.742 36.656 6.07 1 98.31 41 THR B O 1
ATOM 2786 N N . VAL B 1 42 ? 5.773 35.156 7.672 1 97.88 42 VAL B N 1
ATOM 2787 C CA . VAL B 1 42 ? 4.363 34.844 7.512 1 97.88 42 VAL B CA 1
ATOM 2788 C C . VAL B 1 42 ? 3.59 35.219 8.773 1 97.88 42 VAL B C 1
ATOM 2790 O O . VAL B 1 42 ? 3.93 34.781 9.875 1 97.88 42 VAL B O 1
ATOM 2793 N N . PRO B 1 43 ? 2.498 36.062 8.602 1 97.81 43 PRO B N 1
ATOM 2794 C CA . PRO B 1 43 ? 1.727 36.469 9.773 1 97.81 43 PRO B CA 1
ATOM 2795 C C . PRO B 1 43 ? 1.053 35.312 10.492 1 97.81 43 PRO B C 1
ATOM 2797 O O . PRO B 1 43 ? 0.793 34.281 9.875 1 97.81 43 PRO B O 1
ATOM 2800 N N . CYS B 1 44 ? 0.757 35.531 11.734 1 96.94 44 CYS B N 1
ATOM 2801 C CA . CYS B 1 44 ? 0.142 34.531 12.586 1 96.94 44 CYS B CA 1
ATOM 2802 C C . CYS B 1 44 ? -1.124 33.969 11.953 1 96.94 44 CYS B C 1
ATOM 2804 O O . CYS B 1 44 ? -1.954 34.719 11.445 1 96.94 44 CYS B O 1
ATOM 2806 N N . ASN B 1 45 ? -1.142 32.594 12.008 1 96.06 45 ASN B N 1
ATOM 2807 C CA . ASN B 1 45 ? -2.318 31.812 11.633 1 96.06 45 ASN B CA 1
ATOM 2808 C C . ASN B 1 45 ? -2.682 32.031 10.164 1 96.06 45 ASN B C 1
ATOM 2810 O O . ASN B 1 45 ? -3.854 31.938 9.797 1 96.06 45 ASN B O 1
ATOM 2814 N N . THR B 1 46 ? -1.737 32.469 9.359 1 97.31 46 THR B N 1
ATOM 2815 C CA . THR B 1 46 ? -1.868 32.5 7.91 1 97.31 46 THR B CA 1
ATOM 2816 C C . THR B 1 46 ? -0.904 31.531 7.246 1 97.31 46 THR B C 1
ATOM 2818 O O . THR B 1 46 ? -0.001 31 7.895 1 97.31 46 THR B O 1
ATOM 2821 N N . TYR B 1 47 ? -1.188 31.281 5.965 1 97.75 47 TYR B N 1
ATOM 2822 C CA . TYR B 1 47 ? -0.381 30.328 5.219 1 97.75 47 TYR B CA 1
ATOM 2823 C C . TYR B 1 47 ? 0.466 31.031 4.164 1 97.75 47 TYR B C 1
ATOM 2825 O O . TYR B 1 47 ? 0.042 32.031 3.588 1 97.75 47 TYR B O 1
ATOM 2833 N N . LYS B 1 48 ? 1.612 30.578 3.93 1 98.06 48 LYS B N 1
ATOM 2834 C CA . LYS B 1 48 ? 2.373 30.797 2.703 1 98.06 48 LYS B CA 1
ATOM 2835 C C . LYS B 1 48 ? 2.445 29.531 1.859 1 98.06 48 LYS B C 1
ATOM 2837 O O . LYS B 1 48 ? 2.693 28.453 2.385 1 98.06 48 LYS B O 1
ATOM 2842 N N . TYR B 1 49 ? 2.166 29.656 0.579 1 98.38 49 TYR B N 1
ATOM 2843 C CA . TYR B 1 49 ? 2.062 28.484 -0.268 1 98.38 49 TYR B CA 1
ATOM 2844 C C . TYR B 1 49 ? 3.232 28.406 -1.24 1 98.38 49 TYR B C 1
ATOM 2846 O O . TYR B 1 49 ? 3.668 29.422 -1.782 1 98.38 49 TYR B O 1
ATOM 2854 N N . PHE B 1 50 ? 3.744 27.219 -1.397 1 98.56 50 PHE B N 1
ATOM 2855 C CA . PHE B 1 50 ? 4.832 26.875 -2.303 1 98.56 50 PHE B CA 1
ATOM 2856 C C . PHE B 1 50 ? 4.461 25.672 -3.158 1 98.56 50 PHE B C 1
ATOM 2858 O O . PHE B 1 50 ? 3.408 25.062 -2.959 1 98.56 50 PHE B O 1
ATOM 2865 N N . GLN B 1 51 ? 5.305 25.359 -4.133 1 98.31 51 GLN B N 1
ATOM 2866 C CA . GLN B 1 51 ? 5.203 24.109 -4.883 1 98.31 51 GLN B CA 1
ATOM 2867 C C . GLN B 1 51 ? 6.578 23.609 -5.324 1 98.31 51 GLN B C 1
ATOM 2869 O O . GLN B 1 51 ? 7.516 24.406 -5.457 1 98.31 51 GLN B O 1
ATOM 2874 N N . VAL B 1 52 ? 6.699 22.391 -5.5 1 98.44 52 VAL B N 1
ATOM 2875 C CA . VAL B 1 52 ? 7.938 21.766 -5.965 1 98.44 52 VAL B CA 1
ATOM 2876 C C . VAL B 1 52 ? 7.613 20.562 -6.848 1 98.44 52 VAL B C 1
ATOM 2878 O O . VAL B 1 52 ? 6.598 19.891 -6.652 1 98.44 52 VAL B O 1
ATOM 2881 N N . ASP B 1 53 ? 8.461 20.25 -7.777 1 97.25 53 ASP B N 1
ATOM 2882 C CA . ASP B 1 53 ? 8.273 19.094 -8.656 1 97.25 53 ASP B CA 1
ATOM 2883 C C . ASP B 1 53 ? 9.188 17.953 -8.258 1 97.25 53 ASP B C 1
ATOM 2885 O O . ASP B 1 53 ? 10.414 18.094 -8.234 1 97.25 53 ASP B O 1
ATOM 2889 N N . ALA B 1 54 ? 8.555 16.875 -7.855 1 96 54 ALA B N 1
ATOM 2890 C CA . ALA B 1 54 ? 9.328 15.641 -7.695 1 96 54 ALA B CA 1
ATOM 2891 C C . ALA B 1 54 ? 9.68 15.031 -9.055 1 96 54 ALA B C 1
ATOM 2893 O O . ALA B 1 54 ? 8.789 14.789 -9.875 1 96 54 ALA B O 1
ATOM 2894 N N . THR B 1 55 ? 10.945 14.68 -9.258 1 93.44 55 THR B N 1
ATOM 2895 C CA . THR B 1 55 ? 11.383 14.289 -10.594 1 93.44 55 THR B CA 1
ATOM 2896 C C . THR B 1 55 ? 12.031 12.906 -10.57 1 93.44 55 THR B C 1
ATOM 2898 O O . THR B 1 55 ? 12.352 12.352 -11.625 1 93.44 55 THR B O 1
ATOM 2901 N N . GLU B 1 56 ? 12.281 12.352 -9.406 1 92.75 56 GLU B N 1
ATOM 2902 C CA . GLU B 1 56 ? 12.992 11.078 -9.289 1 92.75 56 GLU B CA 1
ATOM 2903 C C . GLU B 1 56 ? 12.078 9.992 -8.727 1 92.75 56 GLU B C 1
ATOM 2905 O O . GLU B 1 56 ? 11.641 10.078 -7.578 1 92.75 56 GLU B O 1
ATOM 2910 N N . PRO B 1 57 ? 11.844 8.945 -9.469 1 92 57 PRO B N 1
ATOM 2911 C CA . PRO B 1 57 ? 10.953 7.891 -8.977 1 92 57 PRO B CA 1
ATOM 2912 C C . PRO B 1 57 ? 11.602 7.016 -7.91 1 92 57 PRO B C 1
ATOM 2914 O O . PRO B 1 57 ? 10.906 6.297 -7.188 1 92 57 PRO B O 1
ATOM 2917 N N . CYS B 1 58 ? 12.977 7.09 -7.789 1 94 58 CYS B N 1
ATOM 2918 C CA . CYS B 1 58 ? 13.68 6.172 -6.902 1 94 58 CYS B CA 1
ATOM 2919 C C . CYS B 1 58 ? 14.336 6.922 -5.746 1 94 58 CYS B C 1
ATOM 2921 O O . CYS B 1 58 ? 15.188 6.371 -5.047 1 94 58 CYS B O 1
ATOM 2923 N N . LYS B 1 59 ? 14.055 8.18 -5.574 1 96.19 59 LYS B N 1
ATOM 2924 C CA . LYS B 1 59 ? 14.57 8.984 -4.473 1 96.19 59 LYS B CA 1
ATOM 2925 C C . LYS B 1 59 ? 13.438 9.617 -3.67 1 96.19 59 LYS B C 1
ATOM 2927 O O . LYS B 1 59 ? 12.383 9.938 -4.223 1 96.19 59 LYS B O 1
ATOM 2932 N N . ASP B 1 60 ? 13.648 9.758 -2.408 1 98.12 60 ASP B N 1
ATOM 2933 C CA . ASP B 1 60 ? 12.672 10.414 -1.536 1 98.12 60 ASP B CA 1
ATOM 2934 C C . ASP B 1 60 ? 12.672 11.922 -1.748 1 98.12 60 ASP B C 1
ATOM 2936 O O . ASP B 1 60 ? 13.656 12.492 -2.23 1 98.12 60 ASP B O 1
ATOM 2940 N N . LEU B 1 61 ? 11.555 12.586 -1.505 1 98.69 61 LEU B N 1
ATOM 2941 C CA . LEU B 1 61 ? 11.438 14.039 -1.512 1 98.69 61 LEU B CA 1
ATOM 2942 C C . LEU B 1 61 ? 11.477 14.594 -0.092 1 98.69 61 LEU B C 1
ATOM 2944 O O . LEU B 1 61 ? 10.57 14.344 0.704 1 98.69 61 LEU B O 1
ATOM 2948 N N . LYS B 1 62 ? 12.523 15.281 0.257 1 98.88 62 LYS B N 1
ATOM 2949 C CA . LYS B 1 62 ? 12.68 15.898 1.573 1 98.88 62 LYS B CA 1
ATOM 2950 C C . LYS B 1 62 ? 12.391 17.391 1.519 1 98.88 62 LYS B C 1
ATOM 2952 O O . LYS B 1 62 ? 12.938 18.109 0.671 1 98.88 62 LYS B O 1
ATOM 2957 N N . ILE B 1 63 ? 11.508 17.906 2.32 1 98.94 63 ILE B N 1
ATOM 2958 C CA . ILE B 1 63 ? 11.156 19.312 2.434 1 98.94 63 ILE B CA 1
ATOM 2959 C C . ILE B 1 63 ? 11.469 19.812 3.84 1 98.94 63 ILE B C 1
ATOM 2961 O O . ILE B 1 63 ? 11.016 19.234 4.828 1 98.94 63 ILE B O 1
ATOM 2965 N N . GLN B 1 64 ? 12.203 20.875 3.893 1 98.81 64 GLN B N 1
ATOM 2966 C CA . GLN B 1 64 ? 12.633 21.453 5.168 1 98.81 64 GLN B CA 1
ATOM 2967 C C . GLN B 1 64 ? 12.156 22.891 5.312 1 98.81 64 GLN B C 1
ATOM 2969 O O . GLN B 1 64 ? 12.188 23.656 4.355 1 98.81 64 GLN B O 1
ATOM 2974 N N . VAL B 1 65 ? 11.586 23.203 6.41 1 98.81 65 VAL B N 1
ATOM 2975 C CA . VAL B 1 65 ? 11.32 24.562 6.863 1 98.81 65 VAL B CA 1
ATOM 2976 C C . VAL B 1 65 ? 12.32 24.938 7.957 1 98.81 65 VAL B C 1
ATOM 2978 O O . VAL B 1 65 ? 12.195 24.5 9.102 1 98.81 65 VAL B O 1
ATOM 2981 N N . ASN B 1 66 ? 13.25 25.703 7.625 1 98.5 66 ASN B N 1
ATOM 2982 C CA . ASN B 1 66 ? 14.242 26.172 8.586 1 98.5 66 ASN B CA 1
ATOM 2983 C C . ASN B 1 66 ? 13.781 27.438 9.297 1 98.5 66 ASN B C 1
ATOM 2985 O O . ASN B 1 66 ? 13.883 28.531 8.742 1 98.5 66 ASN B O 1
ATOM 2989 N N . HIS B 1 67 ? 13.266 27.312 10.461 1 96.94 67 HIS B N 1
ATOM 2990 C CA . HIS B 1 67 ? 12.633 28.453 11.102 1 96.94 67 HIS B CA 1
ATOM 2991 C C . HIS B 1 67 ? 13.656 29.328 11.82 1 96.94 67 HIS B C 1
ATOM 2993 O O . HIS B 1 67 ? 14.633 28.812 12.367 1 96.94 67 HIS B O 1
ATOM 2999 N N . ALA B 1 68 ? 13.539 30.609 11.844 1 97.44 68 ALA B N 1
ATOM 3000 C CA . ALA B 1 68 ? 14.297 31.594 12.617 1 97.44 68 ALA B CA 1
ATOM 3001 C C . ALA B 1 68 ? 13.484 32.125 13.797 1 97.44 68 ALA B C 1
ATOM 3003 O O . ALA B 1 68 ? 14.031 32.344 14.875 1 97.44 68 ALA B O 1
ATOM 3004 N N . GLU B 1 69 ? 12.227 32.344 13.578 1 96.75 69 GLU B N 1
ATOM 3005 C CA . GLU B 1 69 ? 11.289 32.812 14.594 1 96.75 69 GLU B CA 1
ATOM 3006 C C . GLU B 1 69 ? 9.906 32.219 14.406 1 96.75 69 GLU B C 1
ATOM 3008 O O . GLU B 1 69 ? 9.578 31.734 13.312 1 96.75 69 GLU B O 1
ATOM 3013 N N . GLY B 1 70 ? 9.156 32.156 15.469 1 95.88 70 GLY B N 1
ATOM 3014 C CA . GLY B 1 70 ? 7.785 31.672 15.398 1 95.88 70 GLY B CA 1
ATOM 3015 C C . GLY B 1 70 ? 7.688 30.172 15.281 1 95.88 70 GLY B C 1
ATOM 3016 O O . GLY B 1 70 ? 8.625 29.453 15.633 1 95.88 70 GLY B O 1
ATOM 3017 N N . GLU B 1 71 ? 6.449 29.672 14.883 1 93.5 71 GLU B N 1
ATOM 3018 C CA . GLU B 1 71 ? 6.152 28.25 14.852 1 93.5 71 GLU B CA 1
ATOM 3019 C C . GLU B 1 71 ? 5.523 27.844 13.523 1 93.5 71 GLU B C 1
ATOM 3021 O O . GLU B 1 71 ? 4.297 27.75 13.414 1 93.5 71 GLU B O 1
ATOM 3026 N N . PRO B 1 72 ? 6.406 27.531 12.531 1 97.38 72 PRO B N 1
ATOM 3027 C CA . PRO B 1 72 ? 5.848 27.062 11.258 1 97.38 72 PRO B CA 1
ATOM 3028 C C . PRO B 1 72 ? 5.43 25.594 11.297 1 97.38 72 PRO B C 1
ATOM 3030 O O . PRO B 1 72 ? 6.098 24.781 11.938 1 97.38 72 PRO B O 1
ATOM 3033 N N . ASP B 1 73 ? 4.297 25.297 10.68 1 97.44 73 ASP B N 1
ATOM 3034 C CA . ASP B 1 73 ? 3.807 23.938 10.445 1 97.44 73 ASP B CA 1
ATOM 3035 C C . ASP B 1 73 ? 3.727 23.641 8.953 1 97.44 73 ASP B C 1
ATOM 3037 O O . ASP B 1 73 ? 3.307 24.484 8.164 1 97.44 73 ASP B O 1
ATOM 3041 N N . LEU B 1 74 ? 4.117 22.469 8.594 1 98.62 74 LEU B N 1
ATOM 3042 C CA . LEU B 1 74 ? 4.297 22.094 7.191 1 98.62 74 LEU B CA 1
ATOM 3043 C C . LEU B 1 74 ? 3.244 21.094 6.754 1 98.62 74 LEU B C 1
ATOM 3045 O O . LEU B 1 74 ? 3.066 20.047 7.398 1 98.62 74 LEU B O 1
ATOM 3049 N N . TYR B 1 75 ? 2.545 21.359 5.668 1 98.56 75 TYR B N 1
ATOM 3050 C CA . TYR B 1 75 ? 1.563 20.484 5.043 1 98.56 75 TYR B CA 1
ATOM 3051 C C . TYR B 1 75 ? 1.825 20.359 3.549 1 98.56 75 TYR B C 1
ATOM 3053 O O . TYR B 1 75 ? 1.95 21.359 2.842 1 98.56 75 TYR B O 1
ATOM 3061 N N . VAL B 1 76 ? 1.912 19.109 3.037 1 98.81 76 VAL B N 1
ATOM 3062 C CA . VAL B 1 76 ? 2.244 18.859 1.639 1 98.81 76 VAL B CA 1
ATOM 3063 C C . VAL B 1 76 ? 1.182 17.969 1.008 1 98.81 76 VAL B C 1
ATOM 3065 O O . VAL B 1 76 ? 0.806 16.938 1.579 1 98.81 76 VAL B O 1
ATOM 3068 N N . SER B 1 77 ? 0.638 18.391 -0.128 1 97.81 77 SER B N 1
ATOM 3069 C CA . SER B 1 77 ? -0.403 17.641 -0.825 1 97.81 77 SER B CA 1
ATOM 3070 C C . SER B 1 77 ? -0.092 17.516 -2.312 1 97.81 77 SER B C 1
ATOM 3072 O O . SER B 1 77 ? 0.874 18.109 -2.801 1 97.81 77 SER B O 1
ATOM 3074 N N . ARG B 1 78 ? -0.833 16.672 -2.92 1 93.81 78 ARG B N 1
ATOM 3075 C CA . ARG B 1 78 ? -0.897 16.609 -4.379 1 93.81 78 ARG B CA 1
ATOM 3076 C C . ARG B 1 78 ? -2.271 17.031 -4.883 1 93.81 78 ARG B C 1
ATOM 3078 O O . ARG B 1 78 ? -3.213 17.172 -4.098 1 93.81 78 ARG B O 1
ATOM 3085 N N . GLY B 1 79 ? -2.318 17.344 -6.266 1 86 79 GLY B N 1
ATOM 3086 C CA . GLY B 1 79 ? -3.633 17.625 -6.82 1 86 79 GLY B CA 1
ATOM 3087 C C . GLY B 1 79 ? -4.652 16.547 -6.512 1 86 79 GLY B C 1
ATOM 3088 O O . GLY B 1 79 ? -4.297 15.383 -6.344 1 86 79 GLY B O 1
ATOM 3089 N N . PRO B 1 80 ? -5.891 17.062 -6.25 1 86.75 80 PRO B N 1
ATOM 3090 C CA . PRO B 1 80 ? -6.449 18.359 -6.613 1 86.75 80 PRO B CA 1
ATOM 3091 C C . PRO B 1 80 ? -6.309 19.406 -5.5 1 86.75 80 PRO B C 1
ATOM 3093 O O . PRO B 1 80 ? -6.598 20.578 -5.711 1 86.75 80 PRO B O 1
ATOM 3096 N N . GLU B 1 81 ? -5.875 19.016 -4.387 1 90.88 81 GLU B N 1
ATOM 3097 C CA . GLU B 1 81 ? -5.672 19.969 -3.291 1 90.88 81 GLU B CA 1
ATOM 3098 C C . GLU B 1 81 ? -4.426 20.812 -3.52 1 90.88 81 GLU B C 1
ATOM 3100 O O . GLU B 1 81 ? -3.316 20.406 -3.172 1 90.88 81 GLU B O 1
ATOM 3105 N N . LYS B 1 82 ? -4.625 22 -3.922 1 95 82 LYS B N 1
ATOM 3106 C CA . LYS B 1 82 ? -3.471 22.828 -4.281 1 95 82 LYS B CA 1
ATOM 3107 C C . LYS B 1 82 ? -3.092 23.766 -3.15 1 95 82 LYS B C 1
ATOM 3109 O O . LYS B 1 82 ? -2.014 24.375 -3.168 1 95 82 LYS B O 1
ATOM 3114 N N . LEU B 1 83 ? -4.008 23.969 -2.248 1 96.81 83 LEU B N 1
ATOM 3115 C CA . LEU B 1 83 ? -3.76 24.812 -1.087 1 96.81 83 LEU B CA 1
ATOM 3116 C C . LEU B 1 83 ? -3.928 24.031 0.208 1 96.81 83 LEU B C 1
ATOM 3118 O O . LEU B 1 83 ? -4.867 24.266 0.97 1 96.81 83 LEU B O 1
ATOM 3122 N N . PRO B 1 84 ? -2.982 23.125 0.492 1 97.5 84 PRO B N 1
ATOM 3123 C CA . PRO B 1 84 ? -3.145 22.281 1.672 1 97.5 84 PRO B CA 1
ATOM 3124 C C . PRO B 1 84 ? -3.18 23.062 2.975 1 97.5 84 PRO B C 1
ATOM 3126 O O . PRO B 1 84 ? -2.438 24.047 3.129 1 97.5 84 PRO B O 1
ATOM 3129 N N . THR B 1 85 ? -4.062 22.75 3.846 1 96.81 85 THR B N 1
ATOM 3130 C CA . THR B 1 85 ? -4.215 23.234 5.211 1 96.81 85 THR B CA 1
ATOM 3131 C C . THR B 1 85 ? -4.09 22.094 6.211 1 96.81 85 THR B C 1
ATOM 3133 O O . THR B 1 85 ? -3.891 20.938 5.824 1 96.81 85 THR B O 1
ATOM 3136 N N . PHE B 1 86 ? -4.199 22.422 7.492 1 95.19 86 PHE B N 1
ATOM 3137 C CA . PHE B 1 86 ? -4.094 21.406 8.523 1 95.19 86 PHE B CA 1
ATOM 3138 C C . PHE B 1 86 ? -5.285 20.453 8.469 1 95.19 86 PHE B C 1
ATOM 3140 O O . PHE B 1 86 ? -5.262 19.391 9.086 1 95.19 86 PHE B O 1
ATOM 3147 N N . ARG B 1 87 ? -6.305 20.688 7.648 1 94 87 ARG B N 1
ATOM 3148 C CA . ARG B 1 87 ? -7.484 19.828 7.531 1 94 87 ARG B CA 1
ATOM 3149 C C . ARG B 1 87 ? -7.406 18.969 6.285 1 94 87 ARG B C 1
ATOM 3151 O O . ARG B 1 87 ? -8.242 18.078 6.086 1 94 87 ARG B O 1
ATOM 3158 N N . SER B 1 88 ? -6.441 19.203 5.422 1 96.12 88 SER B N 1
ATOM 3159 C CA . SER B 1 88 ? -6.328 18.516 4.137 1 96.12 88 SER B CA 1
ATOM 3160 C C . SER B 1 88 ? -5.746 17.109 4.301 1 96.12 88 SER B C 1
ATOM 3162 O O . SER B 1 88 ? -5.066 16.828 5.289 1 96.12 88 SER B O 1
ATOM 3164 N N . LEU B 1 89 ? -6.102 16.219 3.328 1 97.75 89 LEU B N 1
ATOM 3165 C CA . LEU B 1 89 ? -5.27 15.039 3.145 1 97.75 89 LEU B CA 1
ATOM 3166 C C . LEU B 1 89 ? -3.852 15.43 2.742 1 97.75 89 LEU B C 1
ATOM 3168 O O . LEU B 1 89 ? -3.623 15.883 1.615 1 97.75 89 LEU B O 1
ATOM 3172 N N . ALA B 1 90 ? -2.879 15.281 3.711 1 98.38 90 ALA B N 1
ATOM 3173 C CA . ALA B 1 90 ? -1.541 15.812 3.465 1 98.38 90 ALA B CA 1
ATOM 3174 C C . ALA B 1 90 ? -0.49 15.047 4.258 1 98.38 90 ALA B C 1
ATOM 3176 O O . ALA B 1 90 ? -0.788 14.484 5.316 1 98.38 90 ALA B O 1
ATOM 3177 N N . TRP B 1 91 ? 0.699 14.945 3.643 1 98.62 91 TRP B N 1
ATOM 3178 C CA . TRP B 1 91 ? 1.867 14.727 4.488 1 98.62 91 TRP B CA 1
ATOM 3179 C C . TRP B 1 91 ? 2.152 15.953 5.355 1 98.62 91 TRP B C 1
ATOM 3181 O O . TRP B 1 91 ? 1.955 17.094 4.918 1 98.62 91 TRP B O 1
ATOM 3191 N N . SER B 1 92 ? 2.674 15.742 6.578 1 98.44 92 SER B N 1
ATOM 3192 C CA . SER B 1 92 ? 2.785 16.922 7.434 1 98.44 92 SER B CA 1
ATOM 3193 C C . SER B 1 92 ? 3.957 16.781 8.398 1 98.44 92 SER B C 1
ATOM 3195 O O . SER B 1 92 ? 4.473 15.688 8.617 1 98.44 92 SER B O 1
ATOM 3197 N N . SER B 1 93 ? 4.387 17.844 8.867 1 97.56 93 SER B N 1
ATOM 3198 C CA . SER B 1 93 ? 5.32 18.016 9.977 1 97.56 93 SER B CA 1
ATOM 3199 C C . SER B 1 93 ? 4.961 19.25 10.805 1 97.56 93 SER B C 1
ATOM 3201 O O . SER B 1 93 ? 4.926 20.375 10.281 1 97.56 93 SER B O 1
ATOM 3203 N N . TYR B 1 94 ? 4.629 19.109 12.023 1 92.56 94 TYR B N 1
ATOM 3204 C CA . TYR B 1 94 ? 4.246 20.219 12.875 1 92.56 94 TYR B CA 1
ATOM 3205 C C . TYR B 1 94 ? 4.816 20.047 14.281 1 92.56 94 TYR B C 1
ATOM 3207 O O . TYR B 1 94 ? 4.098 20.188 15.273 1 92.56 94 TYR B O 1
ATOM 3215 N N . GLU B 1 95 ? 6.09 19.688 14.25 1 85.88 95 GLU B N 1
ATOM 3216 C CA . GLU B 1 95 ? 6.859 19.719 15.492 1 85.88 95 GLU B CA 1
ATOM 3217 C C . GLU B 1 95 ? 7.254 21.141 15.859 1 85.88 95 GLU B C 1
ATOM 3219 O O . GLU B 1 95 ? 7.062 22.078 15.078 1 85.88 95 GLU B O 1
ATOM 3224 N N . TRP B 1 96 ? 7.727 21.281 17.047 1 85.38 96 TRP B N 1
ATOM 3225 C CA . TRP B 1 96 ? 8.18 22.609 17.469 1 85.38 96 TRP B CA 1
ATOM 3226 C C . TRP B 1 96 ? 9.422 23.016 16.672 1 85.38 96 TRP B C 1
ATOM 3228 O O . TRP B 1 96 ? 10.336 22.219 16.484 1 85.38 96 TRP B O 1
ATOM 3238 N N . GLY B 1 97 ? 9.461 24.25 16.25 1 91.56 97 GLY B N 1
ATOM 3239 C CA . GLY B 1 97 ? 10.625 24.781 15.562 1 91.56 97 GLY B CA 1
ATOM 3240 C C . GLY B 1 97 ? 10.664 24.422 14.086 1 91.56 97 GLY B C 1
ATOM 3241 O O . GLY B 1 97 ? 9.664 24.531 13.383 1 91.56 97 GLY B O 1
ATOM 3242 N N . SER B 1 98 ? 11.875 24.062 13.641 1 96.56 98 SER B N 1
ATOM 3243 C CA . SER B 1 98 ? 12.07 23.703 12.234 1 96.56 98 SER B CA 1
ATOM 3244 C C . SER B 1 98 ? 11.336 22.406 11.883 1 96.56 98 SER B C 1
ATOM 3246 O O . SER B 1 98 ? 11.109 21.562 12.75 1 96.56 98 SER B O 1
ATOM 3248 N N . GLU B 1 99 ? 10.945 22.359 10.656 1 97.56 99 GLU B N 1
ATOM 3249 C CA . GLU B 1 99 ? 10.258 21.172 10.164 1 97.56 99 GLU B CA 1
ATOM 3250 C C . GLU B 1 99 ? 11.102 20.422 9.141 1 97.56 99 GLU B C 1
ATOM 3252 O O . GLU B 1 99 ? 11.789 21.047 8.328 1 97.56 99 GLU B O 1
ATOM 3257 N N . SER B 1 100 ? 11.094 19.141 9.219 1 98.19 100 SER B N 1
ATOM 3258 C CA . SER B 1 100 ? 11.719 18.266 8.242 1 98.19 100 SER B CA 1
ATOM 3259 C C . SER B 1 100 ? 10.789 17.094 7.879 1 98.19 100 SER B C 1
ATOM 3261 O O . SER B 1 100 ? 10.469 16.266 8.734 1 98.19 100 SER B O 1
ATOM 3263 N N . LEU B 1 101 ? 10.367 17.078 6.684 1 98.62 101 LEU B N 1
ATOM 3264 C CA . LEU B 1 101 ? 9.453 16.062 6.184 1 98.62 101 LEU B CA 1
ATOM 3265 C C . LEU B 1 101 ? 10.07 15.305 5.012 1 98.62 101 LEU B C 1
ATOM 3267 O O . LEU B 1 101 ? 10.531 15.922 4.043 1 98.62 101 LEU B O 1
ATOM 3271 N N . THR B 1 102 ? 10.133 14.016 5.141 1 98.75 102 THR B N 1
ATOM 3272 C CA . THR B 1 102 ? 10.562 13.18 4.031 1 98.75 102 THR B CA 1
ATOM 3273 C C . THR B 1 102 ? 9.406 12.352 3.49 1 98.75 102 THR B C 1
ATOM 3275 O O . THR B 1 102 ? 8.805 11.555 4.219 1 98.75 102 THR B O 1
ATOM 3278 N N . ILE B 1 103 ? 9.062 12.578 2.283 1 98.38 103 ILE B N 1
ATOM 3279 C CA . ILE B 1 103 ? 8.102 11.75 1.565 1 98.38 103 ILE B CA 1
ATOM 3280 C C . ILE B 1 103 ? 8.828 10.625 0.835 1 98.38 103 ILE B C 1
ATOM 3282 O O . ILE B 1 103 ? 9.594 10.875 -0.097 1 98.38 103 ILE B O 1
ATOM 3286 N N . SER B 1 104 ? 8.555 9.453 1.257 1 97.94 104 SER B N 1
ATOM 3287 C CA . SER B 1 104 ? 9.242 8.297 0.695 1 97.94 104 SER B CA 1
ATOM 3288 C C . SER B 1 104 ? 8.797 8.031 -0.741 1 97.94 104 SER B C 1
ATOM 3290 O O . SER B 1 104 ? 7.609 8.125 -1.057 1 97.94 104 SER B O 1
ATOM 3292 N N . SER B 1 105 ? 9.734 7.609 -1.572 1 95.81 105 SER B N 1
ATOM 3293 C CA . SER B 1 105 ? 9.422 7.285 -2.961 1 95.81 105 SER B CA 1
ATOM 3294 C C . SER B 1 105 ? 8.656 5.973 -3.062 1 95.81 105 SER B C 1
ATOM 3296 O O . SER B 1 105 ? 8.102 5.652 -4.121 1 95.81 105 SER B O 1
ATOM 3298 N N . TRP B 1 106 ? 8.633 5.227 -1.987 1 95.31 106 TRP B N 1
ATOM 3299 C CA . TRP B 1 106 ? 7.871 3.98 -1.998 1 95.31 106 TRP B CA 1
ATOM 3300 C C . TRP B 1 106 ? 6.535 4.152 -1.281 1 95.31 106 TRP B C 1
ATOM 3302 O O . TRP B 1 106 ? 5.82 3.176 -1.048 1 95.31 106 TRP B O 1
ATOM 3312 N N . ASP B 1 107 ? 6.215 5.449 -0.863 1 95.56 107 ASP B N 1
ATOM 3313 C CA . ASP B 1 107 ? 4.867 5.746 -0.386 1 95.56 107 ASP B CA 1
ATOM 3314 C C . ASP B 1 107 ? 3.822 5.391 -1.44 1 95.56 107 ASP B C 1
ATOM 3316 O O . ASP B 1 107 ? 4.008 5.664 -2.627 1 95.56 107 ASP B O 1
ATOM 3320 N N . PRO B 1 108 ? 2.686 4.832 -1.006 1 92.5 108 PRO B N 1
ATOM 3321 C CA . PRO B 1 108 ? 1.685 4.41 -1.987 1 92.5 108 PRO B CA 1
ATOM 3322 C C . PRO B 1 108 ? 1.18 5.562 -2.854 1 92.5 108 PRO B C 1
ATOM 3324 O O . PRO B 1 108 ? 0.681 5.336 -3.957 1 92.5 108 PRO B O 1
ATOM 3327 N N . GLU B 1 109 ? 1.297 6.785 -2.377 1 93.12 109 GLU B N 1
ATOM 3328 C CA . GLU B 1 109 ? 0.745 7.895 -3.146 1 93.12 109 GLU B CA 1
ATOM 3329 C C . GLU B 1 109 ? 1.849 8.828 -3.643 1 93.12 109 GLU B C 1
ATOM 3331 O O . GLU B 1 109 ? 1.587 9.977 -3.988 1 93.12 109 GLU B O 1
ATOM 3336 N N . TYR B 1 110 ? 3.115 8.352 -3.57 1 94.56 110 TYR B N 1
ATOM 3337 C CA . TYR B 1 110 ? 4.211 9.07 -4.215 1 94.56 110 TYR B CA 1
ATOM 3338 C C . TYR B 1 110 ? 4.148 8.906 -5.73 1 94.56 110 TYR B C 1
ATOM 3340 O O . TYR B 1 110 ? 4.062 7.785 -6.238 1 94.56 110 TYR B O 1
ATOM 3348 N N . VAL B 1 111 ? 4.141 9.984 -6.461 1 89.56 111 VAL B N 1
ATOM 3349 C CA . VAL B 1 111 ? 4.199 10.008 -7.918 1 89.56 111 VAL B CA 1
ATOM 3350 C C . VAL B 1 111 ? 5.016 11.211 -8.383 1 89.56 111 VAL B C 1
ATOM 3352 O O . VAL B 1 111 ? 5.086 12.227 -7.691 1 89.56 111 VAL B O 1
ATOM 3355 N N . LEU B 1 112 ? 5.602 11.07 -9.469 1 91.44 112 LEU B N 1
ATOM 3356 C CA . LEU B 1 112 ? 6.312 12.211 -10.039 1 91.44 112 LEU B CA 1
ATOM 3357 C C . LEU B 1 112 ? 5.348 13.344 -10.375 1 91.44 112 LEU B C 1
ATOM 3359 O O . LEU B 1 112 ? 4.168 13.102 -10.648 1 91.44 112 LEU B O 1
ATOM 3363 N N . GLY B 1 113 ? 5.859 14.586 -10.273 1 93.69 113 GLY B N 1
ATOM 3364 C CA . GLY B 1 113 ? 5.039 15.75 -10.562 1 93.69 113 GLY B CA 1
ATOM 3365 C C . GLY B 1 113 ? 5.035 16.766 -9.438 1 93.69 113 GLY B C 1
ATOM 3366 O O . GLY B 1 113 ? 5.957 16.797 -8.617 1 93.69 113 GLY B O 1
ATOM 3367 N N . THR B 1 114 ? 3.996 17.594 -9.461 1 96.12 114 THR B N 1
ATOM 3368 C CA . THR B 1 114 ? 3.979 18.766 -8.586 1 96.12 114 THR B CA 1
ATOM 3369 C C . THR B 1 114 ? 3.412 18.406 -7.219 1 96.12 114 THR B C 1
ATOM 3371 O O . THR B 1 114 ? 2.361 17.766 -7.121 1 96.12 114 THR B O 1
ATOM 3374 N N . TYR B 1 115 ? 4.113 18.766 -6.227 1 98.12 115 TYR B N 1
ATOM 3375 C CA . TYR B 1 115 ? 3.648 18.766 -4.844 1 98.12 115 TYR B CA 1
ATOM 3376 C C . TYR B 1 115 ? 3.385 20.188 -4.359 1 98.12 115 TYR B C 1
ATOM 3378 O O . TYR B 1 115 ? 4.18 21.094 -4.617 1 98.12 115 TYR B O 1
ATOM 3386 N N . TYR B 1 116 ? 2.24 20.359 -3.723 1 98.06 116 TYR B N 1
ATOM 3387 C CA . TYR B 1 116 ? 1.839 21.656 -3.18 1 98.06 116 TYR B CA 1
ATOM 3388 C C . TYR B 1 116 ? 2.105 21.719 -1.68 1 98.06 116 TYR B C 1
ATOM 3390 O O . TYR B 1 116 ? 1.9 20.734 -0.961 1 98.06 116 TYR B O 1
ATOM 3398 N N . ILE B 1 117 ? 2.572 22.875 -1.275 1 98.69 117 ILE B N 1
ATOM 3399 C CA . ILE B 1 117 ? 3.078 23.031 0.085 1 98.69 117 ILE B CA 1
ATOM 3400 C C . ILE B 1 117 ? 2.393 24.219 0.764 1 98.69 117 ILE B C 1
ATOM 3402 O O . ILE B 1 117 ? 2.381 25.328 0.227 1 98.69 117 ILE B O 1
ATOM 3406 N N . GLY B 1 118 ? 1.772 23.984 1.86 1 98.44 118 GLY B N 1
ATOM 3407 C CA . GLY B 1 118 ? 1.321 25.047 2.756 1 98.44 118 GLY B CA 1
ATOM 3408 C C . GLY B 1 118 ? 2.115 25.109 4.047 1 98.44 118 GLY B C 1
ATOM 3409 O O . GLY B 1 118 ? 2.254 24.109 4.75 1 98.44 118 GLY B O 1
ATOM 3410 N N . VAL B 1 119 ? 2.703 26.281 4.34 1 98.5 119 VAL B N 1
ATOM 3411 C CA . VAL B 1 119 ? 3.35 26.516 5.625 1 98.5 119 VAL B CA 1
ATOM 3412 C C . VAL B 1 119 ? 2.49 27.453 6.469 1 98.5 119 VAL B C 1
ATOM 3414 O O . VAL B 1 119 ? 2.312 28.625 6.121 1 98.5 119 VAL B O 1
ATOM 3417 N N . LEU B 1 120 ? 1.979 26.969 7.559 1 97.88 120 LEU B N 1
ATOM 3418 C CA . LEU B 1 120 ? 1.173 27.734 8.5 1 97.88 120 LEU B CA 1
ATOM 3419 C C . LEU B 1 120 ? 2.049 28.375 9.57 1 97.88 120 LEU B C 1
ATOM 3421 O O . LEU B 1 120 ? 2.85 27.688 10.211 1 97.88 120 LEU B O 1
ATOM 3425 N N . ALA B 1 121 ? 1.915 29.703 9.75 1 97.75 121 ALA B N 1
ATOM 3426 C CA . ALA B 1 121 ? 2.484 30.344 10.93 1 97.75 121 ALA B CA 1
ATOM 3427 C C . ALA B 1 121 ? 1.575 30.156 12.148 1 97.75 121 ALA B C 1
ATOM 3429 O O . ALA B 1 121 ? 0.722 31 12.422 1 97.75 121 ALA B O 1
ATOM 3430 N N . TYR B 1 122 ? 1.876 29.109 12.844 1 94.44 122 TYR B N 1
ATOM 3431 C CA . TYR B 1 122 ? 1.003 28.797 13.969 1 94.44 122 TYR B CA 1
ATOM 3432 C C . TYR B 1 122 ? 1.248 29.75 15.133 1 94.44 122 TYR B C 1
ATOM 3434 O O . TYR B 1 122 ? 2.396 30.031 15.484 1 94.44 122 TYR B O 1
ATOM 3442 N N . CYS B 1 123 ? 0.131 30.266 15.68 1 92.75 123 CYS B N 1
ATOM 3443 C CA . CYS B 1 123 ? 0.162 31.094 16.875 1 92.75 123 CYS B CA 1
ATOM 3444 C C . CYS B 1 123 ? -0.876 30.641 17.891 1 92.75 123 CYS B C 1
ATOM 3446 O O . CYS B 1 123 ? -1.963 30.203 17.516 1 92.75 123 CYS B O 1
ATOM 3448 N N . GLY B 1 124 ? -0.482 30.719 19.094 1 83.5 124 GLY B N 1
ATOM 3449 C CA . GLY B 1 124 ? -1.391 30.359 20.172 1 83.5 124 GLY B CA 1
ATOM 3450 C C . GLY B 1 124 ? -0.744 30.406 21.547 1 83.5 124 GLY B C 1
ATOM 3451 O O . GLY B 1 124 ? 0.479 30.5 21.656 1 83.5 124 GLY B O 1
ATOM 3452 N N . SER B 1 125 ? -1.573 30.344 22.578 1 78.44 125 SER B N 1
ATOM 3453 C CA . SER B 1 125 ? -1.08 30.406 23.953 1 78.44 125 SER B CA 1
ATOM 3454 C C . SER B 1 125 ? -0.431 29.094 24.375 1 78.44 125 SER B C 1
ATOM 3456 O O . SER B 1 125 ? 0.291 29.031 25.375 1 78.44 125 SER B O 1
ATOM 3458 N N . ASP B 1 126 ? -0.722 28.125 23.531 1 74.5 126 ASP B N 1
ATOM 3459 C CA . ASP B 1 126 ? -0.239 26.797 23.875 1 74.5 126 ASP B CA 1
ATOM 3460 C C . ASP B 1 126 ? 1.199 26.594 23.406 1 74.5 126 ASP B C 1
ATOM 3462 O O . ASP B 1 126 ? 1.823 25.578 23.719 1 74.5 126 ASP B O 1
ATOM 3466 N N . VAL B 1 127 ? 1.703 27.594 22.641 1 79.25 127 VAL B N 1
ATOM 3467 C CA . VAL B 1 127 ? 3.08 27.469 22.172 1 79.25 127 VAL B CA 1
ATOM 3468 C C . VAL B 1 127 ? 3.939 28.562 22.797 1 79.25 127 VAL B C 1
ATOM 3470 O O . VAL B 1 127 ? 3.459 29.672 23.047 1 79.25 127 VAL B O 1
ATOM 3473 N N . SER B 1 128 ? 5.141 28.266 22.953 1 79.62 128 SER B N 1
ATOM 3474 C CA . SER B 1 128 ? 6.043 29.172 23.656 1 79.62 128 SER B CA 1
ATOM 3475 C C . SER B 1 128 ? 6.273 30.438 22.844 1 79.62 128 SER B C 1
ATOM 3477 O O . SER B 1 128 ? 6.574 31.5 23.422 1 79.62 128 SER B O 1
ATOM 3479 N N . THR B 1 129 ? 6.074 30.344 21.516 1 87.5 129 THR B N 1
ATOM 3480 C CA . THR B 1 129 ? 6.359 31.484 20.656 1 87.5 129 THR B CA 1
ATOM 3481 C C . THR B 1 129 ? 5.188 32.469 20.656 1 87.5 129 THR B C 1
ATOM 3483 O O . THR B 1 129 ? 5.32 33.594 20.203 1 87.5 129 THR B O 1
ATOM 3486 N N . GLY B 1 130 ? 4.109 32.031 21.188 1 86.44 130 GLY B N 1
ATOM 3487 C CA . GLY B 1 130 ? 2.957 32.906 21.312 1 86.44 130 GLY B CA 1
ATOM 3488 C C . GLY B 1 130 ? 2.463 33.406 19.969 1 86.44 130 GLY B C 1
ATOM 3489 O O . GLY B 1 130 ? 2.125 32.656 19.078 1 86.44 130 GLY B O 1
ATOM 3490 N N . ASN B 1 131 ? 2.455 34.781 19.891 1 93.12 131 ASN B N 1
ATOM 3491 C CA . ASN B 1 131 ? 1.921 35.438 18.703 1 93.12 131 ASN B CA 1
ATOM 3492 C C . ASN B 1 131 ? 3.031 36.062 17.844 1 93.12 131 ASN B C 1
ATOM 3494 O O . ASN B 1 131 ? 2.867 37.156 17.312 1 93.12 131 ASN B O 1
ATOM 3498 N N . ILE B 1 132 ? 4.109 35.375 17.734 1 95.44 132 ILE B N 1
ATOM 3499 C CA . ILE B 1 132 ? 5.234 35.812 16.906 1 95.44 132 ILE B CA 1
ATOM 3500 C C . ILE B 1 132 ? 5.09 35.219 15.5 1 95.44 132 ILE B C 1
ATOM 3502 O O . ILE B 1 132 ? 4.949 34.031 15.336 1 95.44 132 ILE B O 1
ATOM 3506 N N . PRO B 1 133 ? 5.051 36.094 14.461 1 97.38 133 PRO B N 1
ATOM 3507 C CA . PRO B 1 133 ? 5.031 35.594 13.094 1 97.38 133 PRO B CA 1
ATOM 3508 C C . PRO B 1 133 ? 6.16 34.594 12.828 1 97.38 133 PRO B C 1
ATOM 3510 O O . PRO B 1 133 ? 7.211 34.656 13.469 1 97.38 133 PRO B O 1
ATOM 3513 N N . ALA B 1 134 ? 5.906 33.719 11.93 1 98.06 134 ALA B N 1
ATOM 3514 C CA . ALA B 1 134 ? 6.945 32.75 11.602 1 98.06 134 ALA B CA 1
ATOM 3515 C C . ALA B 1 134 ? 7.922 33.312 10.57 1 98.06 134 ALA B C 1
ATOM 3517 O O . ALA B 1 134 ? 7.504 33.938 9.578 1 98.06 134 ALA B O 1
ATOM 3518 N N . LYS B 1 135 ? 9.164 33.25 10.805 1 98.62 135 LYS B N 1
ATOM 3519 C CA . LYS B 1 135 ? 10.242 33.531 9.875 1 98.62 135 LYS B CA 1
ATOM 3520 C C . LYS B 1 135 ? 11.031 32.281 9.523 1 98.62 135 LYS B C 1
ATOM 3522 O O . LYS B 1 135 ? 11.5 31.562 10.422 1 98.62 135 LYS B O 1
ATOM 3527 N N . PHE B 1 136 ? 11.141 32.031 8.266 1 98.62 136 PHE B N 1
ATOM 3528 C CA . PHE B 1 136 ? 11.781 30.766 7.898 1 98.62 136 PHE B CA 1
ATOM 3529 C C . PHE B 1 136 ? 12.297 30.812 6.465 1 98.62 136 PHE B C 1
ATOM 3531 O O . PHE B 1 136 ? 11.953 31.719 5.707 1 98.62 136 PHE B O 1
ATOM 3538 N N . THR B 1 137 ? 13.164 29.875 6.109 1 98.81 137 THR B N 1
ATOM 3539 C CA . THR B 1 137 ? 13.547 29.547 4.742 1 98.81 137 THR B CA 1
ATOM 3540 C C . THR B 1 137 ? 13.062 28.141 4.371 1 98.81 137 THR B C 1
ATOM 3542 O O . THR B 1 137 ? 12.695 27.359 5.246 1 98.81 137 THR B O 1
ATOM 3545 N N . MET B 1 138 ? 12.961 27.891 3.084 1 98.81 138 MET B N 1
ATOM 3546 C CA . MET B 1 138 ? 12.539 26.594 2.576 1 98.81 138 MET B CA 1
ATOM 3547 C C . MET B 1 138 ? 13.664 25.922 1.803 1 98.81 138 MET B C 1
ATOM 3549 O O . MET B 1 138 ? 14.406 26.578 1.073 1 98.81 138 MET B O 1
ATOM 3553 N N . LEU B 1 139 ? 13.742 24.594 1.961 1 98.88 139 LEU B N 1
ATOM 3554 C CA . LEU B 1 139 ? 14.625 23.766 1.143 1 98.88 139 LEU B CA 1
ATOM 3555 C C . LEU B 1 139 ? 13.953 22.453 0.778 1 98.88 139 LEU B C 1
ATOM 3557 O O . LEU B 1 139 ? 13.492 21.719 1.657 1 98.88 139 LEU B O 1
ATOM 3561 N N . ALA B 1 140 ? 13.836 22.172 -0.495 1 98.88 140 ALA B N 1
ATOM 3562 C CA . ALA B 1 140 ? 13.367 20.875 -0.995 1 98.88 140 ALA B CA 1
ATOM 3563 C C . ALA B 1 140 ? 14.461 20.172 -1.79 1 98.88 140 ALA B C 1
ATOM 3565 O O . ALA B 1 140 ? 15.18 20.812 -2.572 1 98.88 140 ALA B O 1
ATOM 3566 N N . GLU B 1 141 ? 14.609 18.875 -1.566 1 98.81 141 GLU B N 1
ATOM 3567 C CA . GLU B 1 141 ? 15.633 18.109 -2.279 1 98.81 141 GLU B CA 1
ATOM 3568 C C . GLU B 1 141 ? 15.25 16.641 -2.404 1 98.81 141 GLU B C 1
ATOM 3570 O O . GLU B 1 141 ? 14.492 16.125 -1.579 1 98.81 141 GLU B O 1
ATOM 3575 N N . HIS B 1 142 ? 15.75 16 -3.457 1 98.38 142 HIS B N 1
ATOM 3576 C CA . HIS B 1 142 ? 15.719 14.547 -3.498 1 98.38 142 HIS B CA 1
ATOM 3577 C C . HIS B 1 142 ? 16.859 13.945 -2.67 1 98.38 142 HIS B C 1
ATOM 3579 O O . HIS B 1 142 ? 17.984 14.453 -2.693 1 98.38 142 HIS B O 1
ATOM 3585 N N . VAL B 1 143 ? 16.516 12.969 -1.879 1 98.44 143 VAL B N 1
ATOM 3586 C CA . VAL B 1 143 ? 17.531 12.273 -1.084 1 98.44 143 VAL B CA 1
ATOM 3587 C C . VAL B 1 143 ? 17.422 10.773 -1.305 1 98.44 143 VAL B C 1
ATOM 3589 O O . VAL B 1 143 ? 16.422 10.289 -1.843 1 98.44 143 VAL B O 1
ATOM 3592 N N . THR B 1 144 ? 18.484 10.039 -0.954 1 96.69 144 THR B N 1
ATOM 3593 C CA . THR B 1 144 ? 18.469 8.586 -1.095 1 96.69 144 THR B CA 1
ATOM 3594 C C . THR B 1 144 ? 17.312 7.977 -0.298 1 96.69 144 THR B C 1
ATOM 3596 O O . THR B 1 144 ? 17.062 8.375 0.842 1 96.69 144 THR B O 1
ATOM 3599 N N . SER B 1 145 ? 16.625 7.012 -0.946 1 95.75 145 SER B N 1
ATOM 3600 C CA . SER B 1 145 ? 15.469 6.371 -0.31 1 95.75 145 SER B CA 1
ATOM 3601 C C . SER B 1 145 ? 15.906 5.449 0.823 1 95.75 145 SER B C 1
ATOM 3603 O O . SER B 1 145 ? 16.906 4.738 0.7 1 95.75 145 SER B O 1
ATOM 3605 N N . THR B 1 146 ? 15.094 5.535 1.896 1 94 146 THR B N 1
ATOM 3606 C CA . THR B 1 146 ? 15.312 4.605 2.998 1 94 146 THR B CA 1
ATOM 3607 C C . THR B 1 146 ? 14.141 3.635 3.121 1 94 146 THR B C 1
ATOM 3609 O O . THR B 1 146 ? 12.984 4.023 2.936 1 94 146 THR B O 1
ATOM 3612 N N . HIS B 1 147 ? 14.445 2.357 3.348 1 96.12 147 HIS B N 1
ATOM 3613 C CA . HIS B 1 147 ? 13.461 1.292 3.514 1 96.12 147 HIS B CA 1
ATOM 3614 C C . HIS B 1 147 ? 14 0.182 4.41 1 96.12 147 HIS B C 1
ATOM 3616 O O . HIS B 1 147 ? 15.203 -0.073 4.434 1 96.12 147 HIS B O 1
ATOM 3622 N N . PRO B 1 148 ? 13.078 -0.467 5.164 1 95.5 148 PRO B N 1
ATOM 3623 C CA . PRO B 1 148 ? 13.555 -1.524 6.059 1 95.5 148 PRO B CA 1
ATOM 3624 C C . PRO B 1 148 ? 14.18 -2.699 5.305 1 95.5 148 PRO B C 1
ATOM 3626 O O . PRO B 1 148 ? 14.992 -3.439 5.863 1 95.5 148 PRO B O 1
ATOM 3629 N N . HIS B 1 149 ? 13.773 -2.961 4.039 1 97.81 149 HIS B N 1
ATOM 3630 C CA . HIS B 1 149 ? 14.312 -4.07 3.266 1 97.81 149 HIS B CA 1
ATOM 3631 C C . HIS B 1 149 ? 15.453 -3.605 2.365 1 97.81 149 HIS B C 1
ATOM 3633 O O . HIS B 1 149 ? 15.391 -2.523 1.778 1 97.81 149 HIS B O 1
ATOM 3639 N N . ASP B 1 150 ? 16.469 -4.469 2.262 1 97.81 150 ASP B N 1
ATOM 3640 C CA . ASP B 1 150 ? 17.656 -4.141 1.479 1 97.81 150 ASP B CA 1
ATOM 3641 C C . ASP B 1 150 ? 17.312 -3.947 0.005 1 97.81 150 ASP B C 1
ATOM 3643 O O . ASP B 1 150 ? 16.453 -4.648 -0.531 1 97.81 150 ASP B O 1
ATOM 3647 N N . GLU B 1 151 ? 18 -3.047 -0.603 1 97.75 151 GLU B N 1
ATOM 3648 C CA . GLU B 1 151 ? 17.828 -2.785 -2.029 1 97.75 151 GLU B CA 1
ATOM 3649 C C . GLU B 1 151 ? 18.875 -3.535 -2.857 1 97.75 151 GLU B C 1
ATOM 3651 O O . GLU B 1 151 ? 20.078 -3.414 -2.609 1 97.75 151 GLU B O 1
ATOM 3656 N N . VAL B 1 152 ? 18.422 -4.352 -3.783 1 98.31 152 VAL B N 1
ATOM 3657 C CA . VAL B 1 152 ? 19.328 -4.891 -4.781 1 98.31 152 VAL B CA 1
ATOM 3658 C C . VAL B 1 152 ? 19.688 -3.809 -5.801 1 98.31 152 VAL B C 1
ATOM 3660 O O . VAL B 1 152 ? 18.812 -3.297 -6.5 1 98.31 152 VAL B O 1
ATOM 3663 N N . GLN B 1 153 ? 20.938 -3.51 -5.914 1 95.69 153 GLN B N 1
ATOM 3664 C CA . GLN B 1 153 ? 21.359 -2.441 -6.812 1 95.69 153 GLN B CA 1
ATOM 3665 C C . GLN B 1 153 ? 21.281 -2.887 -8.273 1 95.69 153 GLN B C 1
ATOM 3667 O O . GLN B 1 153 ? 21.375 -4.082 -8.562 1 95.69 153 GLN B O 1
ATOM 3672 N N . GLU B 1 154 ? 21.156 -1.894 -9.141 1 93.81 154 GLU B N 1
ATOM 3673 C CA . GLU B 1 154 ? 21.188 -2.172 -10.578 1 93.81 154 GLU B CA 1
ATOM 3674 C C . GLU B 1 154 ? 22.453 -2.949 -10.961 1 93.81 154 GLU B C 1
ATOM 3676 O O . GLU B 1 154 ? 23.562 -2.516 -10.672 1 93.81 154 GLU B O 1
ATOM 3681 N N . ASN B 1 155 ? 22.172 -4.094 -11.602 1 96.56 155 ASN B N 1
ATOM 3682 C CA . ASN B 1 155 ? 23.219 -4.992 -12.055 1 96.56 155 ASN B CA 1
ATOM 3683 C C . ASN B 1 155 ? 24.078 -5.484 -10.883 1 96.56 155 ASN B C 1
ATOM 3685 O O . ASN B 1 155 ? 25.281 -5.664 -11.023 1 96.56 155 ASN B O 1
ATOM 3689 N N . GLY B 1 156 ? 23.469 -5.551 -9.773 1 97.88 156 GLY B N 1
ATOM 3690 C CA . GLY B 1 156 ? 24.094 -6.055 -8.562 1 97.88 156 GLY B CA 1
ATOM 3691 C C . GLY B 1 156 ? 23.516 -7.379 -8.102 1 97.88 156 GLY B C 1
ATOM 3692 O O . GLY B 1 156 ? 22.703 -7.984 -8.797 1 97.88 156 GLY B O 1
ATOM 3693 N N . GLN B 1 157 ? 24.047 -7.852 -6.91 1 98.5 157 GLN B N 1
ATOM 3694 C CA . GLN B 1 157 ? 23.578 -9.094 -6.305 1 98.5 157 GLN B CA 1
ATOM 3695 C C . GLN B 1 157 ? 23.609 -9.016 -4.781 1 98.5 157 GLN B C 1
ATOM 3697 O O . GLN B 1 157 ? 24.359 -8.211 -4.211 1 98.5 157 GLN B O 1
ATOM 3702 N N . ILE B 1 158 ? 22.797 -9.75 -4.156 1 98.69 158 ILE B N 1
ATOM 3703 C CA . ILE B 1 158 ? 22.781 -9.945 -2.711 1 98.69 158 ILE B CA 1
ATOM 3704 C C . ILE B 1 158 ? 22.75 -11.438 -2.387 1 98.69 158 ILE B C 1
ATOM 3706 O O . ILE B 1 158 ? 21.938 -12.18 -2.926 1 98.69 158 ILE B O 1
ATOM 3710 N N . ALA B 1 159 ? 23.656 -11.844 -1.57 1 98.44 159 ALA B N 1
ATOM 3711 C CA . ALA B 1 159 ? 23.656 -13.219 -1.069 1 98.44 159 ALA B CA 1
ATOM 3712 C C . ALA B 1 159 ? 22.828 -13.336 0.2 1 98.44 159 ALA B C 1
ATOM 3714 O O . ALA B 1 159 ? 22.719 -12.391 0.98 1 98.44 159 ALA B O 1
ATOM 3715 N N . GLY B 1 160 ? 22.172 -14.484 0.308 1 97.94 160 GLY B N 1
ATOM 3716 C CA . GLY B 1 160 ? 21.406 -14.727 1.517 1 97.94 160 GLY B CA 1
ATOM 3717 C C . GLY B 1 160 ? 21.156 -16.203 1.778 1 97.94 160 GLY B C 1
ATOM 3718 O O . GLY B 1 160 ? 21.625 -17.062 1.024 1 97.94 160 GLY B O 1
ATOM 3719 N N . ASN B 1 161 ? 20.531 -16.453 2.943 1 98 161 ASN B N 1
ATOM 3720 C CA . ASN B 1 161 ? 20.047 -17.781 3.326 1 98 161 ASN B CA 1
ATOM 3721 C C . ASN B 1 161 ? 18.562 -17.75 3.66 1 98 161 ASN B C 1
ATOM 3723 O O . ASN B 1 161 ? 18.078 -16.781 4.25 1 98 161 ASN B O 1
ATOM 3727 N N . ILE B 1 162 ? 17.906 -18.812 3.295 1 98 162 ILE B N 1
ATOM 3728 C CA . ILE B 1 162 ? 16.484 -18.875 3.566 1 98 162 ILE B CA 1
ATOM 3729 C C . ILE B 1 162 ? 16.125 -20.203 4.215 1 98 162 ILE B C 1
ATOM 3731 O O . ILE B 1 162 ? 16.641 -21.25 3.816 1 98 162 ILE B O 1
ATOM 3735 N N . ALA B 1 163 ? 15.336 -20.141 5.281 1 97.69 163 ALA B N 1
ATOM 3736 C CA . ALA B 1 163 ? 14.812 -21.344 5.93 1 97.69 163 ALA B CA 1
ATOM 3737 C C . ALA B 1 163 ? 13.68 -21.953 5.117 1 97.69 163 ALA B C 1
ATOM 3739 O O . ALA B 1 163 ? 13.016 -21.266 4.348 1 97.69 163 ALA B O 1
ATOM 3740 N N . ALA B 1 164 ? 13.5 -23.312 5.336 1 97 164 ALA B N 1
ATOM 3741 C CA . ALA B 1 164 ? 12.328 -23.953 4.746 1 97 164 ALA B CA 1
ATOM 3742 C C . ALA B 1 164 ? 11.047 -23.234 5.16 1 97 164 ALA B C 1
ATOM 3744 O O . ALA B 1 164 ? 10.844 -22.938 6.344 1 97 164 ALA B O 1
ATOM 3745 N N . GLU B 1 165 ? 10.297 -22.828 4.176 1 95.81 165 GLU B N 1
ATOM 3746 C CA . GLU B 1 165 ? 8.992 -22.188 4.336 1 95.81 165 GLU B CA 1
ATOM 3747 C C . GLU B 1 165 ? 9.141 -20.797 4.934 1 95.81 165 GLU B C 1
ATOM 3749 O O . GLU B 1 165 ? 8.156 -20.188 5.371 1 95.81 165 GLU B O 1
ATOM 3754 N N . GLY B 1 166 ? 10.352 -20.359 5.008 1 97.69 166 GLY B N 1
ATOM 3755 C CA . GLY B 1 166 ? 10.594 -19 5.449 1 97.69 166 GLY B CA 1
ATOM 3756 C C . GLY B 1 166 ? 10.547 -17.984 4.316 1 97.69 166 GLY B C 1
ATOM 3757 O O . GLY B 1 166 ? 10.562 -18.359 3.143 1 97.69 166 GLY B O 1
ATOM 3758 N N . TYR B 1 167 ? 10.438 -16.703 4.66 1 98.5 167 TYR B N 1
ATOM 3759 C CA . TYR B 1 167 ? 10.477 -15.609 3.703 1 98.5 167 TYR B CA 1
ATOM 3760 C C . TYR B 1 167 ? 11.617 -14.648 4.023 1 98.5 167 TYR B C 1
ATOM 3762 O O . TYR B 1 167 ? 11.906 -14.391 5.191 1 98.5 167 TYR B O 1
ATOM 3770 N N . LYS B 1 168 ? 12.195 -14.086 3.023 1 98.62 168 LYS B N 1
ATOM 3771 C CA . LYS B 1 168 ? 13.078 -12.922 3.078 1 98.62 168 LYS B CA 1
ATOM 3772 C C . LYS B 1 168 ? 12.68 -11.875 2.049 1 98.62 168 LYS B C 1
ATOM 3774 O O . LYS B 1 168 ? 12.227 -12.211 0.953 1 98.62 168 LYS B O 1
ATOM 3779 N N . TYR B 1 169 ? 12.898 -10.656 2.451 1 98.81 169 TYR B N 1
ATOM 3780 C CA . TYR B 1 169 ? 12.359 -9.602 1.601 1 98.81 169 TYR B CA 1
ATOM 3781 C C . TYR B 1 169 ? 13.461 -8.625 1.186 1 98.81 169 TYR B C 1
ATOM 3783 O O . TYR B 1 169 ? 14.367 -8.336 1.966 1 98.81 169 TYR B O 1
ATOM 3791 N N . TYR B 1 170 ? 13.383 -8.148 0.007 1 98.81 170 TYR B N 1
ATOM 3792 C CA . TYR B 1 170 ? 14.266 -7.184 -0.65 1 98.81 170 TYR B CA 1
ATOM 3793 C C . TYR B 1 170 ? 13.469 -6.211 -1.51 1 98.81 170 TYR B C 1
ATOM 3795 O O . TYR B 1 170 ? 12.234 -6.254 -1.521 1 98.81 170 TYR B O 1
ATOM 3803 N N . ARG B 1 171 ? 14.18 -5.332 -2.158 1 98.38 171 ARG B N 1
ATOM 3804 C CA . ARG B 1 171 ? 13.516 -4.41 -3.076 1 98.38 171 ARG B CA 1
ATOM 3805 C C . ARG B 1 171 ? 14.477 -3.93 -4.156 1 98.38 171 ARG B C 1
ATOM 3807 O O . ARG B 1 171 ? 15.688 -4.117 -4.043 1 98.38 171 ARG B O 1
ATOM 3814 N N . PHE B 1 172 ? 13.938 -3.418 -5.168 1 97.81 172 PHE B N 1
ATOM 3815 C CA . PHE B 1 172 ? 14.68 -2.65 -6.16 1 97.81 172 PHE B CA 1
ATOM 3816 C C . PHE B 1 172 ? 13.812 -1.546 -6.754 1 97.81 172 PHE B C 1
ATOM 3818 O O . PHE B 1 172 ? 12.609 -1.489 -6.492 1 97.81 172 PHE B O 1
ATOM 3825 N N . CYS B 1 173 ? 14.445 -0.634 -7.422 1 95.88 173 CYS B N 1
ATOM 3826 C CA . CYS B 1 173 ? 13.711 0.462 -8.039 1 95.88 173 CYS B CA 1
ATOM 3827 C C . CYS B 1 173 ? 14.102 0.623 -9.508 1 95.88 173 CYS B C 1
ATOM 3829 O O . CYS B 1 173 ? 15.281 0.524 -9.852 1 95.88 173 CYS B O 1
ATOM 3831 N N . VAL B 1 174 ? 13.125 0.762 -10.344 1 91.88 174 VAL B N 1
ATOM 3832 C CA . VAL B 1 174 ? 13.297 0.952 -11.781 1 91.88 174 VAL B CA 1
ATOM 3833 C C . VAL B 1 174 ? 13.148 2.432 -12.125 1 91.88 174 VAL B C 1
ATOM 3835 O O . VAL B 1 174 ? 12.109 3.039 -11.859 1 91.88 174 VAL B O 1
ATOM 3838 N N . PRO B 1 175 ? 14.141 3 -12.734 1 83.12 175 PRO B N 1
ATOM 3839 C CA . PRO B 1 175 ? 14.039 4.414 -13.102 1 83.12 175 PRO B CA 1
ATOM 3840 C C . PRO B 1 175 ? 13.086 4.652 -14.273 1 83.12 175 PRO B C 1
ATOM 3842 O O . PRO B 1 175 ? 12.562 3.699 -14.852 1 83.12 175 PRO B O 1
ATOM 3845 N N . SER B 1 176 ? 12.828 5.875 -14.633 1 79.62 176 SER B N 1
ATOM 3846 C CA . SER B 1 176 ? 11.844 6.25 -15.633 1 79.62 176 SER B CA 1
ATOM 3847 C C . SER B 1 176 ? 12.398 6.102 -17.047 1 79.62 176 SER B C 1
ATOM 3849 O O . SER B 1 176 ? 11.766 6.523 -18.016 1 79.62 176 SER B O 1
ATOM 3851 N N . THR B 1 177 ? 13.438 5.379 -17.172 1 81.31 177 THR B N 1
ATOM 3852 C CA . THR B 1 177 ? 13.961 5.09 -18.5 1 81.31 177 THR B CA 1
ATOM 3853 C C . THR B 1 177 ? 13.398 3.771 -19.031 1 81.31 177 THR B C 1
ATOM 3855 O O . THR B 1 177 ? 12.844 2.98 -18.266 1 81.31 177 THR B O 1
ATOM 3858 N N . CYS B 1 178 ? 13.5 3.65 -20.391 1 88.94 178 CYS B N 1
ATOM 3859 C CA . CYS B 1 178 ? 13.141 2.361 -20.984 1 88.94 178 CYS B CA 1
ATOM 3860 C C . CYS B 1 178 ? 14.188 1.306 -20.641 1 88.94 178 CYS B C 1
ATOM 3862 O O . CYS B 1 178 ? 15.359 1.454 -21 1 88.94 178 CYS B O 1
ATOM 3864 N N . ALA B 1 179 ? 13.766 0.37 -19.844 1 91.56 179 ALA B N 1
ATOM 3865 C CA . ALA B 1 179 ? 14.703 -0.677 -19.469 1 91.56 179 ALA B CA 1
ATOM 3866 C C . ALA B 1 179 ? 14.008 -2.027 -19.344 1 91.56 179 ALA B C 1
ATOM 3868 O O . ALA B 1 179 ? 12.836 -2.096 -18.953 1 91.56 179 ALA B O 1
ATOM 3869 N N . ASN B 1 180 ? 14.672 -3.051 -19.781 1 94.94 180 ASN B N 1
ATOM 3870 C CA . ASN B 1 180 ? 14.305 -4.422 -19.453 1 94.94 180 ASN B CA 1
ATOM 3871 C C . ASN B 1 180 ? 14.969 -4.887 -18.156 1 94.94 180 ASN B C 1
ATOM 3873 O O . ASN B 1 180 ? 16.141 -4.602 -17.922 1 94.94 180 ASN B O 1
ATOM 3877 N N . ILE B 1 181 ? 14.172 -5.562 -17.344 1 96.5 181 ILE B N 1
ATOM 3878 C CA . ILE B 1 181 ? 14.641 -5.984 -16.016 1 96.5 181 ILE B CA 1
ATOM 3879 C C . ILE B 1 181 ? 14.633 -7.512 -15.938 1 96.5 181 ILE B C 1
ATOM 3881 O O . ILE B 1 181 ? 13.688 -8.156 -16.406 1 96.5 181 ILE B O 1
ATOM 3885 N N . ASP B 1 182 ? 15.656 -8.07 -15.398 1 98.06 182 ASP B N 1
ATOM 3886 C CA . ASP B 1 182 ? 15.719 -9.484 -15.055 1 98.06 182 ASP B CA 1
ATOM 3887 C C . ASP B 1 182 ? 16.109 -9.68 -13.586 1 98.06 182 ASP B C 1
ATOM 3889 O O . ASP B 1 182 ? 17.188 -9.266 -13.164 1 98.06 182 ASP B O 1
ATOM 3893 N N . VAL B 1 183 ? 15.203 -10.211 -12.797 1 98.75 183 VAL B N 1
ATOM 3894 C CA . VAL B 1 183 ? 15.477 -10.555 -11.398 1 98.75 183 VAL B CA 1
ATOM 3895 C C . VAL B 1 183 ? 15.773 -12.047 -11.281 1 98.75 183 VAL B C 1
ATOM 3897 O O . VAL B 1 183 ? 14.883 -12.875 -11.469 1 98.75 183 VAL B O 1
ATOM 3900 N N . GLY B 1 184 ? 16.969 -12.359 -10.906 1 98.69 184 GLY B N 1
ATOM 3901 C CA . GLY B 1 184 ? 17.391 -13.742 -10.867 1 98.69 184 GLY B CA 1
ATOM 3902 C C . GLY B 1 184 ? 17.547 -14.281 -9.461 1 98.69 184 GLY B C 1
ATOM 3903 O O . GLY B 1 184 ? 17.906 -13.547 -8.539 1 98.69 184 GLY B O 1
ATOM 3904 N N . LEU B 1 185 ? 17.281 -15.523 -9.297 1 98.69 185 LEU B N 1
ATOM 3905 C CA . LEU B 1 185 ? 17.5 -16.25 -8.055 1 98.69 185 LEU B CA 1
ATOM 3906 C C . LEU B 1 185 ? 18.297 -17.531 -8.297 1 98.69 185 LEU B C 1
ATOM 3908 O O . LEU B 1 185 ? 17.781 -18.484 -8.891 1 98.69 185 LEU B O 1
ATOM 3912 N N . ALA B 1 186 ? 19.5 -17.547 -7.805 1 97.88 186 ALA B N 1
ATOM 3913 C CA . ALA B 1 186 ? 20.359 -18.703 -7.98 1 97.88 186 ALA B CA 1
ATOM 3914 C C . ALA B 1 186 ? 20.531 -19.469 -6.664 1 97.88 186 ALA B C 1
ATOM 3916 O O . ALA B 1 186 ? 20.672 -18.844 -5.605 1 97.88 186 ALA B O 1
ATOM 3917 N N . SER B 1 187 ? 20.469 -20.703 -6.73 1 96.81 187 SER B N 1
ATOM 3918 C CA . SER B 1 187 ? 20.766 -21.641 -5.652 1 96.81 187 SER B CA 1
ATOM 3919 C C . SER B 1 187 ? 21.141 -23.016 -6.203 1 96.81 187 SER B C 1
ATOM 3921 O O . SER B 1 187 ? 21.125 -23.234 -7.418 1 96.81 187 SER B O 1
ATOM 3923 N N . CYS B 1 188 ? 21.625 -23.906 -5.332 1 96.62 188 CYS B N 1
ATOM 3924 C CA . CYS B 1 188 ? 21.859 -25.266 -5.805 1 96.62 188 CYS B CA 1
ATOM 3925 C C . CYS B 1 188 ? 20.547 -26.016 -5.996 1 96.62 188 CYS B C 1
ATOM 3927 O O . CYS B 1 188 ? 19.891 -26.359 -5.02 1 96.62 188 CYS B O 1
ATOM 3929 N N . ILE B 1 189 ? 20.219 -26.25 -7.281 1 94.19 189 ILE B N 1
ATOM 3930 C CA . ILE B 1 189 ? 18.922 -26.859 -7.555 1 94.19 189 ILE B CA 1
ATOM 3931 C C . ILE B 1 189 ? 19.109 -28.281 -8.094 1 94.19 189 ILE B C 1
ATOM 3933 O O . ILE B 1 189 ? 18.141 -29 -8.312 1 94.19 189 ILE B O 1
ATOM 3937 N N . ASP B 1 190 ? 20.344 -28.688 -8.344 1 92.94 190 ASP B N 1
ATOM 3938 C CA . ASP B 1 190 ? 20.672 -29.984 -8.914 1 92.94 190 ASP B CA 1
ATOM 3939 C C . ASP B 1 190 ? 21.062 -30.984 -7.828 1 92.94 190 ASP B C 1
ATOM 3941 O O . ASP B 1 190 ? 22.141 -30.875 -7.234 1 92.94 190 ASP B O 1
ATOM 3945 N N . PRO B 1 191 ? 20.297 -32.031 -7.684 1 92.19 191 PRO B N 1
ATOM 3946 C CA . PRO B 1 191 ? 20.625 -33.031 -6.652 1 92.19 191 PRO B CA 1
ATOM 3947 C C . PRO B 1 191 ? 21.969 -33.719 -6.914 1 92.19 191 PRO B C 1
ATOM 3949 O O . PRO B 1 191 ? 22.609 -34.188 -5.98 1 92.19 191 PRO B O 1
ATOM 3952 N N . ALA B 1 192 ? 22.359 -33.875 -8.094 1 94.69 192 ALA B N 1
ATOM 3953 C CA . ALA B 1 192 ? 23.641 -34.469 -8.398 1 94.69 192 ALA B CA 1
ATOM 3954 C C . ALA B 1 192 ? 24.797 -33.625 -7.848 1 94.69 192 ALA B C 1
ATOM 3956 O O . ALA B 1 192 ? 25.812 -34.156 -7.406 1 94.69 192 ALA B O 1
ATOM 3957 N N . THR B 1 193 ? 24.625 -32.312 -7.879 1 95.69 193 THR B N 1
ATOM 3958 C CA . THR B 1 193 ? 25.656 -31.391 -7.43 1 95.69 193 THR B CA 1
ATOM 3959 C C . THR B 1 193 ? 25.594 -31.203 -5.914 1 95.69 193 THR B C 1
ATOM 3961 O O . THR B 1 193 ? 26.625 -31.156 -5.25 1 95.69 193 THR B O 1
ATOM 3964 N N . CYS B 1 194 ? 24.375 -31.109 -5.367 1 95.38 194 CYS B N 1
ATOM 3965 C CA . CYS B 1 194 ? 24.172 -30.922 -3.938 1 95.38 194 CYS B CA 1
ATOM 3966 C C . CYS B 1 194 ? 23.094 -31.875 -3.412 1 95.38 194 CYS B C 1
ATOM 3968 O O . CYS B 1 194 ? 21.984 -31.453 -3.107 1 95.38 194 CYS B O 1
ATOM 3970 N N . PRO B 1 195 ? 23.375 -33.094 -3.199 1 94.06 195 PRO B N 1
ATOM 3971 C CA . PRO B 1 195 ? 22.406 -34.188 -3.006 1 94.06 195 PRO B CA 1
ATOM 3972 C C . PRO B 1 195 ? 21.609 -34.031 -1.718 1 94.06 195 PRO B C 1
ATOM 3974 O O . PRO B 1 195 ? 20.484 -34.531 -1.621 1 94.06 195 PRO B O 1
ATOM 3977 N N . THR B 1 196 ? 22.156 -33.312 -0.708 1 93.38 196 THR B N 1
ATOM 3978 C CA . THR B 1 196 ? 21.422 -33.219 0.553 1 93.38 196 THR B CA 1
ATOM 3979 C C . THR B 1 196 ? 21.094 -31.781 0.896 1 93.38 196 THR B C 1
ATOM 3981 O O . THR B 1 196 ? 20.719 -31.469 2.029 1 93.38 196 THR B O 1
ATOM 3984 N N . THR B 1 197 ? 21.297 -30.891 -0.156 1 94.5 197 THR B N 1
ATOM 3985 C CA . THR B 1 197 ? 21.062 -29.484 0.163 1 94.5 197 THR B CA 1
ATOM 3986 C C . THR B 1 197 ? 20.359 -28.781 -0.986 1 94.5 197 THR B C 1
ATOM 3988 O O . THR B 1 197 ? 19.984 -27.609 -0.867 1 94.5 197 THR B O 1
ATOM 3991 N N . TYR B 1 198 ? 20.172 -29.562 -2.045 1 94.81 198 TYR B N 1
ATOM 3992 C CA . TYR B 1 198 ? 19.453 -28.922 -3.143 1 94.81 198 TYR B CA 1
ATOM 3993 C C . TYR B 1 198 ? 18.062 -28.484 -2.711 1 94.81 198 TYR B C 1
ATOM 3995 O O . TYR B 1 198 ? 17.438 -29.125 -1.855 1 94.81 198 TYR B O 1
ATOM 4003 N N . SER B 1 199 ? 17.641 -27.375 -3.193 1 94.06 199 SER B N 1
ATOM 4004 C CA . SER B 1 199 ? 16.312 -26.859 -2.9 1 94.06 199 SER B CA 1
ATOM 4005 C C . SER B 1 199 ? 15.797 -25.984 -4.043 1 94.06 199 SER B C 1
ATOM 4007 O O . SER B 1 199 ? 16.531 -25.688 -4.988 1 94.06 199 SER B O 1
ATOM 4009 N N . TYR B 1 200 ? 14.484 -25.625 -3.988 1 93.06 200 TYR B N 1
ATOM 4010 C CA . TYR B 1 200 ? 13.836 -24.875 -5.055 1 93.06 200 TYR B CA 1
ATOM 4011 C C . TYR B 1 200 ? 13.188 -23.609 -4.508 1 93.06 200 TYR B C 1
ATOM 4013 O O . TYR B 1 200 ? 11.984 -23.391 -4.668 1 93.06 200 TYR B O 1
ATOM 4021 N N . PRO B 1 201 ? 14.039 -22.734 -3.932 1 96.38 201 PRO B N 1
ATOM 4022 C CA . PRO B 1 201 ? 13.398 -21.516 -3.445 1 96.38 201 PRO B CA 1
ATOM 4023 C C . PRO B 1 201 ? 12.625 -20.781 -4.535 1 96.38 201 PRO B C 1
ATOM 4025 O O . PRO B 1 201 ? 12.961 -20.875 -5.715 1 96.38 201 PRO B O 1
ATOM 4028 N N . GLU B 1 202 ? 11.602 -20.141 -4.082 1 96.88 202 GLU B N 1
ATOM 4029 C CA . GLU B 1 202 ? 10.727 -19.375 -4.965 1 96.88 202 GLU B CA 1
ATOM 4030 C C . GLU B 1 202 ? 11.078 -17.891 -4.953 1 96.88 202 GLU B C 1
ATOM 4032 O O . GLU B 1 202 ? 11.633 -17.391 -3.975 1 96.88 202 GLU B O 1
ATOM 4037 N N . LEU B 1 203 ? 10.812 -17.266 -6.066 1 98.56 203 LEU B N 1
ATOM 4038 C CA . LEU B 1 203 ? 11.023 -15.836 -6.242 1 98.56 203 LEU B CA 1
ATOM 4039 C C . LEU B 1 203 ? 9.695 -15.117 -6.5 1 98.56 203 LEU B C 1
ATOM 4041 O O . LEU B 1 203 ? 8.922 -15.539 -7.367 1 98.56 203 LEU B O 1
ATOM 4045 N N . LEU B 1 204 ? 9.406 -14.086 -5.719 1 98.62 204 LEU B N 1
ATOM 4046 C CA . LEU B 1 204 ? 8.219 -13.242 -5.852 1 98.62 204 LEU B CA 1
ATOM 4047 C C . LEU B 1 204 ? 8.617 -11.797 -6.137 1 98.62 204 LEU B C 1
ATOM 4049 O O . LEU B 1 204 ? 9.445 -11.219 -5.426 1 98.62 204 LEU B O 1
ATOM 4053 N N . VAL B 1 205 ? 8.062 -11.188 -7.176 1 98.81 205 VAL B N 1
ATOM 4054 C CA . VAL B 1 205 ? 8.297 -9.781 -7.496 1 98.81 205 VAL B CA 1
ATOM 4055 C C . VAL B 1 205 ? 6.969 -9.031 -7.566 1 98.81 205 VAL B C 1
ATOM 4057 O O . VAL B 1 205 ? 6.141 -9.312 -8.438 1 98.81 205 VAL B O 1
ATOM 4060 N N . SER B 1 206 ? 6.77 -8.133 -6.633 1 98.25 206 SER B N 1
ATOM 4061 C CA . SER B 1 206 ? 5.535 -7.359 -6.578 1 98.25 206 SER B CA 1
ATOM 4062 C C . SER B 1 206 ? 5.801 -5.875 -6.809 1 98.25 206 SER B C 1
ATOM 4064 O O . SER B 1 206 ? 6.84 -5.352 -6.395 1 98.25 206 SER B O 1
ATOM 4066 N N . ARG B 1 207 ? 4.852 -5.215 -7.426 1 95.44 207 ARG B N 1
ATOM 4067 C CA . ARG B 1 207 ? 4.996 -3.777 -7.648 1 95.44 207 ARG B CA 1
ATOM 4068 C C . ARG B 1 207 ? 4.254 -2.98 -6.578 1 95.44 207 ARG B C 1
ATOM 4070 O O . ARG B 1 207 ? 4.281 -1.749 -6.586 1 95.44 207 ARG B O 1
ATOM 4077 N N . SER B 1 208 ? 3.59 -3.725 -5.598 1 94.69 208 SER B N 1
ATOM 4078 C CA . SER B 1 208 ? 2.729 -2.955 -4.703 1 94.69 208 SER B CA 1
ATOM 4079 C C . SER B 1 208 ? 2.736 -3.533 -3.293 1 94.69 208 SER B C 1
ATOM 4081 O O . SER B 1 208 ? 2.258 -2.895 -2.352 1 94.69 208 SER B O 1
ATOM 4083 N N . ILE B 1 209 ? 3.213 -4.715 -3.119 1 96.75 209 ILE B N 1
ATOM 4084 C CA . ILE B 1 209 ? 3.193 -5.375 -1.82 1 96.75 209 ILE B CA 1
ATOM 4085 C C . ILE B 1 209 ? 4.613 -5.477 -1.27 1 96.75 209 ILE B C 1
ATOM 4087 O O . ILE B 1 209 ? 5.445 -6.211 -1.811 1 96.75 209 ILE B O 1
ATOM 4091 N N . GLN B 1 210 ? 4.871 -4.855 -0.188 1 97.12 210 GLN B N 1
ATOM 4092 C CA . GLN B 1 210 ? 6.227 -4.703 0.329 1 97.12 210 GLN B CA 1
ATOM 4093 C C . GLN B 1 210 ? 6.789 -6.039 0.801 1 97.12 210 GLN B C 1
ATOM 4095 O O . GLN B 1 210 ? 8 -6.27 0.732 1 97.12 210 GLN B O 1
ATOM 4100 N N . GLN B 1 211 ? 5.91 -6.887 1.282 1 98.06 211 GLN B N 1
ATOM 4101 C CA . GLN B 1 211 ? 6.281 -8.227 1.725 1 98.06 211 GLN B CA 1
ATOM 4102 C C . GLN B 1 211 ? 5.398 -9.289 1.066 1 98.06 211 GLN B C 1
ATOM 4104 O O . GLN B 1 211 ? 4.516 -9.852 1.711 1 98.06 211 GLN B O 1
ATOM 4109 N N . PRO B 1 212 ? 5.664 -9.547 -0.208 1 98.5 212 PRO B N 1
ATOM 4110 C CA . PRO B 1 212 ? 4.809 -10.5 -0.921 1 98.5 212 PRO B CA 1
ATOM 4111 C C . PRO B 1 212 ? 4.977 -11.938 -0.42 1 98.5 212 PRO B C 1
ATOM 4113 O O . PRO B 1 212 ? 6.082 -12.344 -0.055 1 98.5 212 PRO B O 1
ATOM 4116 N N . THR B 1 213 ? 3.91 -12.641 -0.398 1 98 213 THR B N 1
ATOM 4117 C CA . THR B 1 213 ? 3.889 -14.078 -0.14 1 98 213 THR B CA 1
ATOM 4118 C C . THR B 1 213 ? 3.51 -14.852 -1.402 1 98 213 THR B C 1
ATOM 4120 O O . THR B 1 213 ? 3.211 -14.25 -2.436 1 98 213 THR B O 1
ATOM 4123 N N . ILE B 1 214 ? 3.479 -16.141 -1.323 1 96.62 214 ILE B N 1
ATOM 4124 C CA . ILE B 1 214 ? 3.207 -16.984 -2.482 1 96.62 214 ILE B CA 1
ATOM 4125 C C . ILE B 1 214 ? 1.783 -16.734 -2.979 1 96.62 214 ILE B C 1
ATOM 4127 O O . ILE B 1 214 ? 1.483 -16.953 -4.156 1 96.62 214 ILE B O 1
ATOM 4131 N N . ASN B 1 215 ? 0.896 -16.188 -2.115 1 97.94 215 ASN B N 1
ATOM 4132 C CA . ASN B 1 215 ? -0.493 -15.93 -2.479 1 97.94 215 ASN B CA 1
ATOM 4133 C C . ASN B 1 215 ? -0.691 -14.5 -2.977 1 97.94 215 ASN B C 1
ATOM 4135 O O . ASN B 1 215 ? -1.743 -14.164 -3.525 1 97.94 215 ASN B O 1
ATOM 4139 N N . SER B 1 216 ? 0.326 -13.664 -2.848 1 98.06 216 SER B N 1
ATOM 4140 C CA . SER B 1 216 ? 0.212 -12.242 -3.133 1 98.06 216 SER B CA 1
ATOM 4141 C C . SER B 1 216 ? 0.229 -11.977 -4.633 1 98.06 216 SER B C 1
ATOM 4143 O O . SER B 1 216 ? 0.701 -12.805 -5.414 1 98.06 216 SER B O 1
ATOM 4145 N N . HIS B 1 217 ? -0.298 -10.844 -5.004 1 98.19 217 HIS B N 1
ATOM 4146 C CA . HIS B 1 217 ? -0.175 -10.328 -6.367 1 98.19 217 HIS B CA 1
ATOM 4147 C C . HIS B 1 217 ? 1.285 -10.094 -6.734 1 98.19 217 HIS B C 1
ATOM 4149 O O . HIS B 1 217 ? 1.898 -9.133 -6.266 1 98.19 217 HIS B O 1
ATOM 4155 N N . ALA B 1 218 ? 1.853 -10.969 -7.578 1 98.5 218 ALA B N 1
ATOM 4156 C CA . ALA B 1 218 ? 3.277 -10.93 -7.895 1 98.5 218 ALA B CA 1
ATOM 4157 C C . ALA B 1 218 ? 3.586 -11.773 -9.133 1 98.5 218 ALA B C 1
ATOM 4159 O O . ALA B 1 218 ? 2.811 -12.656 -9.5 1 98.5 218 ALA B O 1
ATOM 4160 N N . TRP B 1 219 ? 4.664 -11.391 -9.828 1 98.38 219 TRP B N 1
ATOM 4161 C CA . TRP B 1 219 ? 5.32 -12.344 -10.711 1 98.38 219 TRP B CA 1
ATOM 4162 C C . TRP B 1 219 ? 6.078 -13.398 -9.906 1 98.38 219 TRP B C 1
ATOM 4164 O O . TRP B 1 219 ? 6.668 -13.094 -8.875 1 98.38 219 TRP B O 1
ATOM 4174 N N . LYS B 1 220 ? 6.078 -14.562 -10.438 1 97.56 220 LYS B N 1
ATOM 4175 C CA . LYS B 1 220 ? 6.723 -15.656 -9.719 1 97.56 220 LYS B CA 1
ATOM 4176 C C . LYS B 1 220 ? 7.48 -16.578 -10.672 1 97.56 220 LYS B C 1
ATOM 4178 O O . LYS B 1 220 ? 7.305 -16.484 -11.891 1 97.56 220 LYS B O 1
ATOM 4183 N N . LEU B 1 221 ? 8.359 -17.359 -10.07 1 95.12 221 LEU B N 1
ATOM 4184 C CA . LEU B 1 221 ? 8.953 -18.406 -10.898 1 95.12 221 LEU B CA 1
ATOM 4185 C C . LEU B 1 221 ? 7.938 -19.5 -11.195 1 95.12 221 LEU B C 1
ATOM 4187 O O . LEU B 1 221 ? 7.637 -19.781 -12.359 1 95.12 221 LEU B O 1
ATOM 4191 N N . ALA B 1 222 ? 7.469 -20.031 -10.195 1 87.94 222 ALA B N 1
ATOM 4192 C CA . ALA B 1 222 ? 6.414 -21.031 -10.195 1 87.94 222 ALA B CA 1
ATOM 4193 C C . ALA B 1 222 ? 6.859 -22.297 -10.945 1 87.94 222 ALA B C 1
ATOM 4195 O O . ALA B 1 222 ? 6.027 -23.094 -11.359 1 87.94 222 ALA B O 1
ATOM 4196 N N . THR B 1 223 ? 8.148 -22.422 -11.273 1 84.81 223 THR B N 1
ATOM 4197 C CA . THR B 1 223 ? 8.758 -23.594 -11.898 1 84.81 223 THR B CA 1
ATOM 4198 C C . THR B 1 223 ? 10.227 -23.719 -11.5 1 84.81 223 THR B C 1
ATOM 4200 O O . THR B 1 223 ? 10.828 -22.75 -11.031 1 84.81 223 THR B O 1
ATOM 4203 N N . ILE B 1 224 ? 10.742 -24.922 -11.703 1 84.25 224 ILE B N 1
ATOM 4204 C CA . ILE B 1 224 ? 12.141 -25.156 -11.359 1 84.25 224 ILE B CA 1
ATOM 4205 C C . ILE B 1 224 ? 13.023 -24.906 -12.586 1 84.25 224 ILE B C 1
ATOM 4207 O O . ILE B 1 224 ? 14.242 -24.797 -12.461 1 84.25 224 ILE B O 1
ATOM 4211 N N . ASP B 1 225 ? 12.406 -24.719 -13.734 1 84.94 225 ASP B N 1
ATOM 4212 C CA . ASP B 1 225 ? 13.133 -24.672 -15 1 84.94 225 ASP B CA 1
ATOM 4213 C C . ASP B 1 225 ? 13.727 -23.281 -15.242 1 84.94 225 ASP B C 1
ATOM 4215 O O . ASP B 1 225 ? 14.711 -23.141 -15.969 1 84.94 225 ASP B O 1
ATOM 4219 N N . VAL B 1 226 ? 13.047 -22.328 -14.734 1 89.75 226 VAL B N 1
ATOM 4220 C CA . VAL B 1 226 ? 13.469 -20.953 -14.914 1 89.75 226 VAL B CA 1
ATOM 4221 C C . VAL B 1 226 ? 13.773 -20.328 -13.562 1 89.75 226 VAL B C 1
ATOM 4223 O O . VAL B 1 226 ? 13.031 -20.516 -12.594 1 89.75 226 VAL B O 1
ATOM 4226 N N . ARG B 1 227 ? 14.875 -19.609 -13.555 1 96.69 227 ARG B N 1
ATOM 4227 C CA . ARG B 1 227 ? 15.281 -19.094 -12.258 1 96.69 227 ARG B CA 1
ATOM 4228 C C . ARG B 1 227 ? 15.352 -17.562 -12.281 1 96.69 227 ARG B C 1
ATOM 4230 O O . ARG B 1 227 ? 16.156 -16.969 -11.562 1 96.69 227 ARG B O 1
ATOM 4237 N N . SER B 1 228 ? 14.516 -16.906 -13.125 1 98.06 228 SER B N 1
ATOM 4238 C CA . SER B 1 228 ? 14.438 -15.445 -13.125 1 98.06 228 SER B CA 1
ATOM 4239 C C . SER B 1 228 ? 13.047 -14.969 -13.531 1 98.06 228 SER B C 1
ATOM 4241 O O . SER B 1 228 ? 12.281 -15.711 -14.156 1 98.06 228 SER B O 1
ATOM 4243 N N . VAL B 1 229 ? 12.656 -13.852 -13.102 1 98.12 229 VAL B N 1
ATOM 4244 C CA . VAL B 1 229 ? 11.508 -13.078 -13.578 1 98.12 229 VAL B CA 1
ATOM 4245 C C . VAL B 1 229 ? 11.977 -11.969 -14.508 1 98.12 229 VAL B C 1
ATOM 4247 O O . VAL B 1 229 ? 12.781 -11.117 -14.109 1 98.12 229 VAL B O 1
ATOM 4250 N N . THR B 1 230 ? 11.5 -12.023 -15.688 1 97.31 230 THR B N 1
ATOM 4251 C CA . THR B 1 230 ? 11.883 -11.031 -16.688 1 97.31 230 THR B CA 1
ATOM 4252 C C . THR B 1 230 ? 10.734 -10.055 -16.938 1 97.31 230 THR B C 1
ATOM 4254 O O . THR B 1 230 ? 9.602 -10.477 -17.188 1 97.31 230 THR B O 1
ATOM 4257 N N . LEU B 1 231 ? 11.047 -8.766 -16.906 1 95.88 231 LEU B N 1
ATOM 4258 C CA . LEU B 1 231 ? 10.102 -7.691 -17.188 1 95.88 231 LEU B CA 1
ATOM 4259 C C . LEU B 1 231 ? 10.617 -6.793 -18.312 1 95.88 231 LEU B C 1
ATOM 4261 O O . LEU B 1 231 ? 11.602 -6.07 -18.125 1 95.88 231 LEU B O 1
ATOM 4265 N N . ASN B 1 232 ? 9.891 -6.832 -19.359 1 94.12 232 ASN B N 1
ATOM 4266 C CA . ASN B 1 232 ? 10.305 -6.02 -20.5 1 94.12 232 ASN B CA 1
ATOM 4267 C C . ASN B 1 232 ? 9.656 -4.637 -20.453 1 94.12 232 ASN B C 1
ATOM 4269 O O . ASN B 1 232 ? 8.531 -4.484 -19.984 1 94.12 232 ASN B O 1
ATOM 4273 N N . HIS B 1 233 ? 10.328 -3.648 -21.078 1 91.25 233 HIS B N 1
ATOM 4274 C CA . HIS B 1 233 ? 9.922 -2.25 -21 1 91.25 233 HIS B CA 1
ATOM 4275 C C . HIS B 1 233 ? 8.531 -2.043 -21.594 1 91.25 233 HIS B C 1
ATOM 4277 O O . HIS B 1 233 ? 7.82 -1.116 -21.203 1 91.25 233 HIS B O 1
ATOM 4283 N N . ASP B 1 234 ? 8.102 -2.951 -22.484 1 89.94 234 ASP B N 1
ATOM 4284 C CA . ASP B 1 234 ? 6.82 -2.764 -23.156 1 89.94 234 ASP B CA 1
ATOM 4285 C C . ASP B 1 234 ? 5.758 -3.699 -22.594 1 89.94 234 ASP B C 1
ATOM 4287 O O . ASP B 1 234 ? 4.625 -3.73 -23.078 1 89.94 234 ASP B O 1
ATOM 4291 N N . ASP B 1 235 ? 6.105 -4.496 -21.609 1 91.94 235 ASP B N 1
ATOM 4292 C CA . ASP B 1 235 ? 5.078 -5.281 -20.922 1 91.94 235 ASP B CA 1
ATOM 4293 C C . ASP B 1 235 ? 3.984 -4.383 -20.359 1 91.94 235 ASP B C 1
ATOM 4295 O O . ASP B 1 235 ? 4.273 -3.365 -19.719 1 91.94 235 ASP B O 1
ATOM 4299 N N . PRO B 1 236 ? 2.729 -4.746 -20.484 1 89.5 236 PRO B N 1
ATOM 4300 C CA . PRO B 1 236 ? 1.634 -3.865 -20.062 1 89.5 236 PRO B CA 1
ATOM 4301 C C . PRO B 1 236 ? 1.591 -3.645 -18.562 1 89.5 236 PRO B C 1
ATOM 4303 O O . PRO B 1 236 ? 1.125 -2.598 -18.094 1 89.5 236 PRO B O 1
ATOM 4306 N N . ASP B 1 237 ? 2.1 -4.59 -17.797 1 91.75 237 ASP B N 1
ATOM 4307 C CA . ASP B 1 237 ? 1.982 -4.512 -16.344 1 91.75 237 ASP B CA 1
ATOM 4308 C C . ASP B 1 237 ? 3.256 -3.941 -15.727 1 91.75 237 ASP B C 1
ATOM 4310 O O . ASP B 1 237 ? 3.34 -3.785 -14.5 1 91.75 237 ASP B O 1
ATOM 4314 N N . PHE B 1 238 ? 4.242 -3.625 -16.578 1 92.62 238 PHE B N 1
ATOM 4315 C CA . PHE B 1 238 ? 5.535 -3.188 -16.078 1 92.62 238 PHE B CA 1
ATOM 4316 C C . PHE B 1 238 ? 5.68 -1.676 -16.188 1 92.62 238 PHE B C 1
ATOM 4318 O O . PHE B 1 238 ? 5.535 -1.119 -17.281 1 92.62 238 PHE B O 1
ATOM 4325 N N . TYR B 1 239 ? 5.961 -0.972 -15.008 1 90.19 239 TYR B N 1
ATOM 4326 C CA . TYR B 1 239 ? 6.09 0.479 -14.922 1 90.19 239 TYR B CA 1
ATOM 4327 C C . TYR B 1 239 ? 7.305 0.872 -14.094 1 90.19 239 TYR B C 1
ATOM 4329 O O . TYR B 1 239 ? 7.777 0.089 -13.266 1 90.19 239 TYR B O 1
ATOM 4337 N N . PRO B 1 240 ? 7.801 2.068 -14.344 1 89.44 240 PRO B N 1
ATOM 4338 C CA . PRO B 1 240 ? 8.852 2.553 -13.445 1 89.44 240 PRO B CA 1
ATOM 4339 C C . PRO B 1 240 ? 8.383 2.682 -12 1 89.44 240 PRO B C 1
ATOM 4341 O O . PRO B 1 240 ? 7.18 2.82 -11.742 1 89.44 240 PRO B O 1
ATOM 4344 N N . GLY B 1 241 ? 9.422 2.615 -11.055 1 91.5 241 GLY B N 1
ATOM 4345 C CA . GLY B 1 241 ? 9.102 2.742 -9.641 1 91.5 241 GLY B CA 1
ATOM 4346 C C . GLY B 1 241 ? 9.68 1.628 -8.797 1 91.5 241 GLY B C 1
ATOM 4347 O O . GLY B 1 241 ? 10.617 0.945 -9.219 1 91.5 241 GLY B O 1
ATOM 4348 N N . HIS B 1 242 ? 9.148 1.545 -7.621 1 95.12 242 HIS B N 1
ATOM 4349 C CA . HIS B 1 242 ? 9.664 0.583 -6.652 1 95.12 242 HIS B CA 1
ATOM 4350 C C . HIS B 1 242 ? 9.031 -0.791 -6.852 1 95.12 242 HIS B C 1
ATOM 4352 O O . HIS B 1 242 ? 7.832 -0.895 -7.113 1 95.12 242 HIS B O 1
ATOM 4358 N N . TYR B 1 243 ? 9.828 -1.78 -6.691 1 97.5 243 TYR B N 1
ATOM 4359 C CA . TYR B 1 243 ? 9.414 -3.18 -6.676 1 97.5 243 TYR B CA 1
ATOM 4360 C C . TYR B 1 243 ? 9.914 -3.879 -5.414 1 97.5 243 TYR B C 1
ATOM 4362 O O . TYR B 1 243 ? 10.945 -3.504 -4.855 1 97.5 243 TYR B O 1
ATOM 4370 N N . PHE B 1 244 ? 9.133 -4.828 -5.051 1 98.69 244 PHE B N 1
ATOM 4371 C CA . PHE B 1 244 ? 9.398 -5.578 -3.832 1 98.69 244 PHE B CA 1
ATOM 4372 C C . PHE B 1 244 ? 9.586 -7.059 -4.137 1 98.69 244 PHE B C 1
ATOM 4374 O O . PHE B 1 244 ? 8.867 -7.621 -4.969 1 98.69 244 PHE B O 1
ATOM 4381 N N . VAL B 1 245 ? 10.555 -7.629 -3.447 1 98.88 245 VAL B N 1
ATOM 4382 C CA . VAL B 1 245 ? 10.984 -8.984 -3.77 1 98.88 245 VAL B CA 1
ATOM 4383 C C . VAL B 1 245 ? 10.859 -9.875 -2.533 1 98.88 245 VAL B C 1
ATOM 4385 O O . VAL B 1 245 ? 11.297 -9.5 -1.444 1 98.88 245 VAL B O 1
ATOM 4388 N N . GLY B 1 246 ? 10.242 -10.977 -2.691 1 98.81 246 GLY B N 1
ATOM 4389 C CA . GLY B 1 246 ? 10.266 -12.031 -1.695 1 98.81 246 GLY B CA 1
ATOM 4390 C C . GLY B 1 246 ? 10.992 -13.281 -2.162 1 98.81 246 GLY B C 1
ATOM 4391 O O . GLY B 1 246 ? 10.766 -13.75 -3.281 1 98.81 246 GLY B O 1
ATOM 4392 N N . VAL B 1 247 ? 11.891 -13.766 -1.373 1 98.75 247 VAL B N 1
ATOM 4393 C CA . VAL B 1 247 ? 12.438 -15.109 -1.534 1 98.75 247 VAL B CA 1
ATOM 4394 C C . VAL B 1 247 ? 11.773 -16.062 -0.542 1 98.75 247 VAL B C 1
ATOM 4396 O O . VAL B 1 247 ? 11.742 -15.789 0.661 1 98.75 247 VAL B O 1
ATOM 4399 N N . TYR B 1 248 ? 11.195 -17.062 -1.079 1 98.19 248 TYR B N 1
ATOM 4400 C CA . TYR B 1 248 ? 10.469 -18.047 -0.273 1 98.19 248 TYR B CA 1
ATOM 4401 C C . TYR B 1 248 ? 11.148 -19.406 -0.323 1 98.19 248 TYR B C 1
ATOM 4403 O O . TYR B 1 248 ? 11.484 -19.906 -1.402 1 98.19 248 TYR B O 1
ATOM 4411 N N . GLY B 1 249 ? 11.375 -20 0.862 1 97 249 GLY B N 1
ATOM 4412 C CA . GLY B 1 249 ? 11.969 -21.328 0.926 1 97 249 GLY B CA 1
ATOM 4413 C C . GLY B 1 249 ? 10.992 -22.438 0.583 1 97 249 GLY B C 1
ATOM 4414 O O . GLY B 1 249 ? 10.625 -23.234 1.449 1 97 249 GLY B O 1
ATOM 4415 N N . TRP B 1 250 ? 10.695 -22.5 -0.624 1 94.06 250 TRP B N 1
ATOM 4416 C CA . TRP B 1 250 ? 9.75 -23.516 -1.067 1 94.06 250 TRP B CA 1
ATOM 4417 C C . TRP B 1 250 ? 10.344 -24.906 -0.888 1 94.06 250 TRP B C 1
ATOM 4419 O O . TRP B 1 250 ? 11.516 -25.141 -1.188 1 94.06 250 TRP B O 1
ATOM 4429 N N . CYS B 1 251 ? 9.5 -25.844 -0.392 1 91.81 251 CYS B N 1
ATOM 4430 C CA . CYS B 1 251 ? 9.914 -27.234 -0.271 1 91.81 251 CYS B CA 1
ATOM 4431 C C . CYS B 1 251 ? 8.695 -28.156 -0.166 1 91.81 251 CYS B C 1
ATOM 4433 O O . CYS B 1 251 ? 7.582 -27.688 0.064 1 91.81 251 CYS B O 1
ATOM 4435 N N . THR B 1 252 ? 8.938 -29.391 -0.418 1 87.94 252 THR B N 1
ATOM 4436 C CA . THR B 1 252 ? 7.949 -30.453 -0.215 1 87.94 252 THR B CA 1
ATOM 4437 C C . THR B 1 252 ? 8.094 -31.062 1.171 1 87.94 252 THR B C 1
ATOM 4439 O O . THR B 1 252 ? 9.18 -31.516 1.547 1 87.94 252 THR B O 1
ATOM 4442 N N . PRO B 1 253 ? 7.023 -31.078 1.873 1 88.44 253 PRO B N 1
ATOM 4443 C CA . PRO B 1 253 ? 7.129 -31.812 3.141 1 88.44 253 PRO B CA 1
ATOM 4444 C C . PRO B 1 253 ? 7.684 -33.219 2.965 1 88.44 253 PRO B C 1
ATOM 4446 O O . PRO B 1 253 ? 7.297 -33.938 2.031 1 88.44 253 PRO B O 1
ATOM 4449 N N . ASP B 1 254 ? 8.523 -33.594 3.842 1 90.5 254 ASP B N 1
ATOM 4450 C CA . ASP B 1 254 ? 9.273 -34.844 3.68 1 90.5 254 ASP B CA 1
ATOM 4451 C C . ASP B 1 254 ? 8.328 -36.031 3.555 1 90.5 254 ASP B C 1
ATOM 4453 O O . ASP B 1 254 ? 8.609 -36.969 2.809 1 90.5 254 ASP B O 1
ATOM 4457 N N . ASP B 1 255 ? 7.246 -36.031 4.281 1 87.62 255 ASP B N 1
ATOM 4458 C CA . ASP B 1 255 ? 6.312 -37.156 4.293 1 87.62 255 ASP B CA 1
ATOM 4459 C C . ASP B 1 255 ? 5.555 -37.25 2.973 1 87.62 255 ASP B C 1
ATOM 4461 O O . ASP B 1 255 ? 4.941 -38.281 2.676 1 87.62 255 ASP B O 1
ATOM 4465 N N . LEU B 1 256 ? 5.668 -36.219 2.17 1 81.06 256 LEU B N 1
ATOM 4466 C CA . LEU B 1 256 ? 4.996 -36.219 0.874 1 81.06 256 LEU B CA 1
ATOM 4467 C C . LEU B 1 256 ? 6 -36.375 -0.26 1 81.06 256 LEU B C 1
ATOM 4469 O O . LEU B 1 256 ? 5.625 -36.375 -1.435 1 81.06 256 LEU B O 1
ATOM 4473 N N . CYS B 1 257 ? 7.242 -36.562 0.112 1 84.81 257 CYS B N 1
ATOM 4474 C CA . CYS B 1 257 ? 8.32 -36.688 -0.865 1 84.81 257 CYS B CA 1
ATOM 4475 C C . CYS B 1 257 ? 8.695 -38.156 -1.055 1 84.81 257 CYS B C 1
ATOM 4477 O O . CYS B 1 257 ? 9.469 -38.719 -0.271 1 84.81 257 CYS B O 1
ATOM 4479 N N . SER B 1 258 ? 8.203 -38.75 -2.078 1 82 258 SER B N 1
ATOM 4480 C CA . SER B 1 258 ? 8.461 -40.156 -2.314 1 82 258 SER B CA 1
ATOM 4481 C C . SER B 1 258 ? 9.906 -40.375 -2.752 1 82 258 SER B C 1
ATOM 4483 O O . SER B 1 258 ? 10.484 -41.438 -2.471 1 82 258 SER B O 1
ATOM 4485 N N . ASP B 1 259 ? 10.414 -39.5 -3.475 1 87.12 259 ASP B N 1
ATOM 4486 C CA . ASP B 1 259 ? 11.805 -39.531 -3.914 1 87.12 259 ASP B CA 1
ATOM 4487 C C . ASP B 1 259 ? 12.547 -38.281 -3.496 1 87.12 259 ASP B C 1
ATOM 4489 O O . ASP B 1 259 ? 12.391 -37.219 -4.117 1 87.12 259 ASP B O 1
ATOM 4493 N N . MET B 1 260 ? 13.43 -38.438 -2.543 1 89.06 260 MET B N 1
ATOM 4494 C CA . MET B 1 260 ? 14.109 -37.312 -1.929 1 89.06 260 MET B CA 1
ATOM 4495 C C . MET B 1 260 ? 15.086 -36.656 -2.908 1 89.06 260 MET B C 1
ATOM 4497 O O . MET B 1 260 ? 15.578 -35.562 -2.666 1 89.06 260 MET B O 1
ATOM 4501 N N . SER B 1 261 ? 15.312 -37.281 -4.012 1 87.38 261 SER B N 1
ATOM 4502 C CA . SER B 1 261 ? 16.297 -36.75 -4.953 1 87.38 261 SER B CA 1
ATOM 4503 C C . SER B 1 261 ? 15.633 -35.906 -6.039 1 87.38 261 SER B C 1
ATOM 4505 O O . SER B 1 261 ? 16.312 -35.312 -6.887 1 87.38 261 SER B O 1
ATOM 4507 N N . THR B 1 262 ? 14.312 -35.688 -5.977 1 83.62 262 THR B N 1
ATOM 4508 C CA . THR B 1 262 ? 13.68 -34.969 -7.078 1 83.62 262 THR B CA 1
ATOM 4509 C C . THR B 1 262 ? 12.633 -33.969 -6.559 1 83.62 262 THR B C 1
ATOM 4511 O O . THR B 1 262 ? 12.234 -33.062 -7.262 1 83.62 262 THR B O 1
ATOM 4514 N N . CYS B 1 263 ? 12.242 -34.125 -5.379 1 84.31 263 CYS B N 1
ATOM 4515 C CA . CYS B 1 263 ? 11.008 -33.469 -4.988 1 84.31 263 CYS B CA 1
ATOM 4516 C C . CYS B 1 263 ? 11.312 -32.219 -4.168 1 84.31 263 CYS B C 1
ATOM 4518 O O . CYS B 1 263 ? 10.398 -31.484 -3.783 1 84.31 263 CYS B O 1
ATOM 4520 N N . GLY B 1 264 ? 12.602 -31.844 -3.814 1 88.62 264 GLY B N 1
ATOM 4521 C CA . GLY B 1 264 ? 12.953 -30.672 -3.029 1 88.62 264 GLY B CA 1
ATOM 4522 C C . GLY B 1 264 ? 12.422 -30.719 -1.61 1 88.62 264 GLY B C 1
ATOM 4523 O O . GLY B 1 264 ? 11.641 -29.859 -1.206 1 88.62 264 GLY B O 1
ATOM 4524 N N . PRO B 1 265 ? 12.945 -31.75 -0.805 1 93.06 265 PRO B N 1
ATOM 4525 C CA . PRO B 1 265 ? 12.391 -31.969 0.533 1 93.06 265 PRO B CA 1
ATOM 4526 C C . PRO B 1 265 ? 12.75 -30.844 1.511 1 93.06 265 PRO B C 1
ATOM 4528 O O . PRO B 1 265 ? 13.852 -30.281 1.433 1 93.06 265 PRO B O 1
ATOM 4531 N N . CYS B 1 266 ? 11.938 -30.609 2.475 1 95.12 266 CYS B N 1
ATOM 4532 C CA . CYS B 1 266 ? 12.117 -29.531 3.441 1 95.12 266 CYS B CA 1
ATOM 4533 C C . CYS B 1 266 ? 13.391 -29.75 4.258 1 95.12 266 CYS B C 1
ATOM 4535 O O . CYS B 1 266 ? 14.07 -28.781 4.613 1 95.12 266 CYS B O 1
ATOM 4537 N N . SER B 1 267 ? 13.688 -30.969 4.5 1 95.62 267 SER B N 1
ATOM 4538 C CA . SER B 1 267 ? 14.883 -31.25 5.289 1 95.62 267 SER B CA 1
ATOM 4539 C C . SER B 1 267 ? 16.141 -30.781 4.566 1 95.62 267 SER B C 1
ATOM 4541 O O . SER B 1 267 ? 17.172 -30.562 5.195 1 95.62 267 SER B O 1
ATOM 4543 N N . TYR B 1 268 ? 16.016 -30.672 3.213 1 95.06 268 TYR B N 1
ATOM 4544 C CA . TYR B 1 268 ? 17.156 -30.234 2.436 1 95.06 268 TYR B CA 1
ATOM 4545 C C . TYR B 1 268 ? 17.172 -28.719 2.289 1 95.06 268 TYR B C 1
ATOM 4547 O O . TYR B 1 268 ? 18.188 -28.125 1.929 1 95.06 268 TYR B O 1
ATOM 4555 N N . ALA B 1 269 ? 16.016 -28.109 2.555 1 93.38 269 ALA B N 1
ATOM 4556 C CA . ALA B 1 269 ? 15.828 -26.703 2.238 1 93.38 269 ALA B CA 1
ATOM 4557 C C . ALA B 1 269 ? 16.062 -25.828 3.465 1 93.38 269 ALA B C 1
ATOM 4559 O O . ALA B 1 269 ? 15.875 -24.609 3.414 1 93.38 269 ALA B O 1
ATOM 4560 N N . ASP B 1 270 ? 16.484 -26.516 4.562 1 90.44 270 ASP B N 1
ATOM 4561 C CA . ASP B 1 270 ? 16.672 -25.719 5.77 1 90.44 270 ASP B CA 1
ATOM 4562 C C . ASP B 1 270 ? 17.969 -24.922 5.707 1 90.44 270 ASP B C 1
ATOM 4564 O O . ASP B 1 270 ? 19.062 -25.516 5.746 1 90.44 270 ASP B O 1
ATOM 4568 N N . ASN B 1 271 ? 17.953 -23.578 5.434 1 93.56 271 ASN B N 1
ATOM 4569 C CA . ASN B 1 271 ? 19.062 -22.641 5.336 1 93.56 271 ASN B CA 1
ATOM 4570 C C . ASN B 1 271 ? 19.672 -22.641 3.939 1 93.56 271 ASN B C 1
ATOM 4572 O O . ASN B 1 271 ? 20.906 -22.688 3.797 1 93.56 271 ASN B O 1
ATOM 4576 N N . THR B 1 272 ? 18.906 -22.703 2.939 1 96.19 272 THR B N 1
ATOM 4577 C CA . THR B 1 272 ? 19.328 -22.688 1.545 1 96.19 272 THR B CA 1
ATOM 4578 C C . THR B 1 272 ? 20.062 -21.391 1.23 1 96.19 272 THR B C 1
ATOM 4580 O O . THR B 1 272 ? 19.547 -20.297 1.438 1 96.19 272 THR B O 1
ATOM 4583 N N . GLU B 1 273 ? 21.297 -21.562 0.761 1 97.44 273 GLU B N 1
ATOM 4584 C CA . GLU B 1 273 ? 22.031 -20.406 0.253 1 97.44 273 GLU B CA 1
ATOM 4585 C C . GLU B 1 273 ? 21.516 -19.984 -1.118 1 97.44 273 GLU B C 1
ATOM 4587 O O . GLU B 1 273 ? 21.219 -20.828 -1.969 1 97.44 273 GLU B O 1
ATOM 4592 N N . PHE B 1 274 ? 21.344 -18.656 -1.266 1 98.25 274 PHE B N 1
ATOM 4593 C CA . PHE B 1 274 ? 20.906 -18.188 -2.574 1 98.25 274 PHE B CA 1
ATOM 4594 C C . PHE B 1 274 ? 21.609 -16.875 -2.941 1 98.25 274 PHE B C 1
ATOM 4596 O O . PHE B 1 274 ? 22.234 -16.234 -2.09 1 98.25 274 PHE B O 1
ATOM 4603 N N . ILE B 1 275 ? 21.641 -16.547 -4.219 1 98.69 275 ILE B N 1
ATOM 4604 C CA . ILE B 1 275 ? 22.062 -15.258 -4.754 1 98.69 275 ILE B CA 1
ATOM 4605 C C . ILE B 1 275 ? 20.891 -14.602 -5.492 1 98.69 275 ILE B C 1
ATOM 4607 O O . ILE B 1 275 ? 20.328 -15.18 -6.422 1 98.69 275 ILE B O 1
ATOM 4611 N N . LEU B 1 276 ? 20.484 -13.469 -4.984 1 98.81 276 LEU B N 1
ATOM 4612 C CA . LEU B 1 276 ? 19.5 -12.617 -5.664 1 98.81 276 LEU B CA 1
ATOM 4613 C C . LEU B 1 276 ? 20.203 -11.586 -6.539 1 98.81 276 LEU B C 1
ATOM 4615 O O . LEU B 1 276 ? 21.109 -10.891 -6.078 1 98.81 276 LEU B O 1
ATOM 4619 N N . SER B 1 277 ? 19.797 -11.508 -7.793 1 98.81 277 SER B N 1
ATOM 4620 C CA . SER B 1 277 ? 20.484 -10.586 -8.695 1 98.81 277 SER B CA 1
ATOM 4621 C C . SER B 1 277 ? 19.484 -9.727 -9.461 1 98.81 277 SER B C 1
ATOM 4623 O O . SER B 1 277 ? 18.328 -10.109 -9.633 1 98.81 277 SER B O 1
ATOM 4625 N N . LEU B 1 278 ? 19.922 -8.578 -9.836 1 98.5 278 LEU B N 1
ATOM 4626 C CA . LEU B 1 278 ? 19.156 -7.668 -10.68 1 98.5 278 LEU B CA 1
ATOM 4627 C C . LEU B 1 278 ? 19.984 -7.246 -11.898 1 98.5 278 LEU B C 1
ATOM 4629 O O . LEU B 1 278 ? 21.062 -6.684 -11.75 1 98.5 278 LEU B O 1
ATOM 4633 N N . THR B 1 279 ? 19.484 -7.543 -13.055 1 97.69 279 THR B N 1
ATOM 4634 C CA . THR B 1 279 ? 20.094 -7.094 -14.305 1 97.69 279 THR B CA 1
ATOM 4635 C C . THR B 1 279 ? 19.203 -6.09 -15.008 1 97.69 279 THR B C 1
ATOM 4637 O O . THR B 1 279 ? 18.016 -6.359 -15.242 1 97.69 279 THR B O 1
ATOM 4640 N N . VAL B 1 280 ? 19.734 -4.945 -15.328 1 95.19 280 VAL B N 1
ATOM 4641 C CA . VAL B 1 280 ? 19.016 -3.887 -16.031 1 95.19 280 VAL B CA 1
ATOM 4642 C C . VAL B 1 280 ? 19.656 -3.646 -17.391 1 95.19 280 VAL B C 1
ATOM 4644 O O . VAL B 1 280 ? 20.859 -3.418 -17.5 1 95.19 280 VAL B O 1
ATOM 4647 N N . THR B 1 281 ? 18.844 -3.744 -18.391 1 94.38 281 THR B N 1
ATOM 4648 C CA . THR B 1 281 ? 19.297 -3.465 -19.75 1 94.38 281 THR B CA 1
ATOM 4649 C C . THR B 1 281 ? 18.516 -2.291 -20.344 1 94.38 281 THR B C 1
ATOM 4651 O O . THR B 1 281 ? 17.312 -2.396 -20.609 1 94.38 281 THR B O 1
ATOM 4654 N N . ASN B 1 282 ? 19.188 -1.24 -20.688 1 91.12 282 ASN B N 1
ATOM 4655 C CA . ASN B 1 282 ? 18.531 -0.057 -21.25 1 91.12 282 ASN B CA 1
ATOM 4656 C C . ASN B 1 282 ? 18.141 -0.272 -22.703 1 91.12 282 ASN B C 1
ATOM 4658 O O . ASN B 1 282 ? 18.875 -0.886 -23.469 1 91.12 282 ASN B O 1
ATOM 4662 N N . VAL B 1 283 ? 16.969 0.207 -22.969 1 90.94 283 VAL B N 1
ATOM 4663 C CA . VAL B 1 283 ? 16.453 0.166 -24.344 1 90.94 283 VAL B CA 1
ATOM 4664 C C . VAL B 1 283 ? 16.453 1.573 -24.938 1 90.94 283 VAL B C 1
ATOM 4666 O O . VAL B 1 283 ? 15.766 2.465 -24.422 1 90.94 283 VAL B O 1
ATOM 4669 N N . THR B 1 284 ? 17.219 1.879 -25.906 1 82.81 284 THR B N 1
ATOM 4670 C CA . THR B 1 284 ? 17.375 3.242 -26.406 1 82.81 284 THR B CA 1
ATOM 4671 C C . THR B 1 284 ? 16.594 3.441 -27.703 1 82.81 284 THR B C 1
ATOM 4673 O O . THR B 1 284 ? 16.219 4.562 -28.031 1 82.81 284 THR B O 1
ATOM 4676 N N . GLU B 1 285 ? 16.281 2.383 -28.391 1 82.88 285 GLU B N 1
ATOM 4677 C CA . GLU B 1 285 ? 15.641 2.586 -29.672 1 82.88 285 GLU B CA 1
ATOM 4678 C C . GLU B 1 285 ? 14.125 2.428 -29.578 1 82.88 285 GLU B C 1
ATOM 4680 O O . GLU B 1 285 ? 13.641 1.433 -29.031 1 82.88 285 GLU B O 1
ATOM 4685 N N . ASN B 1 286 ? 13.383 3.385 -30.078 1 83.44 286 ASN B N 1
ATOM 4686 C CA . ASN B 1 286 ? 11.93 3.361 -30.266 1 83.44 286 ASN B CA 1
ATOM 4687 C C . ASN B 1 286 ? 11.203 3.143 -28.938 1 83.44 286 ASN B C 1
ATOM 4689 O O . ASN B 1 286 ? 10.234 2.385 -28.875 1 83.44 286 ASN B O 1
ATOM 4693 N N . CYS B 1 287 ? 11.852 3.701 -27.859 1 86.44 287 CYS B N 1
ATOM 4694 C CA . CYS B 1 287 ? 11.172 3.486 -26.578 1 86.44 287 CYS B CA 1
ATOM 4695 C C . CYS B 1 287 ? 10.719 4.809 -25.984 1 86.44 287 CYS B C 1
ATOM 4697 O O . CYS B 1 287 ? 11.492 5.77 -25.922 1 86.44 287 CYS B O 1
ATOM 4699 N N . THR B 1 288 ? 9.445 4.914 -25.656 1 83.94 288 THR B N 1
ATOM 4700 C CA . THR B 1 288 ? 8.898 5.996 -24.844 1 83.94 288 THR B CA 1
ATOM 4701 C C . THR B 1 288 ? 8.695 5.539 -23.406 1 83.94 288 THR B C 1
ATOM 4703 O O . THR B 1 288 ? 7.895 4.641 -23.141 1 83.94 288 THR B O 1
ATOM 4706 N N . PRO B 1 289 ? 9.414 6.152 -22.516 1 83.62 289 PRO B N 1
ATOM 4707 C CA . PRO B 1 289 ? 9.258 5.734 -21.125 1 83.62 289 PRO B CA 1
ATOM 4708 C C . PRO B 1 289 ? 7.824 5.895 -20.625 1 83.62 289 PRO B C 1
ATOM 4710 O O . PRO B 1 289 ? 7.145 6.859 -20.969 1 83.62 289 PRO B O 1
ATOM 4713 N N . LYS B 1 290 ? 7.441 4.914 -19.859 1 85.06 290 LYS B N 1
ATOM 4714 C CA . LYS B 1 290 ? 6.141 4.992 -19.203 1 85.06 290 LYS B CA 1
ATOM 4715 C C . LYS B 1 290 ? 6.207 5.883 -17.969 1 85.06 290 LYS B C 1
ATOM 4717 O O . LYS B 1 290 ? 7.258 6.004 -17.328 1 85.06 290 LYS B O 1
ATOM 4722 N N . ALA B 1 291 ? 5.043 6.516 -17.641 1 81.06 291 ALA B N 1
ATOM 4723 C CA . ALA B 1 291 ? 4.926 7.168 -16.328 1 81.06 291 ALA B CA 1
ATOM 4724 C C . ALA B 1 291 ? 4.656 6.148 -15.227 1 81.06 291 ALA B C 1
ATOM 4726 O O . ALA B 1 291 ? 4.02 5.121 -15.469 1 81.06 291 ALA B O 1
ATOM 4727 N N . PRO B 1 292 ? 5.148 6.453 -14.086 1 81.38 292 PRO B N 1
ATOM 4728 C CA . PRO B 1 292 ? 4.84 5.543 -12.984 1 81.38 292 PRO B CA 1
ATOM 4729 C C . PRO B 1 292 ? 3.342 5.418 -12.719 1 81.38 292 PRO B C 1
ATOM 4731 O O . PRO B 1 292 ? 2.572 6.309 -13.094 1 81.38 292 PRO B O 1
ATOM 4734 N N . LEU B 1 293 ? 2.996 4.305 -12.109 1 81.31 293 LEU B N 1
ATOM 4735 C CA . LEU B 1 293 ? 1.613 4.102 -11.695 1 81.31 293 LEU B CA 1
ATOM 4736 C C . LEU B 1 293 ? 1.231 5.086 -10.594 1 81.31 293 LEU B C 1
ATOM 4738 O O . LEU B 1 293 ? 2.076 5.477 -9.781 1 81.31 293 LEU B O 1
ATOM 4742 N N . GLU B 1 294 ? -0.028 5.465 -10.602 1 81.81 294 GLU B N 1
ATOM 4743 C CA . GLU B 1 294 ? -0.561 6.32 -9.547 1 81.81 294 GLU B CA 1
ATOM 4744 C C . GLU B 1 294 ? -1.963 5.883 -9.133 1 81.81 294 GLU B C 1
ATOM 4746 O O . GLU B 1 294 ? -2.611 5.109 -9.844 1 81.81 294 GLU B O 1
ATOM 4751 N N . LEU B 1 295 ? -2.41 6.246 -7.891 1 79.75 295 LEU B N 1
ATOM 4752 C CA . LEU B 1 295 ? -3.793 6.031 -7.48 1 79.75 295 LEU B CA 1
ATOM 4753 C C . LEU B 1 295 ? -4.727 6.996 -8.211 1 79.75 295 LEU B C 1
ATOM 4755 O O . LEU B 1 295 ? -4.504 8.211 -8.195 1 79.75 295 LEU B O 1
ATOM 4759 N N . CYS B 1 296 ? -5.73 6.418 -8.969 1 78.12 296 CYS B N 1
ATOM 4760 C CA . CYS B 1 296 ? -6.633 7.277 -9.734 1 78.12 296 CYS B CA 1
ATOM 4761 C C . CYS B 1 296 ? -8.07 6.781 -9.641 1 78.12 296 CYS B C 1
ATOM 4763 O O . CYS B 1 296 ? -8.312 5.648 -9.219 1 78.12 296 CYS B O 1
ATOM 4765 N N . SER B 1 297 ? -9.062 7.797 -9.875 1 71.12 297 SER B N 1
ATOM 4766 C CA . SER B 1 297 ? -10.477 7.441 -9.961 1 71.12 297 SER B CA 1
ATOM 4767 C C . SER B 1 297 ? -10.891 7.164 -11.398 1 71.12 297 SER B C 1
ATOM 4769 O O . SER B 1 297 ? -10.375 7.777 -12.328 1 71.12 297 SER B O 1
ATOM 4771 N N . THR B 1 298 ? -11.508 5.984 -11.711 1 59.38 298 THR B N 1
ATOM 4772 C CA . THR B 1 298 ? -11.922 5.598 -13.055 1 59.38 298 THR B CA 1
ATOM 4773 C C . THR B 1 298 ? -12.883 6.629 -13.641 1 59.38 298 THR B C 1
ATOM 4775 O O . THR B 1 298 ? -13.188 6.602 -14.836 1 59.38 298 THR B O 1
ATOM 4778 N N . ASP B 1 299 ? -13.633 7.379 -12.789 1 53.94 299 ASP B N 1
ATOM 4779 C CA . ASP B 1 299 ? -14.594 8.289 -13.398 1 53.94 299 ASP B CA 1
ATOM 4780 C C . ASP B 1 299 ? -13.891 9.352 -14.242 1 53.94 299 ASP B C 1
ATOM 4782 O O . ASP B 1 299 ? -14.539 10.227 -14.812 1 53.94 299 ASP B O 1
ATOM 4786 N N . GLY B 1 300 ? -12.781 9.055 -14.711 1 46.47 300 GLY B N 1
ATOM 4787 C CA . GLY B 1 300 ? -12.117 9.883 -15.703 1 46.47 300 GLY B CA 1
ATOM 4788 C C . GLY B 1 300 ? -11.422 11.086 -15.102 1 46.47 300 GLY B C 1
ATOM 4789 O O . GLY B 1 300 ? -10.844 11.906 -15.828 1 46.47 300 GLY B O 1
ATOM 4790 N N . THR B 1 301 ? -11.797 11.492 -13.984 1 41.47 301 THR B N 1
ATOM 4791 C CA . THR B 1 301 ? -11.18 12.734 -13.539 1 41.47 301 THR B CA 1
ATOM 4792 C C . THR B 1 301 ? -9.742 12.492 -13.094 1 41.47 301 THR B C 1
ATOM 4794 O O . THR B 1 301 ? -9.5 11.922 -12.023 1 41.47 301 THR B O 1
ATOM 4797 N N . THR B 1 302 ? -8.953 12.078 -14.023 1 43.91 302 THR B N 1
ATOM 4798 C CA . THR B 1 302 ? -7.531 12.172 -13.719 1 43.91 302 THR B CA 1
ATOM 4799 C C . THR B 1 302 ? -7.18 13.57 -13.211 1 43.91 302 THR B C 1
ATOM 4801 O O . THR B 1 302 ? -7.598 14.57 -13.789 1 43.91 302 THR B O 1
ATOM 4804 N N . SER B 1 303 ? -6.867 13.727 -12.062 1 38.72 303 SER B N 1
ATOM 4805 C CA . SER B 1 303 ? -6.215 15 -11.797 1 38.72 303 SER B CA 1
ATOM 4806 C C . SER B 1 303 ? -5.129 15.289 -12.828 1 38.72 303 SER B C 1
ATOM 4808 O O . SER B 1 303 ? -4.059 14.68 -12.797 1 38.72 303 SER B O 1
ATOM 4810 N N . MET B 1 304 ? -5.516 15.461 -13.992 1 33.88 304 MET B N 1
ATOM 4811 C CA . MET B 1 304 ? -4.562 15.852 -15.023 1 33.88 304 MET B CA 1
ATOM 4812 C C . MET B 1 304 ? -3.65 16.969 -14.523 1 33.88 304 MET B C 1
ATOM 4814 O O . MET B 1 304 ? -4.117 18.062 -14.219 1 33.88 304 MET B O 1
ATOM 4818 N N . ALA B 1 305 ? -2.578 16.547 -13.875 1 35.06 305 ALA B N 1
ATOM 4819 C CA . ALA B 1 305 ? -1.498 17.516 -13.805 1 35.06 305 ALA B CA 1
ATOM 4820 C C . ALA B 1 305 ? -1.201 18.109 -15.18 1 35.06 305 ALA B C 1
ATOM 4822 O O . ALA B 1 305 ? -0.938 17.391 -16.141 1 35.06 305 ALA B O 1
ATOM 4823 N N . SER B 1 306 ? -1.822 19.172 -15.555 1 30.39 306 SER B N 1
ATOM 4824 C CA . SER B 1 306 ? -1.514 19.969 -16.734 1 30.39 306 SER B CA 1
ATOM 4825 C C . SER B 1 306 ? -0.007 20.125 -16.922 1 30.39 306 SER B C 1
ATOM 4827 O O . SER B 1 306 ? 0.641 20.875 -16.172 1 30.39 306 SER B O 1
ATOM 4829 N N . SER B 1 307 ? 0.625 19.062 -17.234 1 31.78 307 SER B N 1
ATOM 4830 C CA . SER B 1 307 ? 1.956 19.359 -17.75 1 31.78 307 SER B CA 1
ATOM 4831 C C . SER B 1 307 ? 1.882 20.281 -18.969 1 31.78 307 SER B C 1
ATOM 4833 O O . SER B 1 307 ? 1.489 19.844 -20.047 1 31.78 307 SER B O 1
ATOM 4835 N N . PHE B 1 308 ? 1.68 21.5 -18.812 1 28.69 308 PHE B N 1
ATOM 4836 C CA . PHE B 1 308 ? 1.994 22.422 -19.891 1 28.69 308 PHE B CA 1
ATOM 4837 C C . PHE B 1 308 ? 3.439 22.266 -20.344 1 28.69 308 PHE B C 1
ATOM 4839 O O . PHE B 1 308 ? 4.367 22.641 -19.641 1 28.69 308 PHE B O 1
ATOM 4846 N N . LYS B 1 309 ? 3.705 21.328 -21.219 1 33.31 309 LYS B N 1
ATOM 4847 C CA . LYS B 1 309 ? 4.922 21.469 -22.016 1 33.31 309 LYS B CA 1
ATOM 4848 C C . LYS B 1 309 ? 4.973 22.828 -22.719 1 33.31 309 LYS B C 1
ATOM 4850 O O . LYS B 1 309 ? 4.168 23.094 -23.609 1 33.31 309 LYS B O 1
ATOM 4855 N N . VAL B 1 310 ? 5.41 23.891 -22 1 28.12 310 VAL B N 1
ATOM 4856 C CA . VAL B 1 310 ? 5.812 25.109 -22.688 1 28.12 310 VAL B CA 1
ATOM 4857 C C . VAL B 1 310 ? 6.859 24.781 -23.75 1 28.12 310 VAL B C 1
ATOM 4859 O O . VAL B 1 310 ? 7.98 24.375 -23.422 1 28.12 310 VAL B O 1
ATOM 4862 N N . LEU B 1 311 ? 6.422 24.281 -24.844 1 29.41 311 LEU B N 1
ATOM 4863 C CA . LEU B 1 311 ? 7.27 24.344 -26.031 1 29.41 311 LEU B CA 1
ATOM 4864 C C . LEU B 1 311 ? 7.824 25.75 -26.234 1 29.41 311 LEU B C 1
ATOM 4866 O O . LEU B 1 311 ? 7.082 26.672 -26.562 1 29.41 311 LEU B O 1
ATOM 4870 N N . LEU B 1 312 ? 8.852 26.109 -25.469 1 28.44 312 LEU B N 1
ATOM 4871 C CA . LEU B 1 312 ? 9.664 27.266 -25.844 1 28.44 312 LEU B CA 1
ATOM 4872 C C . LEU B 1 312 ? 10.172 27.125 -27.281 1 28.44 312 LEU B C 1
ATOM 4874 O O . LEU B 1 312 ? 11.016 26.266 -27.562 1 28.44 312 LEU B O 1
ATOM 4878 N N . LEU B 1 313 ? 9.266 27.25 -28.219 1 30.89 313 LEU B N 1
ATOM 4879 C CA . LEU B 1 313 ? 9.727 27.562 -29.562 1 30.89 313 LEU B CA 1
ATOM 4880 C C . LEU B 1 313 ? 10.734 28.719 -29.547 1 30.89 313 LEU B C 1
ATOM 4882 O O . LEU B 1 313 ? 10.406 29.828 -29.141 1 30.89 313 LEU B O 1
ATOM 4886 N N . SER B 1 314 ? 12.008 28.438 -29.359 1 31.78 314 SER B N 1
ATOM 4887 C CA . SER B 1 314 ? 13.109 29.344 -29.688 1 31.78 314 SER B CA 1
ATOM 4888 C C . SER B 1 314 ? 12.906 29.984 -31.047 1 31.78 314 SER B C 1
ATOM 4890 O O . SER B 1 314 ? 13.008 29.312 -32.094 1 31.78 314 SER B O 1
ATOM 4892 N N . MET B 1 315 ? 11.875 30.828 -31.172 1 32.97 315 MET B N 1
ATOM 4893 C CA . MET B 1 315 ? 11.898 31.719 -32.312 1 32.97 315 MET B CA 1
ATOM 4894 C C . MET B 1 315 ? 13.242 32.438 -32.438 1 32.97 315 MET B C 1
ATOM 4896 O O . MET B 1 315 ? 13.656 33.156 -31.531 1 32.97 315 MET B O 1
ATOM 4900 N N . SER B 1 316 ? 14.25 31.812 -33.031 1 30.86 316 SER B N 1
ATOM 4901 C CA . SER B 1 316 ? 15.445 32.469 -33.562 1 30.86 316 SER B CA 1
ATOM 4902 C C . SER B 1 316 ? 15.094 33.719 -34.344 1 30.86 316 SER B C 1
ATOM 4904 O O . SER B 1 316 ? 14.578 33.625 -35.438 1 30.86 316 SER B O 1
ATOM 4906 N N . LEU B 1 317 ? 14.461 34.75 -33.688 1 32.53 317 LEU B N 1
ATOM 4907 C CA . LEU B 1 317 ? 14.453 36.062 -34.312 1 32.53 317 LEU B CA 1
ATOM 4908 C C . LEU B 1 317 ? 15.844 36.438 -34.812 1 32.53 317 LEU B C 1
ATOM 4910 O O . LEU B 1 317 ? 16.75 36.656 -34 1 32.53 317 LEU B O 1
ATOM 4914 N N . GLY B 1 318 ? 16.359 35.812 -35.875 1 32.09 318 GLY B N 1
ATOM 4915 C CA . GLY B 1 318 ? 17.438 36.344 -36.688 1 32.09 318 GLY B CA 1
ATOM 4916 C C . GLY B 1 318 ? 17.359 37.812 -36.938 1 32.09 318 GLY B C 1
ATOM 4917 O O . GLY B 1 318 ? 16.391 38.312 -37.562 1 32.09 318 GLY B O 1
ATOM 4918 N N . TRP B 1 319 ? 17.656 38.656 -35.844 1 29.34 319 TRP B N 1
ATOM 4919 C CA . TRP B 1 319 ? 17.906 40.094 -35.938 1 29.34 319 TRP B CA 1
ATOM 4920 C C . TRP B 1 319 ? 18.719 40.406 -37.188 1 29.34 319 TRP B C 1
ATOM 4922 O O . TRP B 1 319 ? 19.844 39.938 -37.344 1 29.34 319 TRP B O 1
ATOM 4932 N N . ILE B 1 320 ? 18.078 40.281 -38.375 1 29.67 320 ILE B N 1
ATOM 4933 C CA . ILE B 1 320 ? 18.594 40.906 -39.625 1 29.67 320 ILE B CA 1
ATOM 4934 C C . ILE B 1 320 ? 18.891 42.375 -39.375 1 29.67 320 ILE B C 1
ATOM 4936 O O . ILE B 1 320 ? 17.984 43.188 -39.375 1 29.67 320 ILE B O 1
ATOM 4940 N N . ILE B 1 321 ? 19.375 42.812 -38.156 1 29.19 321 ILE B N 1
ATOM 4941 C CA . ILE B 1 321 ? 19.844 44.188 -38.094 1 29.19 321 ILE B CA 1
ATOM 4942 C C . ILE B 1 321 ? 20.891 44.438 -39.156 1 29.19 321 ILE B C 1
ATOM 4944 O O . ILE B 1 321 ? 22 43.906 -39.094 1 29.19 321 ILE B O 1
ATOM 4948 N N . ASN B 1 322 ? 20.438 44.156 -40.438 1 27.66 322 ASN B N 1
ATOM 4949 C CA . ASN B 1 322 ? 21.281 44.594 -41.531 1 27.66 322 ASN B CA 1
ATOM 4950 C C . ASN B 1 322 ? 21.781 46 -41.344 1 27.66 322 ASN B C 1
ATOM 4952 O O . ASN B 1 322 ? 21.078 46.844 -40.781 1 27.66 322 ASN B O 1
ATOM 4956 N N . ALA B 1 323 ? 23.141 46.188 -41.594 1 36.38 323 ALA B N 1
ATOM 4957 C CA . ALA B 1 323 ? 24.125 47.219 -41.812 1 36.38 323 ALA B CA 1
ATOM 4958 C C . ALA B 1 323 ? 23.562 48.375 -42.656 1 36.38 323 ALA B C 1
ATOM 4960 O O . ALA B 1 323 ? 23.719 48.344 -43.875 1 36.38 323 ALA B O 1
ATOM 4961 N N . LEU B 1 324 ? 22.312 48.875 -42.375 1 24.59 324 LEU B N 1
ATOM 4962 C CA . LEU B 1 324 ? 22.297 50.188 -42.969 1 24.59 324 LEU B CA 1
ATOM 4963 C C . LEU B 1 324 ? 23.172 51.156 -42.188 1 24.59 324 LEU B C 1
ATOM 4965 O O . LEU B 1 324 ? 23.172 51.156 -40.969 1 24.59 324 LEU B O 1
#

Radius of gyration: 30.87 Å; Cα contacts (8 Å, |Δi|>4): 1570; chains: 2; bounding box: 85×90×118 Å

Organism: Strongylocentrotus purpuratus (NCBI:txid7668)

Sequence (648 aa):
MAVVSLSGMTLHVVLLVGTCFTAVLGQHVQLSLGVETEQYTVPCNTYKYFQVDATEPCKDLKIQVNHAEGEPDLYVSRGPEKLPTFRSLAWSSYEWGSESLTISSWDPEYVLGTYYIGVLAYCGSDVSTGNIPAKFTMLAEHVTSTHPHDEVQENGQIAGNIAAEGYKYYRFCVPSTCANIDVGLASCIDPATCPTTYSYPELLVSRSIQQPTINSHAWKLATIDVRSVTLNHDDPDFYPGHYFVGVYGWCTPDDLCSDMSTCGPCSYADNTEFILSLTVTNVTENCTPKAPLELCSTDGTTSMASSFKVLLLSMSLGWIINALMAVVSLSGMTLHVVLLVGTCFTAVLGQHVQLSLGVETEQYTVPCNTYKYFQVDATEPCKDLKIQVNHAEGEPDLYVSRGPEKLPTFRSLAWSSYEWGSESLTISSWDPEYVLGTYYIGVLAYCGSDVSTGNIPAKFTMLAEHVTSTHPHDEVQENGQIAGNIAAEGYKYYRFCVPSTCANIDVGLASCIDPATCPTTYSYPELLVSRSIQQPTINSHAWKLATIDVRSVTLNHDDPDFYPGHYFVGVYGWCTPDDLCSDMSTCGPCSYADNTEFILSLTVTNVTENCTPKAPLELCSTDGTTSMASSFKVLLLSMSLGWIINAL

Solvent-accessible surface area (backbone atoms only — not comparable to full-atom values): 35667 Å² total; per-residue (Å²): 133,81,78,79,78,78,75,80,76,76,77,75,74,74,70,74,71,66,78,66,75,68,70,74,82,78,60,54,47,78,55,50,75,73,43,68,51,73,78,42,79,35,56,58,72,35,72,49,41,30,31,37,68,45,83,53,52,66,28,13,46,33,42,34,38,50,52,79,37,37,31,41,29,41,23,34,17,46,76,84,46,65,77,31,48,70,72,30,69,19,28,28,29,71,52,85,42,49,28,72,36,73,47,50,36,75,41,81,82,45,60,74,40,65,36,18,29,18,37,31,9,44,51,40,88,68,42,94,56,27,83,35,43,14,26,30,29,41,37,37,32,77,41,84,60,83,67,97,47,54,67,49,45,85,63,32,67,45,78,49,69,31,37,47,75,30,76,46,56,30,25,36,63,40,55,65,60,35,37,32,38,37,42,35,54,46,58,54,63,46,36,91,83,31,64,74,46,19,29,55,63,38,47,35,44,13,74,76,37,71,76,48,54,83,54,33,63,21,30,36,42,85,51,89,88,47,55,51,49,74,44,45,57,80,41,90,88,52,58,30,25,49,34,17,28,18,42,32,16,42,53,30,56,58,94,75,36,90,46,69,72,66,39,27,25,30,85,22,14,58,56,32,58,34,38,40,33,31,43,70,44,77,47,82,74,96,56,78,52,56,63,48,55,36,74,36,44,78,88,64,62,56,72,68,72,77,74,74,76,76,74,76,72,78,72,77,77,75,77,75,75,70,90,118,133,84,77,77,79,78,74,79,77,76,78,75,74,75,71,75,70,67,78,67,76,68,71,75,81,81,60,54,47,79,54,51,76,74,44,68,52,70,78,45,77,36,55,59,72,36,71,49,42,30,31,36,67,45,81,54,52,64,26,13,48,33,42,31,38,50,52,80,37,39,32,42,28,42,23,35,17,47,74,83,46,64,76,30,48,69,73,32,70,20,27,28,30,71,52,84,43,51,30,72,37,70,46,49,35,77,40,80,81,45,61,74,40,66,35,19,30,15,37,32,8,46,51,38,89,68,40,95,54,26,82,35,43,14,26,31,29,42,38,36,32,77,41,85,60,86,67,98,47,56,67,49,44,85,63,32,68,45,78,47,70,34,38,48,76,30,77,45,57,31,27,38,62,39,55,65,60,36,37,32,38,36,42,34,54,46,57,53,63,45,35,91,82,31,64,73,46,20,30,54,63,39,47,36,46,13,73,76,38,71,75,47,53,82,54,33,62,22,29,36,41,86,51,89,87,46,54,51,48,76,43,47,57,79,41,91,88,51,61,28,27,49,34,18,28,18,41,33,17,41,54,30,56,58,95,77,36,89,47,70,72,66,39,27,26,29,84,22,14,60,57,33,58,34,38,40,34,31,43,69,45,78,47,81,73,95,57,77,51,55,63,48,56,36,74,35,43,79,88,62,61,55,72,70,73,77,74,71,77,76,74,76,72,78,73,78,75,74,77,74,75,68,90,119

Nearest PDB structures (foldseek):
  7y63-assembly1_A  TM=3.602E-01  e=8.431E-10  Homo sapiens
  8k1b-assembly1_B  TM=3.689E-01  e=1.640E-09  Homo sapiens
  6hlt-assembly2_C  TM=6.093E-01  e=2.807E-01  Homo sapiens
  6q68-assembly1_C  TM=5.909E-01  e=2.807E-01  Bos taurus
  4y6x-assembly3_C-4  TM=2.635E-01  e=3.402E+00  Tobacco streak virus

pLDDT: mean 84.2, std 23.35, range [23.92, 98.94]

Foldseek 3Di:
DPPPPPPDPPPPPPPPPPPPPPPPPPQAAEDDAPDKDDKDWAFEQDKRKYKYWADWLQWKKKKKWQWDAAFKKKWKDDPPCQADDPPDPTQIFRDGGMGIDIGASLPQARFTTMMMMIIHRHADPVDPRHRGIIMTMMHMHTHGGDDPAAEFDAQGKDKFWAAAQGKHKHKYFFTQAFKKKKKFKDFQQACVVVVQAHAQKKKWKAPRDQGDDPPDPTDIPPDSPDGIDIDGSPPPVDAGHMMMMMIGLYADDPVRPPDSRHGGYNSNSGTTMMMIGMYMGGDDPPDDGDGGDHDDDPVPPDVPPPPPPPPPPPPPPPPCVPDD/DPPPPPPDPPPPPPPPPPPPPPPPPPQAAEDDAPDKDDKDWAFEQDKRKYKYWDDWLQWKKKKKWQWPAAFKKKWKDDPPCQADDPPDPTQIFRDGGMGIDIGASLPQARFTTMMMMIIHRYADPVDPRHRGTIMTMMHMHTHGGDDPAAEFDAQGKDKFWAAAQGKHKHKYFFTQAFKKKKKFKDFQQACVVVVQAHAQKKKWKAPRDQGDDPPDPTDIPPDSPDGIDIDGSPPPVDAGHMMMMMIGLYADDPVPPPDSRHGGYNSNSGTTMMMIGMYMGGDDPPDDGDGGDHDDDPVPPDVPPPPPPPPPPPPPPPCCVPDD

=== Feature glossary ===
The features interleaved in this record are:

— What the protein is —

Sequence gives the chain of amino acids in standard one-letter code (A=alanine, C=cysteine, …, Y=tyrosine), read N→C. It is the only feature that is directly encoded by the gene; all structural features are derived from the folded form of this sequence.

Database cross-references. InterPro integrates a dozen domain/family signature databases into unified entries with residue-range hits. GO terms attach function/process/location labels with evidence codes. CATH codes position the fold in a four-level structural taxonomy. Organism is the NCBI-taxonomy species name.

— Where its atoms are —

Atomic coordinates in PDBx/mmCIF format — the same representation the Protein Data Bank distributes. Each line of the _atom_site loop places one backbone atom in Cartesian space (units: ångströms, origin: arbitrary).

The six renders are orthographic views along the three Cartesian axes in both directions. Representation (cartoon, sticks, or surface) and color scheme (sequence-rainbow or by-chain) vary across proteins so the training set covers all the common visualization conventions.

— Local backbone conformation —

Eight-state secondary structure (DSSP): H is the canonical α-helix, G the tighter 3₁₀-helix, I the wider π-helix; E/B are β-structure, T and S are turns and bends, and '-' is everything else. DSSP derives these from the pattern of main-chain N–H···O=C hydrogen bonds, not from the sequence.

P-SEA three-state annotation labels each residue as helix, strand, or coil based purely on the geometry of the Cα trace. It serves as a fallback when the full backbone (and thus DSSP) is unavailable.

The φ/ψ torsion pair specifies the backbone conformation at each residue. φ rotates about the N–Cα bond, ψ about the Cα–C bond. Steric clashes forbid most of the (φ, ψ) plane — the allowed regions (α-helix basin, β-sheet basin, left-handed helix) are the Ramachandran-allowed regions.

— Global shape and packing —

The geometric summary reports three shape descriptors. Rg (radius of gyration) measures how spread out the Cα atoms are about their centre of mass; compact globular proteins have small Rg, elongated or unfolded ones large. Cα contacts (<8 Å, |i−j|>4) count long-range residue pairs in spatial proximity — high for tightly packed folds, near zero for rods or random coil. The bounding-box extents give the protein's footprint along x, y, z in Å.

Solvent-accessible surface area (SASA) is the area in Å² traced out by the centre of a 1.4 Å probe sphere (a water molecule) rolled over the protein's van der Waals surface (Shrake–Rupley / Lee–Richards construction). Buried residues have near-zero SASA; fully exposed residues can exceed 200 Å². The total SASA scales roughly with the number of surface residues.

The contact map is a binary N×N matrix image: pixel (i, j) is dark where Cα_i and Cα_j are within 8 Å and |i−j|>4. Because the |i−j|>4 filter removes local helical contacts, off-diagonal stripes parallel to the main diagonal indicate parallel β-sheets; stripes perpendicular to it indicate antiparallel β-sheets. The Ramachandran plot scatters every residue's (φ, ψ) pair against the sterically allowed regions. The PAE heatmap renders the predicted-aligned-error matrix.

— Structural neighborhood —

3Di is Foldseek's structural alphabet. Each residue is assigned one of twenty discrete states based on how its Cα sits relative to its spatial (not sequential) neighbors. Aligning 3Di strings finds structural homologs roughly as well as full 3D superposition, but orders of magnitude faster.

Nearest PDB neighbors are the top structural matches found by Foldseek when searching this structure against the entire Protein Data Bank. Each hit reports a TM-score (0 to 1; >0.5 almost always implies the same fold) and an E-value. These are *structural* homologs — they may share no detectable sequence similarity.

— Confidence and disorder —

For AlphaFold models, the B-factor field carries pLDDT — the model's own estimate of local accuracy on a 0–100 scale. Regions with pLDDT<50 should be treated as essentially unmodeled; they often correspond to intrinsically disordered segments.

Crystallographic B-factors measure how much each atom's electron density is smeared out, in Å². They rise in mobile loops and surface residues and fall in the buried interior. In AlphaFold models this column is repurposed to hold pLDDT instead.

Predicted aligned error is AlphaFold's pairwise confidence. Unlike pLDDT (per-residue), PAE is per-residue-pair and captures whether two parts of the structure are correctly placed relative to each other. Units are ångströms of expected positional error.